Protein AF-A0A1J6J531-F1 (afdb_monomer_lite)

InterPro domains:
  IPR007252 Nuclear pore protein 84/107 [PTHR13003] (1-406)

Organism: Nicotiana attenuata (NCBI:txid49451)

Secondary structure (DSSP, 8-state):
-HHHHTT-GGGHHHHHTTS-HHHHHHHHHHHHHHTTTS-HHHHHHHHHHHHHHS-SS-SSTTS--HHHHHHHHHHHHTSPP----SSHHHHHHHHHHHHHHHHHGGGGTSSPPPTTSTTHHHHHHHHHHHHHHHHHHHHHHHHHHTTS--SS--HHHHHHHHHHHHHHHHHHTT-TT---HHHHHHHHHHHHHHHHHHHHHHHHHHHHHHHHHHTS-TTT--HHHHHHHHHHHHHHHHHHHHHHT-SSS-TT--S-------SS--EEEEEEEEEEE-TTSPEEPP-HHHHHHHHHHHHHTS-HHHHHHTT-EEEEEE-SS-TTEEEEEEEEE--TTTTSS--S----HHHHHHHHHHHTT--TTS-TT-EEEEEEEEEEEE-TTS-EEEE-HHHHHHHHHHHS--

Foldseek 3Di:
DVCVVVLNLLCVLVVLQPDWQVSSLVVLLVVCLVCLVPDLVSLLSNLQSQQVRAAQDDPDNGHHHVVSSLVSNLVVLLDDAADPDPDQLVVLVVLLVSLQSNLSSLLSLLDQHDPPGVPSVVSNVVSLLVSLVSLLQSLLQLLLLLLPLALDQSNNNVSSCVSNVVSVVVCVVVVPPDDDPSSVQSVLLVVLSVLLSVLVNLSSVLSVLVVVQVVDDPVRDDPVSVVSNVVSVVVSVVSLVVQCPDDPRHRLDGPAFDAPPDPAWKKKKKKFKWFKAALVRGTDQDDPVQQVQLQVLLVVLDDPVCCVVFVWDWGWDQDPNYRRIIIIMIMTTDDCAQRHDDHPDLLLPDLLSSLLCQQCQNRDRHDRRIHTNTSHIFMFIAGPVRHTDGGSVSNSSSSCVSRNRD

Sequence (406 aa):
MFLFTKQHEELVGIYASQLARHRCIDLFVHMMELRLNSSVHVRYKIFLSAIEYLPFAPEDDSKGSFEEIIERVLSRSREIRVGKYDNETDVAEQHRLQSLQKALVIQWLCFTPPSRVNNSRSVSMKLLFRALTHSNVLFREFALISMWRVPAMPVGAHTLLSLLAEPLKQLSDDLVSVESHEFSENLKEFQDWSEFYSCDATYRNWLKVELENAEISPVELSDEEKQNEVIAARETLDTSLLLLQRKENPWLVPTEDHILESDEPVFLELHATAMLCSSSGDCLAPDATLCTTLMSALYSSVSEEEVLKRQIMVSVSISSRDNYCVEVVLRCLATEKDGLGSHQFPDGGILAAMLAAGFKGELIRFQAGVTLEISRLDAWYSGGDGSIEGPATYIVHGLCCRCCIP

Structure (mmCIF, N/CA/C/O backbone):
data_AF-A0A1J6J531-F1
#
_entry.id   AF-A0A1J6J531-F1
#
loop_
_atom_site.group_PDB
_atom_site.id
_atom_site.type_symbol
_atom_site.label_atom_id
_atom_site.label_alt_id
_atom_site.label_comp_id
_atom_site.label_asym_id
_atom_site.label_entity_id
_atom_site.label_seq_id
_atom_site.pdbx_PDB_ins_code
_atom_site.Cartn_x
_atom_site.Cartn_y
_atom_site.Cartn_z
_atom_site.occupancy
_atom_site.B_iso_or_equiv
_atom_site.auth_seq_id
_atom_site.auth_comp_id
_atom_site.auth_asym_id
_atom_site.auth_atom_id
_atom_site.pdbx_PDB_model_num
ATOM 1 N N . MET A 1 1 ? 15.854 -19.808 -19.698 1.00 61.78 1 MET A N 1
ATOM 2 C CA . MET A 1 1 ? 16.048 -20.988 -18.820 1.00 61.78 1 MET A CA 1
ATOM 3 C C . MET A 1 1 ? 17.469 -21.544 -18.847 1.00 61.78 1 MET A C 1
ATOM 5 O O . MET A 1 1 ? 18.099 -21.513 -17.803 1.00 61.78 1 MET A O 1
ATOM 9 N N . PHE A 1 2 ? 18.025 -21.977 -19.988 1.00 74.75 2 PHE A N 1
ATOM 10 C CA . PHE A 1 2 ? 19.390 -22.546 -20.032 1.00 74.75 2 PHE A CA 1
ATOM 11 C C . PHE A 1 2 ? 20.480 -21.639 -19.419 1.00 74.75 2 PHE A C 1
ATOM 13 O O . PHE A 1 2 ? 21.255 -22.098 -18.585 1.00 74.75 2 PHE A O 1
ATOM 20 N N . LEU A 1 3 ? 20.496 -20.344 -19.767 1.00 71.94 3 LEU A N 1
ATOM 21 C CA . LEU A 1 3 ? 21.472 -19.376 -19.235 1.00 71.94 3 LEU A CA 1
ATOM 22 C C . LEU A 1 3 ? 21.401 -19.225 -17.706 1.00 71.94 3 LEU A C 1
ATOM 24 O O . LEU A 1 3 ? 22.430 -19.101 -17.055 1.00 71.94 3 LEU A O 1
ATOM 28 N N . PHE A 1 4 ? 20.208 -19.335 -17.118 1.00 66.56 4 PHE A N 1
ATOM 29 C CA . PHE A 1 4 ? 20.008 -19.283 -15.666 1.00 66.56 4 PHE A CA 1
ATOM 30 C C . PHE A 1 4 ? 20.544 -20.512 -14.948 1.00 66.56 4 PHE A C 1
ATOM 32 O O . PHE A 1 4 ? 21.179 -20.402 -13.903 1.00 66.56 4 PHE A O 1
ATOM 39 N N . THR A 1 5 ? 20.317 -21.695 -15.518 1.00 67.75 5 THR A N 1
ATOM 40 C CA . THR A 1 5 ? 20.867 -22.946 -14.981 1.00 67.75 5 THR A CA 1
ATOM 41 C C . THR A 1 5 ? 22.398 -22.942 -15.012 1.00 67.75 5 THR A C 1
ATOM 43 O O . THR A 1 5 ? 23.033 -23.659 -14.244 1.00 67.75 5 THR A O 1
ATOM 46 N N . LYS A 1 6 ? 22.997 -22.125 -15.885 1.00 77.69 6 LYS A N 1
ATOM 47 C CA . LYS A 1 6 ? 24.446 -21.957 -16.020 1.00 77.69 6 LYS A CA 1
ATOM 48 C C . LYS A 1 6 ? 25.005 -20.696 -15.347 1.00 77.69 6 LYS A C 1
ATOM 50 O O . LYS A 1 6 ? 26.194 -20.460 -15.488 1.00 77.69 6 LYS A O 1
ATOM 55 N N . GLN A 1 7 ? 24.195 -19.937 -14.599 1.00 76.44 7 GLN A N 1
ATOM 56 C CA . GLN A 1 7 ? 24.612 -18.701 -13.906 1.00 76.44 7 GLN A CA 1
ATOM 57 C C . GLN A 1 7 ? 25.200 -17.619 -14.837 1.00 76.44 7 GLN A C 1
ATOM 59 O O . GLN A 1 7 ? 26.100 -16.867 -14.452 1.00 76.44 7 GLN A O 1
ATOM 64 N N . HIS A 1 8 ? 24.684 -17.567 -16.068 1.00 82.06 8 HIS A N 1
ATOM 65 C CA . HIS A 1 8 ? 25.039 -16.588 -17.095 1.00 82.06 8 HIS A CA 1
ATOM 66 C C . HIS A 1 8 ? 23.917 -15.567 -17.306 1.00 82.06 8 HIS A C 1
ATOM 68 O O . HIS A 1 8 ? 23.515 -15.284 -18.439 1.00 82.06 8 HIS A O 1
ATOM 74 N N . GLU A 1 9 ? 23.360 -15.045 -16.209 1.00 83.12 9 GLU A N 1
ATOM 75 C CA . GLU A 1 9 ? 22.309 -14.024 -16.240 1.00 83.12 9 GLU A CA 1
ATOM 76 C C . GLU A 1 9 ? 22.733 -12.771 -17.023 1.00 83.12 9 GLU A C 1
ATOM 78 O O . GLU A 1 9 ? 21.895 -12.146 -17.668 1.00 83.12 9 GLU A O 1
ATOM 83 N N . GLU A 1 10 ? 24.031 -12.452 -17.045 1.00 77.31 10 GLU A N 1
ATOM 84 C CA . GLU A 1 10 ? 24.584 -11.306 -17.773 1.00 77.31 10 GLU A CA 1
ATOM 85 C C . GLU A 1 10 ? 24.378 -11.364 -19.300 1.00 77.31 10 GLU A C 1
ATOM 87 O O . GLU A 1 10 ? 24.320 -10.319 -19.948 1.00 77.31 10 GLU A O 1
ATOM 92 N N . LEU A 1 11 ? 24.213 -12.559 -19.883 1.00 83.94 11 LEU A N 1
ATOM 93 C CA . LEU A 1 11 ? 24.074 -12.738 -21.334 1.00 83.94 11 LEU A CA 1
ATOM 94 C C . LEU A 1 11 ? 22.635 -12.590 -21.835 1.00 83.94 11 LEU A C 1
ATOM 96 O O . LEU A 1 11 ? 22.414 -12.603 -23.046 1.00 83.94 11 LEU A O 1
ATOM 100 N N . VAL A 1 12 ? 21.646 -12.482 -20.944 1.00 86.88 12 VAL A N 1
ATOM 101 C CA . VAL A 1 12 ? 20.237 -12.490 -21.356 1.00 86.88 12 VAL A CA 1
ATOM 102 C C . VAL A 1 12 ? 19.900 -11.318 -22.279 1.00 86.88 12 VAL A C 1
ATOM 104 O O . VAL A 1 12 ? 19.232 -11.529 -23.288 1.00 86.88 12 VAL A O 1
ATOM 107 N N . GLY A 1 13 ? 20.393 -10.119 -21.984 1.00 86.31 13 GLY A N 1
ATOM 108 C CA . GLY A 1 13 ? 20.169 -8.895 -22.751 1.00 86.31 13 GLY A CA 1
ATOM 109 C C . GLY A 1 13 ? 20.561 -9.013 -24.219 1.00 86.31 13 GLY A C 1
ATOM 110 O O . GLY A 1 13 ? 19.835 -8.537 -25.092 1.00 86.31 13 GLY A O 1
ATOM 111 N N . ILE A 1 14 ? 21.638 -9.746 -24.519 1.00 87.62 14 ILE A N 1
ATOM 112 C CA . ILE A 1 14 ? 22.077 -10.005 -25.898 1.00 87.62 14 ILE A CA 1
ATOM 113 C C . ILE A 1 14 ? 20.982 -10.730 -26.682 1.00 87.62 14 ILE A C 1
ATOM 115 O O . ILE A 1 14 ? 20.683 -10.360 -27.812 1.00 87.62 14 ILE A O 1
ATOM 119 N N . TYR A 1 15 ? 20.360 -11.746 -26.085 1.00 87.69 15 TYR A N 1
ATOM 120 C CA . TYR A 1 15 ? 19.298 -12.507 -26.743 1.00 87.69 15 TYR A CA 1
ATOM 121 C C . TYR A 1 15 ? 17.961 -11.767 -26.706 1.00 87.69 15 TYR A C 1
ATOM 123 O O . TYR A 1 15 ? 17.234 -11.771 -27.695 1.00 87.69 15 TYR A O 1
ATOM 131 N N . ALA A 1 16 ? 17.644 -11.121 -25.584 1.00 89.81 16 ALA A N 1
ATOM 132 C CA . ALA A 1 16 ? 16.389 -10.409 -25.379 1.00 89.81 16 ALA A CA 1
ATOM 133 C C . ALA A 1 16 ? 16.242 -9.207 -26.324 1.00 89.81 16 ALA A C 1
ATOM 135 O O . ALA A 1 16 ? 15.164 -8.997 -26.870 1.00 89.81 16 ALA A O 1
ATOM 136 N N . SER A 1 17 ? 17.334 -8.486 -26.597 1.00 88.31 17 SER A N 1
ATOM 137 C CA . SER A 1 17 ? 17.359 -7.352 -27.536 1.00 88.31 17 SER A CA 1
ATOM 138 C C . SER A 1 17 ? 17.034 -7.726 -28.991 1.00 88.31 17 SER A C 1
ATOM 140 O O . SER A 1 17 ? 16.712 -6.846 -29.787 1.00 88.31 17 SER A O 1
ATOM 142 N N . GLN A 1 18 ? 17.096 -9.017 -29.342 1.00 90.00 18 GLN A N 1
ATOM 143 C CA . GLN A 1 18 ? 16.726 -9.540 -30.665 1.00 90.00 18 GLN A CA 1
ATOM 144 C C . GLN A 1 18 ? 15.269 -10.016 -30.735 1.00 90.00 18 GLN A C 1
ATOM 146 O O . GLN A 1 18 ? 14.793 -10.423 -31.796 1.00 90.00 18 GLN A O 1
ATOM 151 N N . LEU A 1 19 ? 14.557 -10.025 -29.606 1.00 90.94 19 LEU A N 1
ATOM 152 C CA . LEU A 1 19 ? 13.161 -10.431 -29.551 1.00 90.94 19 LEU A CA 1
ATOM 153 C C . LEU A 1 19 ? 12.241 -9.264 -29.910 1.00 90.94 19 LEU A C 1
ATOM 155 O O . LEU A 1 19 ? 12.568 -8.097 -29.713 1.00 90.94 19 LEU A O 1
ATOM 159 N N . ALA A 1 20 ? 11.035 -9.596 -30.370 1.00 91.62 20 ALA A N 1
ATOM 160 C CA . ALA A 1 20 ? 9.958 -8.619 -30.478 1.00 91.62 20 ALA A CA 1
ATOM 161 C C . ALA A 1 20 ? 9.667 -7.981 -29.107 1.00 91.62 20 ALA A C 1
ATOM 163 O O . ALA A 1 20 ? 9.698 -8.684 -28.091 1.00 91.62 20 ALA A O 1
ATOM 164 N N . ARG A 1 21 ? 9.313 -6.686 -29.099 1.00 92.69 21 ARG A N 1
ATOM 165 C CA . ARG A 1 21 ? 9.022 -5.865 -27.905 1.00 92.69 21 ARG A CA 1
ATOM 166 C C . ARG A 1 21 ? 8.314 -6.619 -26.776 1.00 92.69 21 ARG A C 1
ATOM 168 O O . ARG A 1 21 ? 8.888 -6.778 -25.703 1.00 92.69 21 ARG A O 1
ATOM 175 N N . HIS A 1 22 ? 7.127 -7.169 -27.041 1.00 92.56 22 HIS A N 1
ATOM 176 C CA . HIS A 1 22 ? 6.334 -7.894 -26.037 1.00 92.56 22 HIS A CA 1
ATOM 177 C C . HIS A 1 22 ? 7.084 -9.085 -25.412 1.00 92.56 22 HIS A C 1
ATOM 179 O O . HIS A 1 22 ? 7.066 -9.256 -24.199 1.00 92.56 22 HIS A O 1
ATOM 185 N N . ARG A 1 23 ? 7.817 -9.873 -26.213 1.00 92.81 23 ARG A N 1
ATOM 186 C CA . ARG A 1 23 ? 8.574 -11.035 -25.715 1.00 92.81 23 ARG A CA 1
ATOM 187 C C . ARG A 1 23 ? 9.799 -10.630 -24.909 1.00 92.81 23 ARG A C 1
ATOM 189 O O . ARG A 1 23 ? 10.154 -11.340 -23.974 1.00 92.81 23 ARG A O 1
ATOM 196 N N . CYS A 1 24 ? 10.456 -9.536 -25.294 1.00 93.88 24 CYS A N 1
ATOM 197 C CA . CYS A 1 24 ? 11.568 -8.973 -24.533 1.00 93.88 24 CYS A CA 1
ATOM 198 C C . CYS A 1 24 ? 11.091 -8.549 -23.137 1.00 93.88 24 CYS A C 1
ATOM 200 O O . CYS A 1 24 ? 11.668 -8.976 -22.135 1.00 93.88 24 CYS A O 1
ATOM 202 N N . ILE A 1 25 ? 9.985 -7.797 -23.086 1.00 94.19 25 ILE A N 1
ATOM 203 C CA . ILE A 1 25 ? 9.378 -7.329 -21.837 1.00 94.19 25 ILE A CA 1
ATOM 204 C C . ILE A 1 25 ? 8.967 -8.521 -20.964 1.00 94.19 25 ILE A C 1
ATOM 206 O O . ILE A 1 25 ? 9.441 -8.642 -19.836 1.00 94.19 25 ILE A O 1
ATOM 210 N N . ASP A 1 26 ? 8.163 -9.448 -21.494 1.00 93.81 26 ASP A N 1
ATOM 211 C CA . ASP A 1 26 ? 7.666 -10.598 -20.729 1.00 93.81 26 ASP A CA 1
ATOM 212 C C . ASP A 1 26 ? 8.807 -11.485 -20.198 1.00 93.81 26 ASP A C 1
ATOM 214 O O . ASP A 1 26 ? 8.735 -11.980 -19.070 1.00 93.81 26 ASP A O 1
ATOM 218 N N . LEU A 1 27 ? 9.888 -11.656 -20.972 1.00 93.12 27 LEU A N 1
ATOM 219 C CA . LEU A 1 27 ? 11.069 -12.404 -20.541 1.00 93.12 27 LEU A CA 1
ATOM 220 C C . LEU A 1 27 ? 11.714 -11.763 -19.307 1.00 93.12 27 LEU A C 1
ATOM 222 O O . LEU A 1 27 ? 11.927 -12.453 -18.310 1.00 93.12 27 LEU A O 1
ATOM 226 N N . PHE A 1 28 ? 12.022 -10.465 -19.358 1.00 94.62 28 PHE A N 1
ATOM 227 C CA . PHE A 1 28 ? 12.667 -9.783 -18.235 1.00 94.62 28 PHE A CA 1
ATOM 228 C C . PHE A 1 28 ? 11.761 -9.692 -17.010 1.00 94.62 28 PHE A C 1
ATOM 230 O O . PHE A 1 28 ? 12.235 -9.940 -15.901 1.00 94.62 28 PHE A O 1
ATOM 237 N N . VAL A 1 29 ? 10.468 -9.422 -17.200 1.00 94.88 29 VAL A N 1
ATOM 238 C CA . VAL A 1 29 ? 9.483 -9.401 -16.110 1.00 94.88 29 VAL A CA 1
ATOM 239 C C . VAL A 1 29 ? 9.468 -10.753 -15.394 1.00 94.88 29 VAL A C 1
ATOM 241 O O . VAL A 1 29 ? 9.661 -10.814 -14.181 1.00 94.88 29 VAL A O 1
ATOM 244 N N . HIS A 1 30 ? 9.329 -11.853 -16.140 1.00 91.75 30 HIS A N 1
ATOM 245 C CA . HIS A 1 30 ? 9.325 -13.197 -15.561 1.00 91.75 30 HIS A CA 1
ATOM 246 C C . HIS A 1 30 ? 10.636 -13.521 -14.829 1.00 91.75 30 HIS A C 1
ATOM 248 O O . HIS A 1 30 ? 10.640 -14.138 -13.764 1.00 91.75 30 HIS A O 1
ATOM 254 N N . MET A 1 31 ? 11.771 -13.085 -15.373 1.00 90.19 31 MET A N 1
ATOM 255 C CA . MET A 1 31 ? 13.075 -13.298 -14.750 1.00 90.19 31 MET A CA 1
ATOM 256 C C . MET A 1 31 ? 13.257 -12.532 -13.445 1.00 90.19 31 MET A C 1
ATOM 258 O O . MET A 1 31 ? 13.761 -13.103 -12.476 1.00 90.19 31 MET A O 1
ATOM 262 N N . MET A 1 32 ? 12.884 -11.253 -13.426 1.00 94.06 32 MET A N 1
ATOM 263 C CA . MET A 1 32 ? 12.971 -10.413 -12.234 1.00 94.06 32 MET A CA 1
ATOM 264 C C . MET A 1 32 ? 12.057 -10.952 -11.128 1.00 94.06 32 MET A C 1
ATOM 266 O O . MET A 1 32 ? 12.472 -11.017 -9.973 1.00 94.06 32 MET A O 1
ATOM 270 N N . GLU A 1 33 ? 10.869 -11.451 -11.478 1.00 91.12 33 GLU A N 1
ATOM 271 C CA . GLU A 1 33 ? 9.967 -12.121 -10.534 1.00 91.12 33 GLU A CA 1
ATOM 272 C C . GLU A 1 33 ? 10.566 -13.411 -9.961 1.00 91.12 33 GLU A C 1
ATOM 274 O O . GLU A 1 33 ? 10.599 -13.592 -8.743 1.00 91.12 33 GLU A O 1
ATOM 279 N N . LEU A 1 34 ? 11.088 -14.296 -10.817 1.00 89.44 34 LEU A N 1
ATOM 280 C CA . LEU A 1 34 ? 11.689 -15.564 -10.385 1.00 89.44 34 LEU A CA 1
ATOM 281 C C . LEU A 1 34 ? 12.927 -15.371 -9.501 1.00 89.44 34 LEU A C 1
ATOM 283 O O . LEU A 1 34 ? 13.226 -16.210 -8.650 1.00 89.44 34 LEU A O 1
ATOM 287 N N . ARG A 1 35 ? 13.686 -14.295 -9.725 1.00 90.44 35 ARG A N 1
ATOM 288 C CA . ARG A 1 35 ? 14.960 -14.027 -9.043 1.00 90.44 35 ARG A CA 1
ATOM 289 C C . ARG A 1 35 ? 14.847 -12.986 -7.935 1.00 90.44 35 ARG A C 1
ATOM 291 O O . ARG A 1 35 ? 15.871 -12.599 -7.377 1.00 90.44 35 ARG A O 1
ATOM 298 N N . LEU A 1 36 ? 13.632 -12.596 -7.556 1.00 90.56 36 LEU A N 1
ATOM 299 C CA . LEU A 1 36 ? 13.386 -11.591 -6.523 1.00 90.56 36 LEU A CA 1
ATOM 300 C C . LEU A 1 36 ? 14.042 -11.943 -5.176 1.00 90.56 36 LEU A C 1
ATOM 302 O O . LEU A 1 36 ? 14.670 -11.094 -4.553 1.00 90.56 36 LEU A O 1
ATOM 306 N N . ASN A 1 37 ? 13.981 -13.221 -4.789 1.00 89.50 37 ASN A N 1
ATOM 307 C CA . ASN A 1 37 ? 14.580 -13.747 -3.553 1.00 89.50 37 ASN A CA 1
ATOM 308 C C . ASN A 1 37 ? 16.042 -14.211 -3.722 1.00 89.50 37 ASN A C 1
ATOM 310 O O . ASN A 1 37 ? 16.610 -14.832 -2.828 1.00 89.50 37 ASN A O 1
ATOM 314 N N . SER A 1 38 ? 16.666 -13.965 -4.880 1.00 91.56 38 SER A N 1
ATOM 315 C CA . SER A 1 38 ? 18.082 -14.295 -5.095 1.00 91.56 38 SER A CA 1
ATOM 316 C C . SER A 1 38 ? 19.009 -13.252 -4.463 1.00 91.56 38 SER A C 1
ATOM 318 O O . SER A 1 38 ? 18.594 -12.145 -4.105 1.00 91.56 38 SER A O 1
ATOM 320 N N . SER A 1 39 ? 20.297 -13.589 -4.346 1.00 92.94 39 SER A N 1
ATOM 321 C CA . SER A 1 39 ? 21.298 -12.656 -3.822 1.00 92.94 39 SER A CA 1
ATOM 322 C C . SER A 1 39 ? 21.335 -11.355 -4.632 1.00 92.94 39 SER A C 1
ATOM 324 O O . SER A 1 39 ? 21.059 -11.340 -5.836 1.00 92.94 39 SER A O 1
ATOM 326 N N . VAL A 1 40 ? 21.714 -10.259 -3.971 1.00 92.31 40 VAL A N 1
ATOM 327 C CA . VAL A 1 40 ? 21.825 -8.929 -4.596 1.00 92.31 40 VAL A CA 1
ATOM 328 C C . VAL A 1 40 ? 22.732 -8.974 -5.829 1.00 92.31 40 VAL A C 1
ATOM 330 O O . VAL A 1 40 ? 22.417 -8.368 -6.844 1.00 92.31 40 VAL A O 1
ATOM 333 N N . HIS A 1 41 ? 23.806 -9.771 -5.793 1.00 92.06 41 HIS A N 1
ATOM 334 C CA . HIS A 1 41 ? 24.708 -9.953 -6.931 1.00 92.06 41 HIS A CA 1
ATOM 335 C C . HIS A 1 41 ? 24.013 -10.564 -8.161 1.00 92.06 41 HIS A C 1
ATOM 337 O O . HIS A 1 41 ? 24.207 -10.086 -9.276 1.00 92.06 41 HIS A O 1
ATOM 343 N N . VAL A 1 42 ? 23.176 -11.593 -7.974 1.00 91.81 42 VAL A N 1
ATOM 344 C CA . VAL A 1 42 ? 22.415 -12.213 -9.077 1.00 91.81 42 VAL A CA 1
ATOM 345 C C . VAL A 1 42 ? 21.400 -11.230 -9.651 1.00 91.81 42 VAL A C 1
ATOM 347 O O . VAL A 1 42 ? 21.292 -11.101 -10.868 1.00 91.81 42 VAL A O 1
ATOM 350 N N . ARG A 1 43 ? 20.687 -10.500 -8.787 1.00 94.00 43 ARG A N 1
ATOM 351 C CA . ARG A 1 43 ? 19.747 -9.457 -9.217 1.00 94.00 43 ARG A CA 1
ATOM 352 C C . ARG A 1 43 ? 20.469 -8.352 -9.992 1.00 94.00 43 ARG A C 1
ATOM 354 O O . ARG A 1 43 ? 20.053 -8.010 -11.094 1.00 94.00 43 ARG A O 1
ATOM 361 N N . TYR A 1 44 ? 21.618 -7.896 -9.505 1.00 94.00 44 TYR A N 1
ATOM 362 C CA . TYR A 1 44 ? 22.421 -6.891 -10.195 1.00 94.00 44 TYR A CA 1
ATOM 363 C C . TYR A 1 44 ? 22.852 -7.345 -11.596 1.00 94.00 44 TYR A C 1
ATOM 365 O O . TYR A 1 44 ? 22.740 -6.571 -12.537 1.00 94.00 44 TYR A O 1
ATOM 373 N N . LYS A 1 45 ? 23.248 -8.611 -11.791 1.00 93.25 45 LYS A N 1
ATOM 374 C CA . LYS A 1 45 ? 23.550 -9.140 -13.137 1.00 93.25 45 LYS A CA 1
ATOM 375 C C . LYS A 1 45 ? 22.366 -9.038 -14.104 1.00 93.25 45 LYS A C 1
ATOM 377 O O . LYS A 1 45 ? 22.568 -8.722 -15.273 1.00 93.25 45 LYS A O 1
ATOM 382 N N . ILE A 1 46 ? 21.146 -9.302 -13.634 1.00 94.00 46 ILE A N 1
ATOM 383 C CA . ILE A 1 46 ? 19.927 -9.204 -14.454 1.00 94.00 46 ILE A CA 1
ATOM 384 C C . ILE A 1 46 ? 19.639 -7.746 -14.806 1.00 94.00 46 ILE A C 1
ATOM 386 O O . ILE A 1 46 ? 19.373 -7.443 -15.967 1.00 94.00 46 ILE A O 1
ATOM 390 N N . PHE A 1 47 ? 19.747 -6.852 -13.821 1.00 95.06 47 PHE A N 1
ATOM 391 C CA . PHE A 1 47 ? 19.636 -5.410 -14.026 1.00 95.06 47 PHE A CA 1
ATOM 392 C C . PHE A 1 47 ? 20.650 -4.912 -15.065 1.00 95.06 47 PHE A C 1
ATOM 394 O O . PHE A 1 47 ? 20.259 -4.274 -16.039 1.00 95.06 47 PHE A O 1
ATOM 401 N N . LEU A 1 48 ? 21.927 -5.282 -14.915 1.00 93.38 48 LEU A N 1
ATOM 402 C CA . LEU A 1 48 ? 22.994 -4.958 -15.864 1.00 93.38 48 LEU A CA 1
ATOM 403 C C . LEU A 1 48 ? 22.671 -5.447 -17.275 1.00 93.38 48 LEU A C 1
ATOM 405 O O . LEU A 1 48 ? 22.806 -4.708 -18.245 1.00 93.38 48 LEU A O 1
ATOM 409 N N . SER A 1 49 ? 22.209 -6.691 -17.383 1.00 92.75 49 SER A N 1
ATOM 410 C CA . SER A 1 49 ? 21.850 -7.291 -18.664 1.00 92.75 49 SER A CA 1
ATOM 411 C C . SER A 1 49 ? 20.700 -6.550 -19.356 1.00 92.75 49 SER A C 1
ATOM 413 O O . SER A 1 49 ? 20.651 -6.496 -20.579 1.00 92.75 49 SER A O 1
ATOM 415 N N . ALA A 1 50 ? 19.780 -5.955 -18.600 1.00 93.44 50 ALA A N 1
ATOM 416 C CA . ALA A 1 50 ? 18.698 -5.164 -19.169 1.00 93.44 50 ALA A CA 1
ATOM 417 C C . ALA A 1 50 ? 19.172 -3.750 -19.554 1.00 93.44 50 ALA A C 1
ATOM 419 O O . ALA A 1 50 ? 19.003 -3.341 -20.699 1.00 93.44 50 ALA A O 1
ATOM 420 N N . ILE A 1 51 ? 19.820 -3.032 -18.628 1.00 92.25 51 ILE A N 1
ATOM 421 C CA . ILE A 1 51 ? 20.196 -1.617 -18.792 1.00 92.25 51 ILE A CA 1
ATOM 422 C C . ILE A 1 51 ? 21.291 -1.393 -19.854 1.00 92.25 51 ILE A C 1
ATOM 424 O O . ILE A 1 51 ? 21.405 -0.301 -20.401 1.00 92.25 51 ILE A O 1
ATOM 428 N N . GLU A 1 52 ? 22.119 -2.403 -20.146 1.00 91.19 52 GLU A N 1
ATOM 429 C CA . GLU A 1 52 ? 23.213 -2.289 -21.126 1.00 91.19 52 GLU A CA 1
ATOM 430 C C . GLU A 1 52 ? 22.798 -2.615 -22.558 1.00 91.19 52 GLU A C 1
ATOM 432 O O . GLU A 1 52 ? 23.439 -2.149 -23.500 1.00 91.19 52 GLU A O 1
ATOM 437 N N . TYR A 1 53 ? 21.759 -3.432 -22.728 1.00 90.69 53 TYR A N 1
ATOM 438 C CA . TYR A 1 53 ? 21.370 -3.970 -24.034 1.00 90.69 53 TYR A CA 1
ATOM 439 C C . TYR A 1 53 ? 20.015 -3.461 -24.526 1.00 90.69 53 TYR A C 1
ATOM 441 O O . TYR A 1 53 ? 19.688 -3.666 -25.697 1.00 90.69 53 TYR A O 1
ATOM 449 N N . LEU A 1 54 ? 19.233 -2.811 -23.664 1.00 91.19 54 LEU A N 1
ATOM 450 C CA . LEU A 1 54 ? 17.954 -2.201 -24.010 1.00 91.19 54 LEU A CA 1
ATOM 451 C C . LEU A 1 54 ? 18.032 -0.678 -23.871 1.00 91.19 54 LEU A C 1
ATOM 453 O O . LEU A 1 54 ? 18.742 -0.182 -22.994 1.00 91.19 54 LEU A O 1
ATOM 457 N N . PRO A 1 55 ? 17.288 0.077 -24.699 1.00 90.69 55 PRO A N 1
ATOM 458 C CA . PRO A 1 55 ? 17.108 1.497 -24.449 1.00 90.69 55 PRO A CA 1
ATOM 459 C C . PRO A 1 55 ? 16.394 1.695 -23.105 1.00 90.69 55 PRO A C 1
ATOM 461 O O . PRO A 1 55 ? 15.585 0.861 -22.682 1.00 90.69 55 PRO A O 1
ATOM 464 N N . PHE A 1 56 ? 16.698 2.802 -22.421 1.00 90.69 56 PHE A N 1
ATOM 465 C CA . PHE A 1 56 ? 16.042 3.106 -21.150 1.00 90.69 56 PHE A CA 1
ATOM 466 C C . PHE A 1 56 ? 14.544 3.336 -21.362 1.00 90.69 56 PHE A C 1
ATOM 468 O O . PHE A 1 56 ? 13.750 2.607 -20.784 1.00 90.69 56 PHE A O 1
ATOM 475 N N . ALA A 1 57 ? 14.194 4.295 -22.222 1.00 88.94 57 ALA A N 1
ATOM 476 C CA . ALA A 1 57 ? 12.829 4.653 -22.606 1.00 88.94 57 ALA A CA 1
ATOM 477 C C . ALA A 1 57 ? 12.518 4.130 -24.023 1.00 88.94 57 ALA A C 1
ATOM 479 O O . ALA A 1 57 ? 13.458 3.884 -24.787 1.00 88.94 57 ALA A O 1
ATOM 480 N N . PRO A 1 58 ? 11.242 3.956 -24.404 1.00 84.88 58 PRO A N 1
ATOM 481 C CA . PRO A 1 58 ? 10.883 3.548 -25.759 1.00 84.88 58 PRO A CA 1
ATOM 482 C C . PRO A 1 58 ? 11.284 4.629 -26.776 1.00 84.88 58 PRO A C 1
ATOM 484 O O . PRO A 1 58 ? 10.822 5.765 -26.707 1.00 84.88 58 PRO A O 1
ATOM 487 N N . GLU A 1 59 ? 12.158 4.277 -27.721 1.00 81.81 59 GLU A N 1
ATOM 488 C CA . GLU A 1 59 ? 12.534 5.150 -28.847 1.00 81.81 59 GLU A CA 1
ATOM 489 C C . GLU A 1 59 ? 11.595 4.954 -30.049 1.00 81.81 59 GLU A C 1
ATOM 491 O O . GLU A 1 59 ? 11.277 5.906 -30.759 1.00 81.81 59 GLU A O 1
ATOM 496 N N . ASP A 1 60 ? 11.140 3.714 -30.261 1.00 80.06 60 ASP A N 1
ATOM 497 C CA . ASP A 1 60 ? 10.177 3.308 -31.281 1.00 80.06 60 ASP A CA 1
ATOM 498 C C . ASP A 1 60 ? 9.321 2.124 -30.785 1.00 80.06 60 ASP A C 1
ATOM 500 O O . ASP A 1 60 ? 9.607 1.510 -29.756 1.00 80.06 60 ASP A O 1
ATOM 504 N N . ASP A 1 61 ? 8.268 1.766 -31.527 1.00 78.44 61 ASP A N 1
ATOM 505 C CA . ASP A 1 61 ? 7.384 0.651 -31.156 1.00 78.44 61 ASP A CA 1
ATOM 506 C C . ASP A 1 61 ? 7.978 -0.745 -31.436 1.00 78.44 61 ASP A C 1
ATOM 508 O O .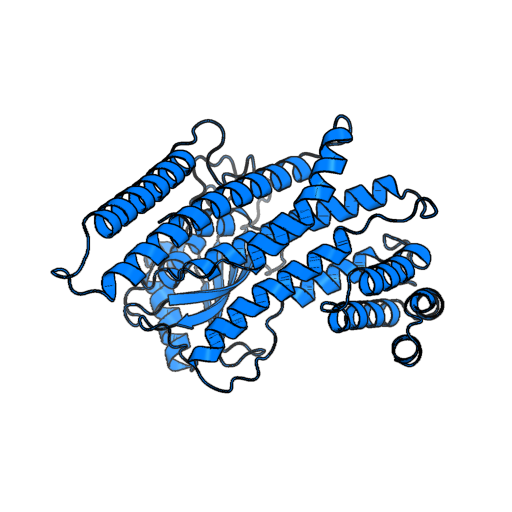 ASP A 1 61 ? 7.330 -1.764 -31.168 1.00 78.44 61 ASP A O 1
ATOM 512 N N . SER A 1 62 ? 9.196 -0.824 -31.982 1.00 80.06 62 SER A N 1
ATOM 513 C CA . SER A 1 62 ? 9.783 -2.075 -32.473 1.00 80.06 62 SER A CA 1
ATOM 514 C C . SER A 1 62 ? 10.505 -2.872 -31.383 1.00 80.06 62 SER A C 1
ATOM 516 O O . SER A 1 62 ? 10.512 -4.110 -31.427 1.00 80.06 62 SER A O 1
ATOM 518 N N . LYS A 1 63 ? 11.069 -2.191 -30.376 1.00 86.88 63 LYS A N 1
ATOM 519 C CA . LYS A 1 63 ? 11.875 -2.799 -29.304 1.00 86.88 63 LYS A CA 1
ATOM 520 C C . LYS A 1 63 ? 11.296 -2.533 -27.920 1.00 86.88 63 LYS A C 1
ATOM 522 O O . LYS A 1 63 ? 10.618 -1.544 -27.693 1.00 86.88 63 LYS A O 1
ATOM 527 N N . GLY A 1 64 ? 11.561 -3.456 -26.997 1.00 90.00 64 GLY A N 1
ATOM 528 C CA . GLY A 1 64 ? 11.234 -3.265 -25.583 1.00 90.00 64 GLY A CA 1
ATOM 529 C C . GLY A 1 64 ? 12.267 -2.386 -24.892 1.00 90.00 64 GLY A C 1
ATOM 530 O O . GLY A 1 64 ? 13.457 -2.472 -25.205 1.00 90.00 64 GLY A O 1
ATOM 531 N N . SER A 1 65 ? 11.805 -1.579 -23.944 1.00 93.56 65 SER A N 1
ATOM 532 C CA . SER A 1 65 ? 12.638 -0.697 -23.127 1.00 93.56 65 SER A CA 1
ATOM 533 C C . SER A 1 65 ? 12.721 -1.159 -21.669 1.00 93.56 65 SER A C 1
ATOM 535 O O . SER A 1 65 ? 11.886 -1.931 -21.185 1.00 93.56 65 SER A O 1
ATOM 537 N N . PHE A 1 66 ? 13.750 -0.694 -20.956 1.00 94.06 66 PHE A N 1
ATOM 538 C CA . PHE A 1 66 ? 13.896 -0.962 -19.522 1.00 94.06 66 PHE A CA 1
ATOM 539 C C . PHE A 1 66 ? 12.745 -0.360 -18.704 1.00 94.06 66 PHE A C 1
ATOM 541 O O . PHE A 1 66 ? 12.269 -0.970 -17.748 1.00 94.06 66 PHE A O 1
ATOM 548 N N . GLU A 1 67 ? 12.282 0.819 -19.104 1.00 93.69 67 GLU A N 1
ATOM 549 C CA . GLU A 1 67 ? 11.188 1.553 -18.479 1.00 93.69 67 GLU A CA 1
ATOM 550 C C . GLU A 1 67 ? 9.883 0.742 -18.469 1.00 93.69 67 GLU A C 1
ATOM 552 O O . GLU A 1 67 ? 9.290 0.548 -17.406 1.00 93.69 67 GLU A O 1
ATOM 557 N N . GLU A 1 68 ? 9.513 0.151 -19.608 1.00 94.81 68 GLU A N 1
ATOM 558 C CA . GLU A 1 68 ? 8.329 -0.714 -19.729 1.00 94.81 68 GLU A CA 1
ATOM 559 C C . GLU A 1 68 ? 8.447 -2.010 -18.917 1.00 94.81 68 GLU A C 1
ATOM 561 O O . GLU A 1 68 ? 7.467 -2.488 -18.339 1.00 94.81 68 GLU A O 1
ATOM 566 N N . ILE A 1 69 ? 9.649 -2.600 -18.869 1.00 96.00 69 ILE A N 1
ATOM 567 C CA . ILE A 1 69 ? 9.922 -3.787 -18.047 1.00 96.00 69 ILE A CA 1
ATOM 568 C C . ILE A 1 69 ? 9.646 -3.465 -16.583 1.00 96.00 69 ILE A C 1
ATOM 570 O O . ILE A 1 69 ? 8.928 -4.207 -15.913 1.00 96.00 69 ILE A O 1
ATOM 574 N N . ILE A 1 70 ? 10.205 -2.360 -16.095 1.00 96.00 70 ILE A N 1
ATOM 575 C CA . ILE A 1 70 ? 10.048 -1.927 -14.712 1.00 96.00 70 ILE A CA 1
ATOM 576 C C . ILE A 1 70 ? 8.593 -1.588 -14.401 1.00 96.00 70 ILE A C 1
ATOM 578 O O . ILE A 1 70 ? 8.088 -2.045 -13.382 1.00 96.00 70 ILE A O 1
ATOM 582 N N . GLU A 1 71 ? 7.890 -0.866 -15.272 1.00 94.56 71 GLU A N 1
ATOM 583 C CA . GLU A 1 71 ? 6.462 -0.573 -15.081 1.00 94.56 71 GLU A CA 1
ATOM 584 C C . GLU A 1 71 ? 5.638 -1.848 -14.942 1.00 94.56 71 GLU A C 1
ATOM 586 O O . GLU A 1 71 ? 4.826 -1.974 -14.022 1.00 94.56 71 GLU A O 1
ATOM 591 N N . ARG A 1 72 ? 5.900 -2.847 -15.793 1.00 95.69 72 ARG A N 1
ATOM 592 C CA . ARG A 1 72 ? 5.215 -4.135 -15.697 1.00 95.69 72 ARG A CA 1
ATOM 593 C C . ARG A 1 72 ? 5.614 -4.912 -14.440 1.00 95.69 72 ARG A C 1
ATOM 595 O O . ARG A 1 72 ? 4.747 -5.546 -13.844 1.00 95.69 72 ARG A O 1
ATOM 602 N N . VAL A 1 73 ? 6.880 -4.868 -14.021 1.00 95.75 73 VAL A N 1
ATOM 603 C CA . VAL A 1 73 ? 7.357 -5.507 -12.781 1.00 95.75 73 VAL A CA 1
ATOM 604 C C . VAL A 1 73 ? 6.705 -4.878 -11.544 1.00 95.75 73 VAL A C 1
ATOM 606 O O . VAL A 1 73 ? 6.229 -5.611 -10.682 1.00 95.75 73 VAL A O 1
ATOM 609 N N . LEU A 1 74 ? 6.634 -3.547 -11.469 1.00 95.25 74 LEU A N 1
ATOM 610 C CA . LEU A 1 74 ? 5.997 -2.807 -10.372 1.00 95.25 74 LEU A CA 1
ATOM 611 C C . LEU A 1 74 ? 4.474 -2.996 -10.355 1.00 95.25 74 LEU A C 1
ATOM 613 O O . LEU A 1 74 ? 3.864 -3.122 -9.299 1.00 95.25 74 LEU A O 1
ATOM 617 N N . SER A 1 75 ? 3.840 -3.052 -11.527 1.00 92.88 75 SER A N 1
ATOM 618 C CA . SER A 1 75 ? 2.410 -3.347 -11.634 1.00 92.88 75 SER A CA 1
ATOM 619 C C . SER A 1 75 ? 2.097 -4.768 -11.149 1.00 92.88 75 SER A C 1
ATOM 621 O O . SER A 1 75 ? 1.220 -4.955 -10.306 1.00 92.88 75 SER A O 1
ATOM 623 N N . ARG A 1 76 ? 2.859 -5.771 -11.612 1.00 92.25 76 ARG A N 1
ATOM 624 C CA . ARG A 1 76 ? 2.664 -7.181 -11.232 1.00 92.25 76 ARG A CA 1
ATOM 625 C C . ARG A 1 76 ? 3.086 -7.496 -9.800 1.00 92.25 76 ARG A C 1
ATOM 627 O O . ARG A 1 76 ? 2.568 -8.446 -9.224 1.00 92.25 76 ARG A O 1
ATOM 634 N N . SER A 1 77 ? 3.997 -6.728 -9.202 1.00 91.62 77 SER A N 1
ATOM 635 C CA . SER A 1 77 ? 4.402 -6.938 -7.806 1.00 91.62 77 SER A CA 1
ATOM 636 C C . SER A 1 77 ? 3.267 -6.670 -6.821 1.00 91.62 77 SER A C 1
ATOM 638 O O . SER A 1 77 ? 3.192 -7.337 -5.791 1.00 91.62 77 SER A O 1
ATOM 640 N N . ARG A 1 78 ? 2.384 -5.722 -7.153 1.00 91.62 78 ARG A N 1
ATOM 641 C CA . ARG A 1 78 ? 1.221 -5.344 -6.343 1.00 91.62 78 ARG A CA 1
ATOM 642 C C . ARG A 1 78 ? 0.025 -6.271 -6.526 1.00 91.62 78 ARG A C 1
ATOM 644 O O . ARG A 1 78 ? -0.910 -6.207 -5.733 1.00 91.62 78 ARG A O 1
ATOM 651 N N . GLU A 1 79 ? 0.040 -7.117 -7.552 1.00 88.56 79 GLU A N 1
ATOM 652 C CA . GLU A 1 79 ? -0.993 -8.124 -7.756 1.00 88.56 79 GLU A CA 1
ATOM 653 C C . GLU A 1 79 ? -0.970 -9.169 -6.640 1.00 88.56 79 GLU A C 1
ATOM 655 O O . GLU A 1 79 ? 0.087 -9.677 -6.260 1.00 88.56 79 GLU A O 1
ATOM 660 N N . ILE A 1 80 ? -2.158 -9.533 -6.161 1.00 82.25 80 ILE A N 1
ATOM 661 C CA . ILE A 1 80 ? -2.305 -10.591 -5.167 1.00 82.25 80 ILE A CA 1
ATOM 662 C C . ILE A 1 80 ? -1.910 -11.914 -5.798 1.00 82.25 80 ILE A C 1
ATOM 664 O O . ILE A 1 80 ? -2.384 -12.286 -6.880 1.00 82.25 80 ILE A O 1
ATOM 668 N N . ARG A 1 81 ? -1.020 -12.623 -5.108 1.00 78.31 81 ARG A N 1
ATOM 669 C CA . ARG A 1 81 ? -0.610 -13.969 -5.489 1.00 78.31 81 ARG A CA 1
ATOM 670 C C . ARG A 1 81 ? -1.521 -14.974 -4.807 1.00 78.31 81 ARG A C 1
ATOM 672 O O . ARG A 1 81 ? -1.794 -14.840 -3.622 1.00 78.31 81 ARG A O 1
ATOM 679 N N . VAL A 1 82 ? -1.920 -16.003 -5.554 1.00 71.44 82 VAL A N 1
ATOM 680 C CA . VAL A 1 82 ? -2.671 -17.139 -5.011 1.00 71.44 82 VAL A CA 1
ATOM 681 C C . VAL A 1 82 ? -1.829 -17.807 -3.926 1.00 71.44 82 VAL A C 1
ATOM 683 O O . VAL A 1 82 ? -0.770 -18.373 -4.230 1.00 71.44 82 VAL A O 1
ATOM 686 N N . GLY A 1 83 ? -2.275 -17.729 -2.675 1.00 64.25 83 GLY A N 1
ATOM 687 C CA . GLY A 1 83 ? -1.676 -18.487 -1.587 1.00 64.25 83 GLY A CA 1
ATOM 688 C C . GLY A 1 83 ? -2.011 -19.972 -1.707 1.00 64.25 83 GLY A C 1
ATOM 689 O O . GLY A 1 83 ? -3.065 -20.367 -2.208 1.00 64.25 83 GLY A O 1
ATOM 690 N N . LYS A 1 84 ? -1.082 -20.824 -1.270 1.00 63.28 84 LYS A N 1
ATOM 691 C CA . LYS A 1 84 ? -1.406 -22.214 -0.936 1.00 63.28 84 LYS A CA 1
ATOM 692 C C . LYS A 1 84 ? -1.752 -22.201 0.544 1.00 63.28 84 LYS A C 1
ATOM 694 O O . LYS A 1 84 ? -0.850 -22.169 1.374 1.00 63.28 84 LYS A O 1
ATOM 699 N N . TYR A 1 85 ? -3.041 -22.114 0.837 1.00 65.69 85 TYR A N 1
ATOM 700 C CA . TYR A 1 85 ? -3.536 -21.995 2.201 1.00 65.69 85 TYR A CA 1
ATOM 701 C C . TYR A 1 85 ? -3.676 -23.390 2.807 1.00 65.69 85 TYR A C 1
ATOM 703 O O . TYR A 1 85 ? -4.514 -24.172 2.356 1.00 65.69 85 TYR A O 1
ATOM 711 N N . ASP A 1 86 ? -2.838 -23.707 3.795 1.00 58.00 86 ASP A N 1
ATOM 712 C CA . ASP A 1 86 ? -2.946 -24.967 4.536 1.00 58.00 86 ASP A CA 1
ATOM 713 C C . ASP A 1 86 ? -3.993 -24.859 5.672 1.00 58.00 86 ASP A C 1
ATOM 715 O O . ASP A 1 86 ? -4.606 -25.870 5.999 1.00 58.00 86 ASP A O 1
ATOM 719 N N . ASN A 1 87 ? -4.243 -23.649 6.219 1.00 62.53 87 ASN A N 1
ATOM 720 C CA . ASN A 1 87 ? -5.255 -23.300 7.245 1.00 62.53 87 ASN A CA 1
ATOM 721 C C . ASN A 1 87 ? -5.723 -21.820 7.125 1.00 62.53 87 ASN A C 1
ATOM 723 O O . ASN A 1 87 ? -5.032 -21.015 6.509 1.00 62.53 87 ASN A O 1
ATOM 727 N N . GLU A 1 88 ? -6.844 -21.431 7.760 1.00 62.41 88 GLU A N 1
ATOM 728 C CA . GLU A 1 88 ? -7.423 -20.062 7.697 1.00 62.41 88 GLU A CA 1
ATOM 729 C C . GLU A 1 88 ? -6.579 -18.975 8.395 1.00 62.41 88 GLU A C 1
ATOM 731 O O . GLU A 1 88 ? -6.474 -17.859 7.891 1.00 62.41 88 GLU A O 1
ATOM 736 N N . THR A 1 89 ? -5.919 -19.292 9.512 1.00 60.44 89 THR A N 1
ATOM 737 C CA . THR A 1 89 ? -5.020 -18.358 10.223 1.00 60.44 89 THR A CA 1
ATOM 738 C C . THR A 1 89 ? -3.715 -18.091 9.472 1.00 60.44 89 THR A C 1
ATOM 740 O O . THR A 1 89 ? -3.100 -17.040 9.636 1.00 60.44 89 THR A O 1
ATOM 743 N N . ASP A 1 90 ? -3.303 -19.018 8.606 1.00 71.75 90 ASP A N 1
ATOM 744 C CA . ASP A 1 90 ? -2.131 -18.863 7.744 1.00 71.75 90 ASP A CA 1
ATOM 745 C C . ASP A 1 90 ? -2.400 -17.855 6.610 1.00 71.75 90 ASP A C 1
ATOM 747 O O . ASP A 1 90 ? -1.478 -17.217 6.115 1.00 71.75 90 ASP A O 1
ATOM 751 N N . VAL A 1 91 ? -3.667 -17.636 6.232 1.00 74.50 91 VAL A N 1
ATOM 752 C CA . VAL A 1 91 ? -4.049 -16.728 5.135 1.00 74.50 91 VAL A CA 1
ATOM 753 C C . VAL A 1 91 ? -3.606 -15.289 5.427 1.00 74.50 91 VAL A C 1
ATOM 755 O O . VAL A 1 91 ? -2.907 -14.683 4.610 1.00 74.50 91 VAL A O 1
ATOM 758 N N . ALA A 1 92 ? -3.951 -14.757 6.605 1.00 73.19 92 ALA A N 1
ATOM 759 C CA . ALA A 1 92 ? -3.632 -13.380 6.985 1.00 73.19 92 ALA A CA 1
ATOM 760 C C . ALA A 1 92 ? -2.113 -13.149 7.098 1.00 73.19 92 ALA A C 1
ATOM 762 O O . ALA A 1 92 ? -1.576 -12.171 6.569 1.00 73.19 92 ALA A O 1
ATOM 763 N N . GLU A 1 93 ? -1.384 -14.088 7.711 1.00 77.88 93 GLU A N 1
ATOM 764 C CA . GLU A 1 93 ? 0.074 -13.990 7.832 1.00 77.88 93 GLU A CA 1
ATOM 765 C C . GLU A 1 93 ? 0.781 -14.165 6.479 1.00 77.88 93 GLU A C 1
ATOM 767 O O . GLU A 1 93 ? 1.725 -13.432 6.177 1.00 77.88 93 GLU A O 1
ATOM 772 N N . GLN A 1 94 ? 0.304 -15.052 5.599 1.00 78.00 94 GLN A N 1
ATOM 773 C CA . GLN A 1 94 ? 0.831 -15.160 4.236 1.00 78.00 94 GLN A CA 1
ATOM 774 C C . GLN A 1 94 ? 0.669 -13.844 3.467 1.00 78.00 94 GLN A C 1
ATOM 776 O O . GLN A 1 94 ? 1.620 -13.402 2.818 1.00 78.00 94 GLN A O 1
ATOM 781 N N . HIS A 1 95 ? -0.492 -13.190 3.560 1.00 75.56 95 HIS A N 1
ATOM 782 C CA . HIS A 1 95 ? -0.731 -11.868 2.966 1.00 75.56 95 HIS A CA 1
ATOM 783 C C . HIS A 1 95 ? 0.188 -10.793 3.560 1.00 75.56 95 HIS A C 1
ATOM 785 O O . HIS A 1 95 ? 0.775 -10.008 2.809 1.00 75.56 95 HIS A O 1
ATOM 791 N N . ARG A 1 96 ? 0.447 -10.818 4.873 1.00 76.94 96 ARG A N 1
ATOM 792 C CA . ARG A 1 96 ? 1.466 -9.958 5.504 1.00 76.94 96 ARG A CA 1
ATOM 793 C C . ARG A 1 96 ? 2.860 -10.216 4.940 1.00 76.94 96 ARG A C 1
ATOM 795 O O . ARG A 1 96 ? 3.571 -9.263 4.613 1.00 76.94 96 ARG A O 1
ATOM 802 N N . LEU A 1 97 ? 3.252 -11.473 4.736 1.00 80.56 97 LEU A N 1
ATOM 803 C CA . LEU A 1 97 ? 4.533 -11.828 4.116 1.00 80.56 97 LEU A CA 1
ATOM 804 C C . LEU A 1 97 ? 4.623 -11.396 2.641 1.00 80.56 97 LEU A C 1
ATOM 806 O O . LEU A 1 97 ? 5.732 -11.180 2.135 1.00 80.56 97 LEU A O 1
ATOM 810 N N . GLN A 1 98 ? 3.497 -11.176 1.948 1.00 85.75 98 GLN A N 1
ATOM 811 C CA . GLN A 1 98 ? 3.514 -10.573 0.609 1.00 85.75 98 GLN A CA 1
ATOM 812 C C . GLN A 1 98 ? 4.042 -9.130 0.632 1.00 85.75 98 GLN A C 1
ATOM 814 O O . GLN A 1 98 ? 4.652 -8.709 -0.354 1.00 85.75 98 GLN A O 1
ATOM 819 N N . SER A 1 99 ? 3.920 -8.396 1.750 1.00 89.12 99 SER A N 1
ATOM 820 C CA . SER A 1 99 ? 4.503 -7.048 1.888 1.00 89.12 99 SER A CA 1
ATOM 821 C C . SER A 1 99 ? 6.024 -7.049 1.689 1.00 89.12 99 SER A C 1
ATOM 823 O O . SER A 1 99 ? 6.565 -6.175 1.013 1.00 89.12 99 SER A O 1
ATOM 825 N N . LEU A 1 100 ? 6.723 -8.082 2.175 1.00 90.56 100 LEU A N 1
ATOM 826 C CA . LEU A 1 100 ? 8.159 -8.251 1.952 1.00 90.56 100 LEU A CA 1
ATOM 827 C C . LEU A 1 100 ? 8.468 -8.456 0.467 1.00 90.56 100 LEU A C 1
ATOM 829 O O . LEU A 1 100 ? 9.400 -7.858 -0.067 1.00 90.56 100 LEU A O 1
ATOM 833 N N . GLN A 1 101 ? 7.680 -9.284 -0.222 1.00 90.50 101 GLN A N 1
ATOM 834 C CA . GLN A 1 101 ? 7.871 -9.519 -1.654 1.00 90.50 101 GLN A CA 1
ATOM 835 C C . GLN A 1 101 ? 7.629 -8.236 -2.458 1.00 90.50 101 GLN A C 1
ATOM 837 O O . GLN A 1 101 ? 8.445 -7.901 -3.314 1.00 90.50 101 GLN A O 1
ATOM 842 N N . LYS A 1 102 ? 6.571 -7.481 -2.140 1.00 93.75 102 LYS A N 1
ATOM 843 C CA . LYS A 1 102 ? 6.301 -6.158 -2.723 1.00 93.75 102 LYS A CA 1
ATOM 844 C C . LYS A 1 102 ? 7.476 -5.199 -2.504 1.00 93.75 102 LYS A C 1
ATOM 846 O O . LYS A 1 102 ? 7.950 -4.585 -3.457 1.00 93.75 102 LYS A O 1
ATOM 851 N N . ALA A 1 103 ? 8.009 -5.147 -1.283 1.00 95.12 103 ALA A N 1
ATOM 852 C CA . ALA A 1 103 ? 9.134 -4.289 -0.927 1.00 95.12 103 ALA A CA 1
ATOM 853 C C . ALA A 1 103 ? 10.420 -4.621 -1.702 1.00 95.12 103 ALA A C 1
ATOM 855 O O . ALA A 1 103 ? 11.100 -3.729 -2.206 1.00 95.12 103 ALA A O 1
ATOM 856 N N . LEU A 1 104 ? 10.753 -5.909 -1.851 1.00 95.00 104 LEU A N 1
ATOM 857 C CA . LEU A 1 104 ? 11.987 -6.346 -2.518 1.00 95.00 104 LEU A CA 1
ATOM 858 C C . LEU A 1 104 ? 12.079 -5.919 -3.987 1.00 95.00 104 LEU A C 1
ATOM 860 O O . LEU A 1 104 ? 13.188 -5.854 -4.526 1.00 95.00 104 LEU A O 1
ATOM 864 N N . VAL A 1 105 ? 10.946 -5.630 -4.633 1.00 95.62 105 VAL A N 1
ATOM 865 C CA . VAL A 1 105 ? 10.903 -5.179 -6.030 1.00 95.62 105 VAL A CA 1
ATOM 866 C C . VAL A 1 105 ? 11.532 -3.796 -6.193 1.00 95.62 105 VAL A C 1
ATOM 868 O O . VAL A 1 105 ? 12.155 -3.532 -7.221 1.00 95.62 105 VAL A O 1
ATOM 871 N N . ILE A 1 106 ? 11.494 -2.950 -5.162 1.00 97.12 106 ILE A N 1
ATOM 872 C CA . ILE A 1 106 ? 12.146 -1.635 -5.191 1.00 97.12 106 ILE A CA 1
ATOM 873 C C . ILE A 1 106 ? 13.663 -1.748 -5.381 1.00 97.12 106 ILE A C 1
ATOM 875 O O . ILE A 1 106 ? 14.270 -0.862 -5.980 1.00 97.12 106 ILE A O 1
ATOM 879 N N . GLN A 1 107 ? 14.288 -2.872 -5.005 1.00 95.62 107 GLN A N 1
ATOM 880 C CA . GLN A 1 107 ? 15.725 -3.050 -5.228 1.00 95.62 107 GLN A CA 1
ATOM 881 C C . GLN A 1 107 ? 16.120 -2.939 -6.712 1.00 95.62 107 GLN A C 1
ATOM 883 O O . GLN A 1 107 ? 17.220 -2.472 -7.001 1.00 95.62 107 GLN A O 1
ATOM 888 N N . TRP A 1 108 ? 15.243 -3.313 -7.653 1.00 96.25 108 TRP A N 1
ATOM 889 C CA . TRP A 1 108 ? 15.523 -3.171 -9.089 1.00 96.25 108 TRP A CA 1
ATOM 890 C C . TRP A 1 108 ? 15.759 -1.716 -9.508 1.00 96.25 108 TRP A C 1
ATOM 892 O O . TRP A 1 108 ? 16.509 -1.471 -10.450 1.00 96.25 108 TRP A O 1
ATOM 902 N N . LEU A 1 109 ? 15.138 -0.772 -8.799 1.00 95.75 109 LEU A N 1
ATOM 903 C CA . LEU A 1 109 ? 15.237 0.667 -9.032 1.00 95.75 109 LEU A CA 1
ATOM 904 C C . LEU A 1 109 ? 16.392 1.308 -8.249 1.00 95.75 109 LEU A C 1
ATOM 906 O O . LEU A 1 109 ? 16.922 2.331 -8.665 1.00 95.75 109 LEU A O 1
ATOM 910 N N . CYS A 1 110 ? 16.814 0.699 -7.140 1.00 94.81 110 CYS A N 1
ATOM 911 C CA . CYS A 1 110 ? 17.919 1.201 -6.319 1.00 94.81 110 CYS A CA 1
ATOM 912 C C . CYS A 1 110 ? 19.311 0.813 -6.847 1.00 94.81 110 CYS A C 1
ATOM 914 O O . CYS A 1 110 ? 20.319 1.188 -6.248 1.00 94.81 110 CYS A O 1
ATOM 916 N N . PHE A 1 111 ? 19.408 0.039 -7.933 1.00 94.00 111 PHE A N 1
ATOM 917 C CA . PHE A 1 111 ? 20.701 -0.296 -8.524 1.00 94.00 111 PHE A CA 1
ATOM 918 C C . PHE A 1 111 ? 21.305 0.886 -9.281 1.00 94.00 111 PHE A C 1
ATOM 920 O O . PHE A 1 111 ? 20.665 1.493 -10.134 1.00 94.00 111 PHE A O 1
ATOM 927 N N . THR A 1 112 ? 22.589 1.150 -9.035 1.00 90.62 112 THR A N 1
ATOM 928 C CA . THR A 1 112 ? 23.347 2.155 -9.782 1.00 90.62 112 THR A CA 1
ATOM 929 C C . THR A 1 112 ? 23.713 1.621 -11.177 1.00 90.62 112 THR A C 1
ATOM 931 O O . THR A 1 112 ? 24.429 0.612 -11.281 1.00 90.62 112 THR A O 1
ATOM 934 N N . PRO A 1 113 ? 23.271 2.281 -12.264 1.00 91.19 113 PRO A N 1
ATOM 935 C CA . PRO A 1 113 ? 23.732 1.995 -13.615 1.00 91.19 113 PRO A CA 1
ATOM 936 C C . PRO A 1 113 ? 25.255 2.177 -13.730 1.00 91.19 113 PRO A C 1
ATOM 938 O O . PRO A 1 113 ? 25.804 3.140 -13.187 1.00 91.19 113 PRO A O 1
ATOM 941 N N . PRO A 1 114 ? 25.965 1.307 -14.466 1.00 89.00 114 PRO A N 1
ATOM 942 C CA . PRO A 1 114 ? 27.380 1.505 -14.765 1.00 89.00 114 PRO A CA 1
ATOM 943 C C . PRO A 1 114 ? 27.646 2.814 -15.511 1.00 89.00 114 PRO A C 1
ATOM 945 O O . PRO A 1 114 ? 26.855 3.232 -16.355 1.00 89.00 114 PRO A O 1
ATOM 948 N N . SER A 1 115 ? 28.831 3.397 -15.317 1.00 86.31 115 SER A N 1
ATOM 949 C CA . SER A 1 115 ? 29.253 4.630 -16.004 1.00 86.31 115 SER A CA 1
ATOM 950 C C . SER A 1 115 ? 29.291 4.521 -17.535 1.00 86.31 115 SER A C 1
ATOM 952 O O . SER A 1 115 ? 29.201 5.535 -18.218 1.00 86.31 115 SER A O 1
ATOM 954 N N . ARG A 1 116 ? 29.392 3.297 -18.074 1.00 86.25 116 ARG A N 1
ATOM 955 C CA . ARG A 1 116 ? 29.320 2.997 -19.515 1.00 86.25 116 ARG A CA 1
ATOM 956 C C . ARG A 1 116 ? 27.925 3.172 -20.127 1.00 86.25 116 ARG A C 1
ATOM 958 O O . ARG A 1 116 ? 27.820 3.227 -21.347 1.00 86.25 116 ARG A O 1
ATOM 965 N N . VAL A 1 117 ? 26.871 3.229 -19.313 1.00 84.56 117 VAL A N 1
ATOM 966 C CA . VAL A 1 117 ? 25.506 3.488 -19.786 1.00 84.56 117 VAL A CA 1
ATOM 967 C C . VAL A 1 117 ? 25.378 4.972 -20.126 1.00 84.56 117 VAL A C 1
ATOM 969 O O . VAL A 1 117 ? 25.724 5.841 -19.320 1.00 84.56 117 VAL A O 1
ATOM 972 N N . ASN A 1 118 ? 24.867 5.268 -21.322 1.00 80.38 118 ASN A N 1
ATOM 973 C CA . ASN A 1 118 ? 24.628 6.640 -21.760 1.00 80.38 118 ASN A CA 1
ATOM 974 C C . ASN A 1 118 ? 23.700 7.359 -20.777 1.00 80.38 118 ASN A C 1
ATOM 976 O O . ASN A 1 118 ? 22.665 6.824 -20.387 1.00 80.38 118 ASN A O 1
ATOM 980 N N . ASN A 1 119 ? 24.065 8.583 -20.392 1.00 83.00 119 ASN A N 1
ATOM 981 C CA . ASN A 1 119 ? 23.309 9.382 -19.427 1.00 83.00 119 ASN A CA 1
ATOM 982 C C . ASN A 1 119 ? 23.057 8.656 -18.090 1.00 83.00 119 ASN A C 1
ATOM 984 O O . ASN A 1 119 ? 22.031 8.896 -17.458 1.00 83.00 119 ASN A O 1
ATOM 988 N N . SER A 1 120 ? 23.990 7.801 -17.643 1.00 86.12 120 SER A N 1
ATOM 989 C CA . SER A 1 120 ? 23.887 7.016 -16.398 1.00 86.12 120 SER A CA 1
ATOM 990 C C . SER A 1 120 ? 23.380 7.826 -15.201 1.00 86.12 120 SER A C 1
ATOM 992 O O . SER A 1 120 ? 22.501 7.355 -14.492 1.00 86.12 120 SER A O 1
ATOM 994 N N . ARG A 1 121 ? 23.834 9.075 -15.027 1.00 85.50 121 ARG A N 1
ATOM 995 C CA . ARG A 1 121 ? 23.338 9.977 -13.971 1.00 85.50 121 ARG A CA 1
ATOM 996 C C . ARG A 1 121 ? 21.844 10.298 -14.097 1.00 85.50 121 ARG A C 1
ATOM 998 O O . ARG A 1 121 ? 21.114 10.202 -13.118 1.00 85.50 121 ARG A O 1
ATOM 1005 N N . SER A 1 122 ? 21.385 10.659 -15.296 1.00 86.75 122 SER A N 1
ATOM 1006 C CA . SER A 1 122 ? 19.966 10.942 -15.555 1.00 86.75 122 SER A CA 1
ATOM 1007 C C . SER A 1 122 ? 19.111 9.686 -15.377 1.00 86.75 122 SER A C 1
ATOM 1009 O O . SER A 1 122 ? 18.034 9.754 -14.792 1.00 86.75 122 SER A O 1
ATOM 1011 N N . VAL A 1 123 ? 19.617 8.531 -15.817 1.00 89.50 123 VAL A N 1
ATOM 1012 C CA . VAL A 1 123 ? 18.973 7.230 -15.604 1.00 89.50 123 VAL A CA 1
ATOM 1013 C C . VAL A 1 123 ? 18.839 6.930 -14.108 1.00 89.50 123 VAL A C 1
ATOM 1015 O O . VAL A 1 123 ? 17.741 6.605 -13.669 1.00 89.50 123 VAL A O 1
ATOM 1018 N N . SER A 1 124 ? 19.896 7.111 -13.308 1.00 89.62 124 SER A N 1
ATOM 1019 C CA . SER A 1 124 ? 19.839 6.942 -11.847 1.00 89.62 124 SER A CA 1
ATOM 1020 C C . SER A 1 124 ? 18.774 7.823 -11.197 1.00 89.62 124 SER A C 1
ATOM 1022 O O . SER A 1 124 ? 18.016 7.338 -10.364 1.00 89.62 124 SER A O 1
ATOM 1024 N N . MET A 1 125 ? 18.682 9.097 -11.597 1.00 87.56 125 MET A N 1
ATOM 1025 C CA . MET A 1 125 ? 17.668 10.023 -11.076 1.00 87.56 125 MET A CA 1
ATOM 1026 C C . MET A 1 125 ? 16.248 9.549 -11.404 1.00 87.56 125 MET A C 1
ATOM 1028 O O . MET A 1 125 ? 15.395 9.518 -10.521 1.00 87.56 125 MET A O 1
ATOM 1032 N N . LYS A 1 126 ? 15.998 9.113 -12.647 1.00 90.44 126 LYS A N 1
ATOM 1033 C CA . LYS A 1 126 ? 14.692 8.565 -13.051 1.00 90.44 126 LYS A CA 1
ATOM 1034 C C . LYS A 1 126 ? 14.332 7.294 -12.282 1.00 90.44 126 LYS A C 1
ATOM 1036 O O . LYS A 1 126 ? 13.176 7.116 -11.907 1.00 90.44 126 LYS A O 1
ATOM 1041 N N . LEU A 1 127 ? 15.307 6.413 -12.052 1.00 93.12 127 LEU A N 1
ATOM 1042 C CA . LEU A 1 127 ? 15.100 5.187 -11.283 1.00 93.12 127 LEU A CA 1
ATOM 1043 C C . LEU A 1 127 ? 14.793 5.481 -9.818 1.00 93.12 127 LEU A C 1
ATOM 1045 O O . LEU A 1 127 ? 13.831 4.926 -9.297 1.00 93.12 127 LEU A O 1
ATOM 1049 N N . LEU A 1 128 ? 15.548 6.380 -9.179 1.00 91.69 128 LEU A N 1
ATOM 1050 C CA . LEU A 1 128 ? 15.281 6.766 -7.796 1.00 91.69 128 LEU A CA 1
ATOM 1051 C C . LEU A 1 128 ? 13.915 7.437 -7.662 1.00 91.69 128 LEU A C 1
ATOM 1053 O O . LEU A 1 128 ? 13.176 7.106 -6.742 1.00 91.69 128 LEU A O 1
ATOM 1057 N N . PHE A 1 129 ? 13.558 8.341 -8.576 1.00 91.00 129 PHE A N 1
ATOM 1058 C CA . PHE A 1 129 ? 12.246 8.978 -8.537 1.00 91.00 129 PHE A CA 1
ATOM 1059 C C . PHE A 1 129 ? 11.120 7.939 -8.627 1.00 91.00 129 PHE A C 1
ATOM 1061 O O . PHE A 1 129 ? 10.241 7.906 -7.772 1.00 91.00 129 PHE A O 1
ATOM 1068 N N . ARG A 1 130 ? 11.219 6.987 -9.566 1.00 93.56 130 ARG A N 1
ATOM 1069 C CA . ARG A 1 130 ? 10.288 5.848 -9.651 1.00 93.56 130 ARG A CA 1
ATOM 1070 C C . ARG A 1 130 ? 10.289 4.989 -8.381 1.00 93.56 130 ARG A C 1
ATOM 1072 O O . ARG A 1 130 ? 9.230 4.513 -7.975 1.00 93.56 130 ARG A O 1
ATOM 1079 N N . ALA A 1 131 ? 11.452 4.782 -7.758 1.00 95.75 131 ALA A N 1
ATOM 1080 C CA . ALA A 1 131 ? 11.576 4.032 -6.509 1.00 95.75 131 ALA A CA 1
ATOM 1081 C C . ALA A 1 131 ? 10.815 4.721 -5.380 1.00 95.75 131 ALA A C 1
ATOM 1083 O O . ALA A 1 131 ? 10.089 4.058 -4.644 1.00 95.75 131 ALA A O 1
ATOM 1084 N N . LEU A 1 132 ? 10.952 6.040 -5.285 1.00 94.00 132 LEU A N 1
ATOM 1085 C CA . LEU A 1 132 ? 10.303 6.876 -4.289 1.00 94.00 132 LEU A CA 1
ATOM 1086 C C . LEU A 1 132 ? 8.781 6.864 -4.469 1.00 94.00 132 LEU A C 1
ATOM 1088 O O . LEU A 1 132 ? 8.066 6.461 -3.553 1.00 94.00 132 LEU A O 1
ATOM 1092 N N . THR A 1 133 ? 8.294 7.182 -5.672 1.00 93.25 133 THR A N 1
ATOM 1093 C CA . THR A 1 133 ? 6.858 7.189 -5.992 1.00 93.25 133 THR A CA 1
ATOM 1094 C C . THR A 1 133 ? 6.210 5.835 -5.719 1.00 93.25 133 THR A C 1
ATOM 1096 O O . THR A 1 133 ? 5.164 5.759 -5.076 1.00 93.25 133 THR A O 1
ATOM 1099 N N . HIS A 1 134 ? 6.835 4.736 -6.154 1.00 96.00 134 HIS A N 1
ATOM 1100 C CA . HIS A 1 134 ? 6.269 3.409 -5.914 1.00 96.00 134 HIS A CA 1
ATOM 1101 C C . HIS A 1 134 ? 6.370 2.984 -4.444 1.00 96.00 134 HIS A C 1
ATOM 1103 O O . HIS A 1 134 ? 5.481 2.296 -3.946 1.00 96.00 134 HIS A O 1
ATOM 1109 N N . SER A 1 135 ? 7.412 3.405 -3.724 1.00 96.94 135 SER A N 1
ATOM 1110 C CA . SER A 1 135 ? 7.524 3.124 -2.289 1.00 96.94 135 SER A CA 1
ATOM 1111 C C . SER A 1 135 ? 6.437 3.832 -1.490 1.00 96.94 135 SER A C 1
ATOM 1113 O O . SER A 1 135 ? 5.865 3.202 -0.612 1.00 96.94 135 SER A O 1
ATOM 1115 N N . ASN A 1 136 ? 6.076 5.073 -1.832 1.00 95.38 136 ASN A N 1
ATOM 1116 C CA . ASN A 1 136 ? 4.949 5.782 -1.210 1.00 95.38 136 ASN A CA 1
ATOM 1117 C C . ASN A 1 136 ? 3.621 5.038 -1.405 1.00 95.38 136 ASN A C 1
ATOM 1119 O O . ASN A 1 136 ? 2.860 4.868 -0.453 1.00 95.38 136 ASN A O 1
ATOM 1123 N N . VAL A 1 137 ? 3.374 4.502 -2.606 1.00 94.56 137 VAL A N 1
ATOM 1124 C CA . VAL A 1 137 ? 2.211 3.631 -2.863 1.00 94.56 137 VAL A CA 1
ATOM 1125 C C . VAL A 1 137 ? 2.220 2.411 -1.939 1.00 94.56 137 VAL A C 1
ATOM 1127 O O . VAL A 1 137 ? 1.202 2.090 -1.329 1.00 94.56 137 VAL A O 1
ATOM 1130 N N . LEU A 1 138 ? 3.367 1.744 -1.801 1.00 95.31 138 LEU A N 1
ATOM 1131 C CA . LEU A 1 138 ? 3.492 0.574 -0.934 1.00 95.31 138 LEU A CA 1
ATOM 1132 C C . LEU A 1 138 ? 3.385 0.922 0.555 1.00 95.31 138 LEU A C 1
ATOM 1134 O O . LEU A 1 138 ? 2.788 0.149 1.295 1.00 95.31 138 LEU A O 1
ATOM 1138 N N . PHE A 1 139 ? 3.905 2.064 1.010 1.00 94.94 139 PHE A N 1
ATOM 1139 C CA . PHE A 1 139 ? 3.766 2.496 2.401 1.00 94.94 139 PHE A CA 1
ATOM 1140 C C . PHE A 1 139 ? 2.305 2.737 2.778 1.00 94.94 139 PHE A C 1
ATOM 1142 O O . PHE A 1 139 ? 1.880 2.264 3.829 1.00 94.94 139 PHE A O 1
ATOM 1149 N N . ARG A 1 140 ? 1.511 3.359 1.894 1.00 92.62 140 ARG A N 1
ATOM 1150 C CA . ARG A 1 140 ? 0.056 3.502 2.086 1.00 92.62 140 ARG A CA 1
ATOM 1151 C C . ARG A 1 140 ? -0.619 2.142 2.288 1.00 92.62 140 ARG A C 1
ATOM 1153 O O . ARG A 1 140 ? -1.375 1.967 3.238 1.00 92.62 140 ARG A O 1
ATOM 1160 N N . GLU A 1 141 ? -0.311 1.162 1.433 1.00 91.44 141 GLU A N 1
ATOM 1161 C CA . GLU A 1 141 ? -0.833 -0.207 1.572 1.00 91.44 141 GLU A CA 1
ATOM 1162 C C . GLU A 1 141 ? -0.365 -0.862 2.879 1.00 91.44 141 GLU A C 1
ATOM 1164 O O . GLU A 1 141 ? -1.169 -1.392 3.641 1.00 91.44 141 GLU A O 1
ATOM 1169 N N . PHE A 1 142 ? 0.937 -0.816 3.164 1.00 90.62 142 PHE A N 1
ATOM 1170 C CA . PHE A 1 142 ? 1.532 -1.498 4.310 1.00 90.62 142 PHE A CA 1
ATOM 1171 C C . PHE A 1 142 ? 1.062 -0.919 5.637 1.00 90.62 142 PHE A C 1
ATOM 1173 O O . PHE A 1 142 ? 0.869 -1.679 6.583 1.00 90.62 142 PHE A O 1
ATOM 1180 N N . ALA A 1 143 ? 0.871 0.395 5.728 1.00 88.88 143 ALA A N 1
ATOM 1181 C CA . ALA A 1 143 ? 0.361 1.036 6.932 1.00 88.88 143 ALA A CA 1
ATOM 1182 C C . ALA A 1 143 ? -1.062 0.549 7.246 1.00 88.88 143 ALA A C 1
ATOM 1184 O O . ALA A 1 143 ? -1.350 0.195 8.386 1.00 88.88 143 ALA A O 1
ATOM 1185 N N . LEU A 1 144 ? -1.908 0.410 6.220 1.00 85.31 144 LEU A N 1
ATOM 1186 C CA . LEU A 1 144 ? -3.277 -0.086 6.364 1.00 85.31 144 LEU A CA 1
ATOM 1187 C C . LEU A 1 144 ? -3.340 -1.594 6.687 1.00 85.31 144 LEU A C 1
ATOM 1189 O O . LEU A 1 144 ? -4.196 -2.001 7.469 1.00 85.31 144 LEU A O 1
ATOM 1193 N N . ILE A 1 145 ? -2.403 -2.408 6.177 1.00 76.25 145 ILE A N 1
ATOM 1194 C CA . ILE A 1 145 ? -2.219 -3.825 6.583 1.00 76.25 145 ILE A CA 1
ATOM 1195 C C . ILE A 1 145 ? -1.813 -3.931 8.058 1.00 76.25 145 ILE A C 1
ATOM 1197 O O . ILE A 1 145 ? -2.207 -4.845 8.780 1.00 76.25 145 ILE A O 1
ATOM 1201 N N . SER A 1 146 ? -0.982 -2.998 8.516 1.00 60.16 146 SER A N 1
ATOM 1202 C CA . SER A 1 146 ? -0.292 -3.079 9.805 1.00 60.16 146 SER A CA 1
ATOM 1203 C C . SER A 1 146 ? -1.133 -2.601 10.994 1.00 60.16 146 SER A C 1
ATOM 1205 O O . SER A 1 146 ? -0.631 -2.611 12.118 1.00 60.16 146 SER A O 1
ATOM 1207 N N . MET A 1 147 ? -2.406 -2.254 10.767 1.00 64.44 147 MET A N 1
ATOM 1208 C CA . MET A 1 147 ? -3.380 -1.869 11.802 1.00 64.44 147 MET A CA 1
ATOM 1209 C C . MET A 1 147 ? -3.749 -2.999 12.760 1.00 64.44 147 MET A C 1
ATOM 1211 O O . MET A 1 147 ? -4.335 -2.769 13.821 1.00 64.44 147 MET A O 1
ATOM 1215 N N . TRP A 1 148 ? -3.367 -4.224 12.415 1.00 61.16 148 TRP A N 1
ATOM 1216 C CA . TRP A 1 148 ? -3.308 -5.306 13.373 1.00 61.16 148 TRP A CA 1
ATOM 1217 C C . TRP A 1 148 ? -2.298 -4.964 14.452 1.00 61.16 148 TRP A C 1
ATOM 1219 O O . TRP A 1 148 ? -1.082 -4.946 14.232 1.00 61.16 148 TRP A O 1
ATOM 1229 N N . ARG A 1 149 ? -2.854 -4.700 15.631 1.00 66.19 149 ARG A N 1
ATOM 1230 C CA . ARG A 1 149 ? -2.179 -4.463 16.899 1.00 66.19 149 ARG A CA 1
ATOM 1231 C C . ARG A 1 149 ? -1.479 -5.749 17.342 1.00 66.19 149 ARG A C 1
ATOM 1233 O O . ARG A 1 149 ? -1.859 -6.363 18.332 1.00 66.19 149 ARG A O 1
ATOM 1240 N N . VAL A 1 150 ? -0.485 -6.177 16.565 1.00 77.50 150 VAL A N 1
ATOM 1241 C CA . VAL A 1 150 ? 0.436 -7.271 16.870 1.00 77.50 150 VAL A CA 1
ATOM 1242 C C . VAL A 1 150 ? 1.840 -6.702 17.089 1.00 77.50 150 VAL A C 1
ATOM 1244 O O . VAL A 1 150 ? 2.249 -5.793 16.362 1.00 77.50 150 VAL A O 1
ATOM 1247 N N . PRO A 1 151 ? 2.630 -7.249 18.026 1.00 84.50 151 PRO A N 1
ATOM 1248 C CA . PRO A 1 151 ? 3.994 -6.775 18.278 1.00 84.50 151 PRO A CA 1
ATOM 1249 C C . PRO A 1 151 ? 4.955 -6.931 17.094 1.00 84.50 151 PRO A C 1
ATOM 1251 O O . PRO A 1 151 ? 6.002 -6.288 17.046 1.00 84.50 151 PRO A O 1
ATOM 1254 N N . ALA A 1 152 ? 4.638 -7.820 16.148 1.00 84.06 152 ALA A N 1
ATOM 1255 C CA . ALA A 1 152 ? 5.510 -8.126 15.024 1.00 84.06 152 ALA A CA 1
ATOM 1256 C C . ALA A 1 152 ? 5.727 -6.898 14.126 1.00 84.06 152 ALA A C 1
ATOM 1258 O O . ALA A 1 152 ? 4.772 -6.265 13.676 1.00 84.06 152 ALA A O 1
ATOM 1259 N N . MET A 1 153 ? 6.995 -6.608 13.840 1.00 84.50 153 MET A N 1
ATOM 1260 C CA . MET A 1 153 ? 7.432 -5.499 12.993 1.00 84.50 153 MET A CA 1
ATOM 1261 C C . MET A 1 153 ? 6.910 -5.645 11.547 1.00 84.50 153 MET A C 1
ATOM 1263 O O . MET A 1 153 ? 6.962 -6.752 10.998 1.00 84.50 153 MET A O 1
ATOM 1267 N N . PRO A 1 154 ? 6.472 -4.558 10.884 1.00 88.19 154 PRO A N 1
ATOM 1268 C CA . PRO A 1 154 ? 5.999 -4.600 9.504 1.00 88.19 154 PRO A CA 1
ATOM 1269 C C . PRO A 1 154 ? 7.185 -4.733 8.537 1.00 88.19 154 PRO A C 1
ATOM 1271 O O . PRO A 1 154 ? 7.743 -3.753 8.040 1.00 88.19 154 PRO A O 1
ATOM 1274 N N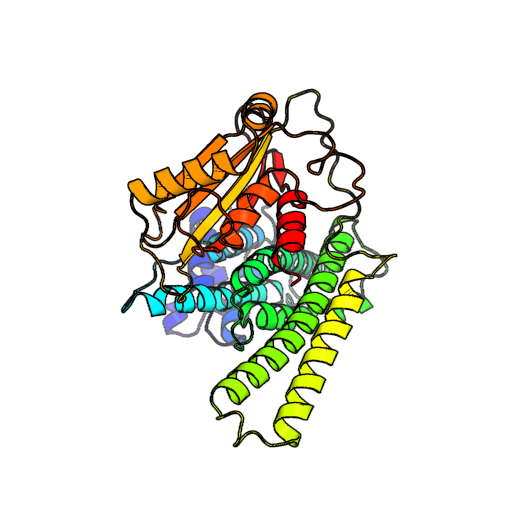 . VAL A 1 155 ? 7.592 -5.978 8.270 1.00 88.62 155 VAL A N 1
ATOM 1275 C CA . VAL A 1 155 ? 8.829 -6.310 7.536 1.00 88.62 155 VAL A CA 1
ATOM 1276 C C . VAL A 1 155 ? 8.903 -5.635 6.160 1.00 88.62 155 VAL A C 1
ATOM 1278 O O . VAL A 1 155 ? 9.980 -5.179 5.767 1.00 88.62 155 VAL A O 1
ATOM 1281 N N . GLY A 1 156 ? 7.783 -5.524 5.436 1.00 92.06 156 GLY A N 1
ATOM 1282 C CA . GLY A 1 156 ? 7.726 -4.827 4.147 1.00 92.06 156 GLY A CA 1
ATOM 1283 C C . GLY A 1 156 ? 8.158 -3.360 4.240 1.00 92.06 156 GLY A C 1
ATOM 1284 O O . GLY A 1 156 ? 9.037 -2.932 3.492 1.00 92.06 156 GLY A O 1
ATOM 1285 N N . ALA A 1 157 ? 7.617 -2.611 5.203 1.00 93.19 157 ALA A N 1
ATOM 1286 C CA . ALA A 1 157 ? 7.926 -1.193 5.386 1.00 93.19 157 ALA A CA 1
ATOM 1287 C C . ALA A 1 157 ? 9.389 -0.964 5.786 1.00 93.19 157 ALA A C 1
ATOM 1289 O O . ALA A 1 157 ? 10.092 -0.169 5.162 1.00 93.19 157 ALA A O 1
ATOM 1290 N N . HIS A 1 158 ? 9.898 -1.723 6.760 1.00 92.88 158 HIS A N 1
ATOM 1291 C CA . HIS A 1 158 ? 11.301 -1.606 7.172 1.00 92.88 158 HIS A CA 1
ATOM 1292 C C . HIS A 1 158 ? 12.277 -2.017 6.063 1.00 92.88 158 HIS A C 1
ATOM 1294 O O . HIS A 1 158 ? 13.353 -1.426 5.929 1.00 92.88 158 HIS A O 1
ATOM 1300 N N . THR A 1 159 ? 11.900 -2.992 5.230 1.00 95.06 159 THR A N 1
ATOM 1301 C CA . THR A 1 159 ? 12.683 -3.362 4.045 1.00 95.06 159 THR A CA 1
ATOM 1302 C C . THR A 1 159 ? 12.737 -2.209 3.043 1.00 95.06 159 THR A C 1
ATOM 1304 O O . THR A 1 159 ? 13.820 -1.902 2.549 1.00 95.06 159 THR A O 1
ATOM 1307 N N . LEU A 1 160 ? 11.611 -1.537 2.774 1.00 95.62 160 LEU A N 1
ATOM 1308 C CA . LEU A 1 160 ? 11.566 -0.365 1.889 1.00 95.62 160 LEU A CA 1
ATOM 1309 C C . LEU A 1 160 ? 12.439 0.784 2.394 1.00 95.62 160 LEU A C 1
ATOM 1311 O O . LEU A 1 160 ? 13.282 1.277 1.643 1.00 95.62 160 LEU A O 1
ATOM 1315 N N . LEU A 1 161 ? 12.289 1.161 3.668 1.00 96.00 161 LEU A N 1
ATOM 1316 C CA . LEU A 1 161 ? 13.106 2.205 4.296 1.00 96.00 161 LEU A CA 1
ATOM 1317 C C . LEU A 1 161 ? 14.603 1.886 4.160 1.00 96.00 161 LEU A C 1
ATOM 1319 O O . LEU A 1 161 ? 15.395 2.738 3.762 1.00 96.00 161 LEU A O 1
ATOM 1323 N N . SER A 1 162 ? 14.983 0.628 4.401 1.00 95.31 162 SER A N 1
ATOM 1324 C CA . SER A 1 162 ? 16.374 0.173 4.286 1.00 95.31 162 SER A CA 1
ATOM 1325 C C . SER A 1 162 ? 16.904 0.214 2.848 1.00 95.31 162 SER A C 1
ATOM 1327 O O . SER A 1 162 ? 18.062 0.566 2.630 1.00 95.31 162 SER A O 1
ATOM 1329 N N . LEU A 1 163 ? 16.079 -0.143 1.857 1.00 95.75 163 LEU A N 1
ATOM 1330 C CA . LEU A 1 163 ? 16.461 -0.120 0.439 1.00 95.75 163 LEU A CA 1
ATOM 1331 C C . LEU A 1 163 ? 16.664 1.303 -0.098 1.00 95.75 163 LEU A C 1
ATOM 1333 O O . LEU A 1 163 ? 17.461 1.484 -1.020 1.00 95.75 163 LEU A O 1
ATOM 1337 N N . LEU A 1 164 ? 15.952 2.289 0.452 1.00 94.75 164 LEU A N 1
ATOM 1338 C CA . LEU A 1 164 ? 15.999 3.686 0.015 1.00 94.75 164 LEU A CA 1
ATOM 1339 C C . LEU A 1 164 ? 17.003 4.553 0.786 1.00 94.75 164 LEU A C 1
ATOM 1341 O O . LEU A 1 164 ? 17.415 5.586 0.263 1.00 94.75 164 LEU A O 1
ATOM 1345 N N . ALA A 1 165 ? 17.436 4.133 1.979 1.00 92.19 165 ALA A N 1
ATOM 1346 C CA . ALA A 1 165 ? 18.304 4.927 2.852 1.00 92.19 165 ALA A CA 1
ATOM 1347 C C . ALA A 1 165 ? 19.591 5.420 2.164 1.00 92.19 165 ALA A C 1
ATOM 1349 O O . ALA A 1 165 ? 19.895 6.612 2.187 1.00 92.19 165 ALA A O 1
ATOM 1350 N N . GLU A 1 166 ? 20.344 4.516 1.533 1.00 90.38 166 GLU A N 1
ATOM 1351 C CA . GLU A 1 166 ? 21.601 4.873 0.865 1.00 90.38 166 GLU A CA 1
ATOM 1352 C C . GLU A 1 166 ? 21.375 5.621 -0.466 1.00 90.38 166 GLU A C 1
ATOM 1354 O O . GLU A 1 166 ? 21.992 6.673 -0.646 1.00 90.38 166 GLU A O 1
ATOM 1359 N N . PRO A 1 167 ? 20.476 5.179 -1.376 1.00 89.62 167 PRO A N 1
ATOM 1360 C CA . PRO A 1 167 ? 20.180 5.929 -2.599 1.00 89.62 167 PRO A CA 1
ATOM 1361 C C . PRO A 1 167 ? 19.732 7.375 -2.357 1.00 89.62 167 PRO A C 1
ATOM 1363 O O . PRO A 1 167 ? 20.207 8.278 -3.042 1.00 89.62 167 PRO A O 1
ATOM 1366 N N . LEU A 1 168 ? 18.859 7.620 -1.373 1.00 88.75 168 LEU A N 1
ATOM 1367 C CA . LEU A 1 168 ? 18.392 8.975 -1.059 1.00 88.75 168 LEU A CA 1
ATOM 1368 C C . LEU A 1 168 ? 19.516 9.850 -0.492 1.00 88.75 168 LEU A C 1
ATOM 1370 O O . LEU A 1 168 ? 19.622 11.017 -0.863 1.00 88.75 168 LEU A O 1
ATOM 1374 N N . LYS A 1 169 ? 20.393 9.283 0.344 1.00 86.00 169 LYS A N 1
ATOM 1375 C CA . LYS A 1 169 ? 21.553 9.993 0.901 1.00 86.00 169 LYS A CA 1
ATOM 1376 C C . LYS A 1 169 ? 22.571 10.385 -0.171 1.00 86.00 169 LYS A C 1
ATOM 1378 O O . LYS A 1 169 ? 23.099 11.488 -0.151 1.00 86.00 169 LYS A O 1
ATOM 1383 N N . GLN A 1 170 ? 22.844 9.495 -1.123 1.00 79.19 170 GLN A N 1
ATOM 1384 C CA . GLN A 1 170 ? 23.767 9.792 -2.223 1.00 79.19 170 GLN A CA 1
ATOM 1385 C C . GLN A 1 170 ? 23.249 10.913 -3.131 1.00 79.19 170 GLN A C 1
ATOM 1387 O O . GLN A 1 170 ? 24.044 11.646 -3.711 1.00 79.19 170 GLN A O 1
ATOM 1392 N N . LEU A 1 171 ? 21.925 11.049 -3.255 1.00 69.62 171 LEU A N 1
ATOM 1393 C CA . LEU A 1 171 ? 21.307 12.088 -4.071 1.00 69.62 171 LEU A CA 1
ATOM 1394 C C . LEU A 1 171 ? 21.067 13.403 -3.322 1.00 69.62 171 LEU A C 1
ATOM 1396 O O . LEU A 1 171 ? 21.138 14.443 -3.972 1.00 69.62 171 LEU A O 1
ATOM 1400 N N . SER A 1 172 ? 20.887 13.416 -1.994 1.00 63.50 172 SER A N 1
ATOM 1401 C CA . SER A 1 172 ? 20.784 14.671 -1.222 1.00 63.50 172 SER A CA 1
ATOM 1402 C C . SER A 1 172 ? 22.012 15.571 -1.376 1.00 63.50 172 SER A C 1
ATOM 1404 O O . SER A 1 172 ? 21.886 16.792 -1.379 1.00 63.50 172 SER A O 1
ATOM 1406 N N . ASP A 1 173 ? 23.186 14.973 -1.581 1.00 61.31 173 ASP A N 1
ATOM 1407 C CA . ASP A 1 173 ? 24.439 15.701 -1.807 1.00 61.31 173 ASP A CA 1
ATOM 1408 C C . ASP A 1 173 ? 24.533 16.298 -3.233 1.00 61.31 173 ASP A C 1
ATOM 1410 O O . ASP A 1 173 ? 25.312 17.218 -3.483 1.00 61.31 173 ASP A O 1
ATOM 1414 N N . ASP A 1 174 ? 23.699 15.812 -4.160 1.00 58.56 174 ASP A N 1
ATOM 1415 C CA . ASP A 1 174 ? 23.750 16.058 -5.608 1.00 58.56 174 ASP A CA 1
ATOM 1416 C C . ASP A 1 174 ? 22.543 16.874 -6.148 1.00 58.56 174 ASP A C 1
ATOM 1418 O O . ASP A 1 174 ? 22.591 17.378 -7.276 1.00 58.56 174 ASP A O 1
ATOM 1422 N N . LEU A 1 175 ? 21.463 17.005 -5.361 1.00 54.94 175 LEU A N 1
ATOM 1423 C CA . LEU A 1 175 ? 20.117 17.469 -5.759 1.00 54.94 175 LEU A CA 1
ATOM 1424 C C . LEU A 1 175 ? 19.926 18.991 -5.877 1.00 54.94 175 LEU A C 1
ATOM 1426 O O . LEU A 1 175 ? 18.908 19.432 -6.403 1.00 54.94 175 LEU A O 1
ATOM 1430 N N . VAL A 1 176 ? 20.916 19.808 -5.502 1.00 50.62 176 VAL A N 1
ATOM 1431 C CA . VAL A 1 176 ? 20.812 21.285 -5.387 1.00 50.62 176 VAL A CA 1
ATOM 1432 C C . VAL A 1 176 ? 20.495 22.020 -6.718 1.00 50.62 176 VAL A C 1
ATOM 1434 O O . VAL A 1 176 ? 20.450 23.245 -6.756 1.00 50.62 176 VAL A O 1
ATOM 1437 N N . SER A 1 177 ? 20.252 21.329 -7.841 1.00 52.50 177 SER A N 1
ATOM 1438 C CA . SER A 1 177 ? 20.044 21.981 -9.149 1.00 52.50 177 SER A CA 1
ATOM 1439 C C . SER A 1 177 ? 18.880 21.489 -10.022 1.00 52.50 177 SER A C 1
ATOM 1441 O O . SER A 1 177 ? 18.635 22.120 -11.051 1.00 52.50 177 SER A O 1
ATOM 1443 N N . VAL A 1 178 ? 18.157 20.412 -9.672 1.00 53.25 178 VAL A N 1
ATOM 1444 C CA . VAL A 1 178 ? 17.174 19.776 -10.589 1.00 53.25 178 VAL A CA 1
ATOM 1445 C C . VAL A 1 178 ? 15.950 19.199 -9.855 1.00 53.25 178 VAL A C 1
ATOM 1447 O O . VAL A 1 178 ? 15.503 18.098 -10.163 1.00 53.25 178 VAL A O 1
ATOM 1450 N N . GLU A 1 179 ? 15.398 19.882 -8.854 1.00 61.03 179 GLU A N 1
ATOM 1451 C CA . GLU A 1 179 ? 14.175 19.384 -8.203 1.00 61.03 179 GLU A CA 1
ATOM 1452 C C . GLU A 1 179 ? 12.931 19.795 -9.003 1.00 61.03 179 GLU A C 1
ATOM 1454 O O . GLU A 1 179 ? 12.657 20.981 -9.195 1.00 61.03 179 GLU A O 1
ATOM 1459 N N . SER A 1 180 ? 12.175 18.807 -9.492 1.00 72.44 180 SER A N 1
ATOM 1460 C CA . SER A 1 180 ? 10.789 19.021 -9.911 1.00 72.44 180 SER A CA 1
ATOM 1461 C C . SER A 1 180 ? 9.897 19.093 -8.668 1.00 72.44 180 SER A C 1
ATOM 1463 O O . SER A 1 180 ? 10.173 18.439 -7.661 1.00 72.44 180 SER A O 1
ATOM 1465 N N . HIS A 1 181 ? 8.800 19.851 -8.745 1.00 78.50 181 HIS A N 1
ATOM 1466 C CA . HIS A 1 181 ? 7.789 19.904 -7.681 1.00 78.50 181 HIS A CA 1
ATOM 1467 C C . HIS A 1 181 ? 7.321 18.495 -7.270 1.00 78.50 181 HIS A C 1
ATOM 1469 O O . HIS A 1 181 ? 7.247 18.168 -6.092 1.00 78.50 181 HIS A O 1
ATOM 1475 N N . GLU A 1 182 ? 7.106 17.620 -8.255 1.00 82.06 182 GLU A N 1
ATOM 1476 C CA . GLU A 1 182 ? 6.663 16.238 -8.052 1.00 82.06 182 GLU A CA 1
ATOM 1477 C C . GLU A 1 182 ? 7.660 15.390 -7.238 1.00 82.06 182 GLU A C 1
ATOM 1479 O O . GLU A 1 182 ? 7.253 14.590 -6.395 1.00 82.06 182 GLU A O 1
ATOM 1484 N N . PHE A 1 183 ? 8.970 15.566 -7.451 1.00 85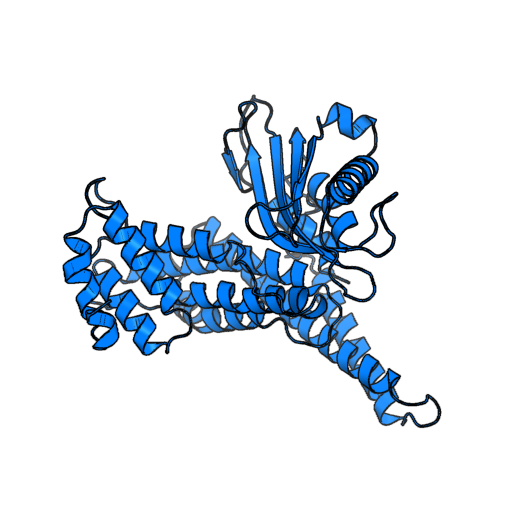.00 183 PHE A N 1
ATOM 1485 C CA . PHE A 1 183 ? 9.992 14.876 -6.657 1.00 85.00 183 PHE A CA 1
ATOM 1486 C C . PHE A 1 183 ? 9.958 15.330 -5.195 1.00 85.00 183 PHE A C 1
ATOM 1488 O O . PHE A 1 183 ? 10.013 14.491 -4.296 1.00 85.00 183 PHE A O 1
ATOM 1495 N N . SER A 1 184 ? 9.832 16.640 -4.966 1.00 85.69 184 SER A N 1
ATOM 1496 C CA . SER A 1 184 ? 9.771 17.227 -3.623 1.00 85.69 184 SER A CA 1
ATOM 1497 C C . SER A 1 184 ? 8.569 16.704 -2.828 1.00 85.69 184 SER A C 1
ATOM 1499 O O . SER A 1 184 ? 8.741 16.234 -1.704 1.00 85.69 184 SER A O 1
ATOM 1501 N N . GLU A 1 185 ? 7.383 16.659 -3.445 1.00 86.44 185 GLU A N 1
ATOM 1502 C CA . GLU A 1 185 ? 6.169 16.105 -2.824 1.00 86.44 185 GLU A CA 1
ATOM 1503 C C . GLU A 1 185 ? 6.328 14.624 -2.455 1.00 86.44 185 GLU A C 1
ATOM 1505 O O . GLU A 1 185 ? 6.008 14.208 -1.341 1.00 86.44 185 GLU A O 1
ATOM 1510 N N . ASN A 1 186 ? 6.885 13.815 -3.362 1.00 90.25 186 ASN A N 1
ATOM 1511 C CA . ASN A 1 186 ? 7.123 12.400 -3.084 1.00 90.25 186 ASN A CA 1
ATOM 1512 C C . ASN A 1 186 ? 8.171 12.193 -1.976 1.00 90.25 186 ASN A C 1
ATOM 1514 O O . ASN A 1 186 ? 8.057 11.248 -1.194 1.00 90.25 186 ASN A O 1
ATOM 1518 N N . LEU A 1 187 ? 9.186 13.056 -1.889 1.00 91.25 187 LEU A N 1
ATOM 1519 C CA . LEU A 1 187 ? 10.201 12.981 -0.838 1.00 91.25 187 LEU A CA 1
ATOM 1520 C C . LEU A 1 187 ? 9.629 13.379 0.523 1.00 91.25 187 LEU A C 1
ATOM 1522 O O . LEU A 1 187 ? 9.921 12.720 1.520 1.00 91.25 187 LEU A O 1
ATOM 1526 N N . LYS A 1 188 ? 8.794 14.418 0.552 1.00 90.50 188 LYS A N 1
ATOM 1527 C CA . LYS A 1 188 ? 8.057 14.849 1.740 1.00 90.50 188 LYS A CA 1
ATOM 1528 C C . LYS A 1 188 ? 7.173 13.721 2.273 1.00 90.50 188 LYS A C 1
ATOM 1530 O O . LYS A 1 188 ? 7.279 13.369 3.443 1.00 90.50 188 LYS A O 1
ATOM 1535 N N . GLU A 1 189 ? 6.379 13.088 1.408 1.00 92.69 189 GLU A N 1
ATOM 1536 C CA . GLU A 1 189 ? 5.553 11.943 1.806 1.00 92.69 189 GLU A CA 1
ATOM 1537 C C . GLU A 1 189 ? 6.405 10.771 2.329 1.00 92.69 189 GLU A C 1
ATOM 1539 O O . GLU A 1 189 ? 6.064 10.146 3.331 1.00 92.69 189 GLU A O 1
ATOM 1544 N N . PHE A 1 190 ? 7.543 10.480 1.696 1.00 94.31 190 PHE A N 1
ATOM 1545 C CA . PHE A 1 190 ? 8.454 9.445 2.187 1.00 94.31 190 PHE A CA 1
ATOM 1546 C C . PHE A 1 190 ? 8.974 9.746 3.601 1.00 94.31 190 PHE A C 1
ATOM 1548 O O . PHE A 1 190 ? 9.079 8.840 4.431 1.00 94.31 190 PHE A O 1
ATOM 1555 N N . GLN A 1 191 ? 9.308 11.007 3.888 1.00 92.44 191 GLN A N 1
ATOM 1556 C CA . GLN A 1 191 ? 9.750 11.435 5.217 1.00 92.44 191 GLN A CA 1
ATOM 1557 C C . GLN A 1 191 ? 8.633 11.265 6.250 1.00 92.44 191 GLN A C 1
ATOM 1559 O O . GLN A 1 191 ? 8.877 10.677 7.305 1.00 92.44 191 GLN A O 1
ATOM 1564 N N . ASP A 1 192 ? 7.406 11.660 5.902 1.00 92.94 192 ASP A N 1
ATOM 1565 C CA . ASP A 1 192 ? 6.216 11.430 6.725 1.00 92.94 192 ASP A CA 1
ATOM 1566 C C . ASP A 1 192 ? 6.023 9.936 7.038 1.00 92.94 192 ASP A C 1
ATOM 1568 O O . ASP A 1 192 ? 5.718 9.569 8.178 1.00 92.94 192 ASP A O 1
ATOM 1572 N N . TRP A 1 193 ? 6.250 9.048 6.063 1.00 94.38 193 TRP A N 1
ATOM 1573 C CA . TRP A 1 193 ? 6.207 7.599 6.282 1.00 94.38 193 TRP A CA 1
ATOM 1574 C C . TRP A 1 193 ? 7.338 7.098 7.180 1.00 94.38 193 TRP A C 1
ATOM 1576 O O . TRP A 1 193 ? 7.099 6.283 8.071 1.00 94.38 193 TRP A O 1
ATOM 1586 N N . SER A 1 194 ? 8.564 7.583 6.987 1.00 93.62 194 SER A N 1
ATOM 1587 C CA . SER A 1 194 ? 9.709 7.220 7.832 1.00 93.62 194 SER A CA 1
ATOM 1588 C C . SER A 1 194 ? 9.458 7.557 9.304 1.00 93.62 194 SER A C 1
ATOM 1590 O O . SER A 1 194 ? 9.821 6.792 10.202 1.00 93.62 194 SER A O 1
ATOM 1592 N N . GLU A 1 195 ? 8.831 8.697 9.569 1.00 92.38 195 GLU A N 1
ATOM 1593 C CA . GLU A 1 195 ? 8.512 9.142 10.923 1.00 92.38 195 GLU A CA 1
ATOM 1594 C C . GLU A 1 195 ? 7.307 8.394 11.495 1.00 92.38 195 GLU A C 1
ATOM 1596 O O . GLU A 1 195 ? 7.347 7.984 12.658 1.00 92.38 195 GLU A O 1
ATOM 1601 N N . PHE A 1 196 ? 6.291 8.114 10.672 1.00 92.56 196 PHE A N 1
ATOM 1602 C CA . PHE A 1 196 ? 5.187 7.232 11.047 1.00 92.56 196 PHE A CA 1
ATOM 1603 C C . PHE A 1 196 ? 5.688 5.856 11.494 1.00 92.56 196 PHE A C 1
ATOM 1605 O O . PHE A 1 196 ? 5.354 5.421 12.590 1.00 92.56 196 PHE A O 1
ATOM 1612 N N . TYR A 1 197 ? 6.541 5.188 10.709 1.00 92.00 197 TYR A N 1
ATOM 1613 C CA . TYR A 1 197 ? 7.059 3.865 11.081 1.00 92.00 197 TYR A CA 1
ATOM 1614 C C . TYR A 1 197 ? 8.013 3.900 12.278 1.00 92.00 197 TYR A C 1
ATOM 1616 O O . TYR A 1 197 ? 8.169 2.896 12.971 1.00 92.00 197 TYR A O 1
ATOM 1624 N N . SER A 1 198 ? 8.616 5.055 12.567 1.00 91.44 198 SER A N 1
ATOM 1625 C CA . SER A 1 198 ? 9.351 5.256 13.819 1.00 91.44 198 SER A CA 1
ATOM 1626 C C . SER A 1 198 ? 8.399 5.307 15.023 1.00 91.44 198 SER A C 1
ATOM 1628 O O . SER A 1 198 ? 8.708 4.723 16.058 1.00 91.44 198 SER A O 1
ATOM 1630 N N . CYS A 1 199 ? 7.225 5.933 14.879 1.00 91.06 199 CYS A N 1
ATOM 1631 C CA . CYS A 1 199 ? 6.169 5.926 15.902 1.00 91.06 199 CYS A CA 1
ATOM 1632 C C . CYS A 1 199 ? 5.485 4.549 16.021 1.00 91.06 199 CYS A C 1
ATOM 1634 O O . CYS A 1 199 ? 5.222 4.071 17.118 1.00 91.06 199 CYS A O 1
ATOM 1636 N N . ASP A 1 200 ? 5.236 3.854 14.910 1.00 89.94 200 ASP A N 1
ATOM 1637 C CA . ASP A 1 200 ? 4.691 2.487 14.922 1.00 89.94 200 ASP A CA 1
ATOM 1638 C C . ASP A 1 200 ? 5.633 1.513 15.655 1.00 89.94 200 ASP A C 1
ATOM 1640 O O . ASP A 1 200 ? 5.179 0.625 16.377 1.00 89.94 200 ASP A O 1
ATOM 1644 N N . ALA A 1 201 ? 6.951 1.710 15.554 1.00 91.19 201 ALA A N 1
ATOM 1645 C CA . ALA A 1 201 ? 7.921 0.907 16.293 1.00 91.19 201 ALA A CA 1
ATOM 1646 C C . ALA A 1 201 ? 7.814 1.089 17.820 1.00 91.19 201 ALA A C 1
ATOM 1648 O O . ALA A 1 201 ? 7.904 0.096 18.548 1.00 91.19 201 ALA A O 1
ATOM 1649 N N . THR A 1 202 ? 7.590 2.315 18.316 1.00 92.56 202 THR A N 1
ATOM 1650 C CA . THR A 1 202 ? 7.382 2.554 19.759 1.00 92.56 202 THR A CA 1
ATOM 1651 C C . THR A 1 202 ? 6.064 1.935 20.219 1.00 92.56 202 THR A C 1
ATOM 1653 O O . THR A 1 202 ? 6.052 1.211 21.215 1.00 92.56 202 THR A O 1
ATOM 1656 N N . TYR A 1 203 ? 5.000 2.083 19.421 1.00 90.62 203 TYR A N 1
ATOM 1657 C CA . TYR A 1 203 ? 3.708 1.440 19.662 1.00 90.62 203 TYR A CA 1
ATOM 1658 C C . TYR A 1 203 ? 3.816 -0.083 19.781 1.00 90.62 203 TYR A C 1
ATOM 1660 O O . TYR A 1 203 ? 3.316 -0.675 20.739 1.00 90.62 203 TYR A O 1
ATOM 1668 N N . ARG A 1 204 ? 4.502 -0.738 18.839 1.00 90.62 204 ARG A N 1
ATOM 1669 C CA . ARG A 1 204 ? 4.694 -2.196 18.870 1.00 90.62 204 ARG A CA 1
ATOM 1670 C C . ARG A 1 204 ? 5.547 -2.645 20.045 1.00 90.62 204 ARG A C 1
ATOM 1672 O O . ARG A 1 204 ? 5.297 -3.721 20.583 1.00 90.62 204 ARG A O 1
ATOM 1679 N N . ASN A 1 205 ? 6.528 -1.839 20.451 1.00 92.62 205 ASN A N 1
ATOM 1680 C CA . ASN A 1 205 ? 7.313 -2.111 21.649 1.00 92.62 205 ASN A CA 1
ATOM 1681 C C . ASN A 1 205 ? 6.438 -2.061 22.910 1.00 92.62 205 ASN A C 1
ATOM 1683 O O . ASN A 1 205 ? 6.486 -2.991 23.709 1.00 92.62 205 ASN A O 1
ATOM 1687 N N . TRP A 1 206 ? 5.590 -1.037 23.055 1.00 93.75 206 TRP A N 1
ATOM 1688 C CA . TRP A 1 206 ? 4.617 -0.977 24.149 1.00 93.75 206 TRP A CA 1
ATOM 1689 C C . TRP A 1 206 ? 3.668 -2.175 24.137 1.00 93.75 206 TRP A C 1
ATOM 1691 O O . TRP A 1 206 ? 3.535 -2.861 25.144 1.00 93.75 206 TRP A O 1
ATOM 1701 N N . LEU A 1 207 ? 3.066 -2.474 22.988 1.00 91.88 207 LEU A N 1
ATOM 1702 C CA . LEU A 1 207 ? 2.138 -3.591 22.849 1.00 91.88 207 LEU A CA 1
ATOM 1703 C C . LEU A 1 207 ? 2.794 -4.935 23.195 1.00 91.88 207 LEU A C 1
ATOM 1705 O O . LEU A 1 207 ? 2.152 -5.808 23.772 1.00 91.88 207 LEU A O 1
ATOM 1709 N N . LYS A 1 208 ? 4.070 -5.115 22.839 1.00 93.94 208 LYS A N 1
ATOM 1710 C CA . LYS A 1 208 ? 4.836 -6.298 23.229 1.00 93.94 208 LYS A CA 1
ATOM 1711 C C . LYS A 1 208 ? 4.893 -6.437 24.751 1.00 93.94 208 LYS A C 1
ATOM 1713 O O . LYS A 1 208 ? 4.580 -7.506 25.259 1.00 93.94 208 LYS A O 1
ATOM 1718 N N . VAL A 1 209 ? 5.263 -5.358 25.444 1.00 94.06 209 VAL A N 1
ATOM 1719 C CA . VAL A 1 209 ? 5.349 -5.326 26.912 1.00 94.06 209 VAL A CA 1
ATOM 1720 C C . VAL A 1 209 ? 3.980 -5.579 27.546 1.00 94.06 209 VAL A C 1
ATOM 1722 O O . VAL A 1 209 ? 3.882 -6.381 28.466 1.00 94.06 209 VAL A O 1
ATOM 1725 N N . GLU A 1 210 ? 2.920 -4.959 27.022 1.00 92.62 210 GLU A N 1
ATOM 1726 C CA . GLU A 1 210 ? 1.540 -5.159 27.487 1.00 92.62 210 GLU A CA 1
ATOM 1727 C C . GLU A 1 210 ? 1.122 -6.636 27.416 1.00 92.62 210 GLU A C 1
ATOM 1729 O O . GLU A 1 210 ? 0.589 -7.188 28.376 1.00 92.62 210 GLU A O 1
ATOM 1734 N N . LEU A 1 211 ? 1.385 -7.295 26.282 1.00 91.81 211 LEU A N 1
ATOM 1735 C CA . LEU A 1 211 ? 1.027 -8.700 26.090 1.00 91.81 211 LEU A CA 1
ATOM 1736 C C . LEU A 1 211 ? 1.861 -9.636 26.973 1.00 91.81 211 LEU A C 1
ATOM 1738 O O . LEU A 1 211 ? 1.300 -10.560 27.553 1.00 91.81 211 LEU A O 1
ATOM 1742 N N . GLU A 1 212 ? 3.166 -9.382 27.112 1.00 92.94 212 GLU A N 1
ATOM 1743 C CA . GLU A 1 212 ? 4.041 -10.140 28.019 1.00 92.94 212 GLU A CA 1
ATOM 1744 C C . GLU A 1 212 ? 3.575 -10.009 29.482 1.00 92.94 212 GLU A C 1
ATOM 1746 O O . GLU A 1 212 ? 3.508 -11.005 30.202 1.00 92.94 212 GLU A O 1
ATOM 1751 N N . ASN A 1 213 ? 3.164 -8.809 29.907 1.00 92.56 213 ASN A N 1
ATOM 1752 C CA . ASN A 1 213 ? 2.616 -8.569 31.244 1.00 92.56 213 ASN A CA 1
ATOM 1753 C C . ASN A 1 213 ? 1.254 -9.250 31.448 1.00 92.56 213 ASN A C 1
ATOM 1755 O O . ASN A 1 213 ? 0.992 -9.787 32.524 1.00 92.56 213 ASN A O 1
ATOM 1759 N N . ALA A 1 214 ? 0.387 -9.262 30.432 1.00 90.94 214 ALA A N 1
ATOM 1760 C CA . ALA A 1 214 ? -0.942 -9.871 30.509 1.00 90.94 214 ALA A CA 1
ATOM 1761 C C . ALA A 1 214 ? -0.913 -11.401 30.702 1.00 90.94 214 ALA A C 1
ATOM 1763 O O . ALA A 1 214 ? -1.889 -11.976 31.190 1.00 90.94 214 ALA A O 1
ATOM 1764 N N . GLU A 1 215 ? 0.192 -12.065 30.346 1.00 91.69 215 GLU A N 1
ATOM 1765 C CA . GLU A 1 215 ? 0.410 -13.496 30.601 1.00 91.69 215 GLU A CA 1
ATOM 1766 C C . GLU A 1 215 ? 0.737 -13.802 32.075 1.00 91.69 215 GLU A C 1
ATOM 1768 O O . GLU A 1 215 ? 0.613 -14.950 32.514 1.00 91.69 215 GLU A O 1
ATOM 1773 N N . ILE A 1 216 ? 1.120 -12.787 32.856 1.00 91.38 216 ILE A N 1
ATOM 1774 C CA . ILE A 1 216 ? 1.524 -12.909 34.259 1.00 91.38 216 ILE A CA 1
ATOM 1775 C C . ILE A 1 216 ? 0.349 -12.530 35.170 1.00 91.38 216 ILE A C 1
ATOM 1777 O O . ILE A 1 216 ? -0.390 -11.573 34.937 1.00 91.38 216 ILE A O 1
ATOM 1781 N N . SER A 1 217 ? 0.162 -13.271 36.265 1.00 89.06 217 SER A N 1
ATOM 1782 C CA . SER A 1 217 ? -0.845 -12.916 37.270 1.00 89.06 217 SER A CA 1
ATOM 1783 C C . SER A 1 217 ? -0.549 -11.530 37.872 1.00 89.06 217 SER A C 1
ATOM 1785 O O . SER A 1 217 ? 0.592 -11.282 38.267 1.00 89.06 217 SER A O 1
ATOM 1787 N N . PRO A 1 218 ? -1.549 -10.648 38.087 1.00 86.19 218 PRO A N 1
ATOM 1788 C CA . PRO A 1 218 ? -1.323 -9.308 38.648 1.00 86.19 218 PRO A CA 1
ATOM 1789 C C . PRO A 1 218 ? -0.597 -9.280 40.006 1.00 86.19 218 PRO A C 1
ATOM 1791 O O . PRO A 1 218 ? -0.031 -8.258 40.394 1.00 86.19 218 PRO A O 1
ATOM 1794 N N . VAL A 1 219 ? -0.643 -10.390 40.751 1.00 87.75 219 VAL A N 1
ATOM 1795 C CA . VAL A 1 219 ? 0.013 -10.559 42.060 1.00 87.75 219 VAL A CA 1
ATOM 1796 C C . VAL A 1 219 ? 1.494 -10.938 41.922 1.00 87.75 219 VAL A C 1
ATOM 1798 O O . VAL A 1 219 ? 2.275 -10.680 42.834 1.00 87.75 219 VAL A O 1
ATOM 1801 N N . GLU A 1 220 ? 1.873 -11.541 40.797 1.00 89.75 220 GLU A N 1
ATOM 1802 C CA . GLU A 1 220 ? 3.237 -11.994 40.485 1.00 89.75 220 GLU A CA 1
ATOM 1803 C C . GLU A 1 220 ? 4.029 -10.947 39.687 1.00 89.75 220 GLU A C 1
ATOM 1805 O O . GLU A 1 220 ? 5.253 -11.018 39.631 1.00 89.75 220 GLU A O 1
ATOM 1810 N N . LEU A 1 221 ? 3.328 -9.953 39.138 1.00 91.62 221 LEU A N 1
ATOM 1811 C CA . LEU A 1 221 ? 3.876 -8.859 38.344 1.00 91.62 221 LEU A CA 1
ATOM 1812 C C . LEU A 1 221 ? 4.727 -7.916 39.209 1.00 91.62 221 LEU A C 1
ATOM 1814 O O . LEU A 1 221 ? 4.228 -7.261 40.139 1.00 91.62 221 LEU A O 1
ATOM 1818 N N . SER A 1 222 ? 6.017 -7.855 38.892 1.00 92.69 222 SER A N 1
ATOM 1819 C CA . SER A 1 222 ? 7.023 -7.062 39.595 1.00 92.69 222 SER A CA 1
ATOM 1820 C C . SER A 1 222 ? 6.826 -5.558 39.388 1.00 92.69 222 SER A C 1
ATOM 1822 O O . SER A 1 222 ? 6.181 -5.100 38.442 1.00 92.69 222 SER A O 1
ATOM 1824 N N . ASP A 1 223 ? 7.404 -4.753 40.281 1.00 92.06 223 ASP A N 1
ATOM 1825 C CA . ASP A 1 223 ? 7.386 -3.294 40.129 1.00 92.06 223 ASP A CA 1
ATOM 1826 C C . ASP A 1 223 ? 8.187 -2.833 38.897 1.00 92.06 223 ASP A C 1
ATOM 1828 O O . ASP A 1 223 ? 7.858 -1.808 38.301 1.00 92.06 223 ASP A O 1
ATOM 1832 N N . GLU A 1 224 ? 9.202 -3.600 38.481 1.00 92.00 224 GLU A N 1
ATOM 1833 C CA . GLU A 1 224 ? 9.992 -3.325 37.275 1.00 92.00 224 GLU A CA 1
ATOM 1834 C C . GLU A 1 224 ? 9.162 -3.513 35.997 1.00 92.00 224 GLU A C 1
ATOM 1836 O O . GLU A 1 224 ? 9.178 -2.637 35.133 1.00 92.00 224 GLU A O 1
ATOM 1841 N N . GLU A 1 225 ? 8.384 -4.595 35.899 1.00 91.88 225 GLU A N 1
ATOM 1842 C CA . GLU A 1 225 ? 7.496 -4.875 34.756 1.00 91.88 225 GLU A CA 1
ATOM 1843 C C . GLU A 1 225 ? 6.399 -3.812 34.614 1.00 91.88 225 GLU A C 1
ATOM 1845 O O . GLU A 1 225 ? 6.172 -3.294 33.517 1.00 91.88 225 GLU A O 1
ATOM 1850 N N . LYS A 1 226 ? 5.789 -3.398 35.734 1.00 91.31 226 LYS A N 1
ATOM 1851 C CA . LYS A 1 226 ? 4.803 -2.300 35.757 1.00 91.31 226 LYS A CA 1
ATOM 1852 C C . LYS A 1 226 ? 5.422 -0.980 35.318 1.00 91.31 226 LYS A C 1
ATOM 1854 O O . LYS A 1 226 ? 4.822 -0.215 34.565 1.00 91.31 226 LYS A O 1
ATOM 1859 N N . GLN A 1 227 ? 6.628 -0.685 35.800 1.00 94.50 227 GLN A N 1
ATOM 1860 C CA . GLN A 1 227 ? 7.312 0.551 35.447 1.00 94.50 227 GLN A CA 1
ATOM 1861 C C . GLN A 1 227 ? 7.726 0.562 33.970 1.00 94.50 227 GLN A C 1
ATOM 1863 O O . GLN A 1 227 ? 7.639 1.609 33.328 1.00 94.50 227 GLN A O 1
ATOM 1868 N N . ASN A 1 228 ? 8.147 -0.581 33.426 1.00 94.19 228 ASN A N 1
ATOM 1869 C CA . ASN A 1 228 ? 8.504 -0.726 32.018 1.00 94.19 228 ASN A CA 1
ATOM 1870 C C . ASN A 1 228 ? 7.300 -0.482 31.093 1.00 94.19 228 ASN A C 1
ATOM 1872 O O . ASN A 1 228 ? 7.412 0.285 30.139 1.00 94.19 228 ASN A O 1
ATOM 1876 N N . GLU A 1 229 ? 6.134 -1.047 31.419 1.00 93.75 229 GLU A N 1
ATOM 1877 C CA . GLU A 1 229 ? 4.880 -0.815 30.686 1.00 93.75 229 GLU A CA 1
ATOM 1878 C C . GLU A 1 229 ? 4.522 0.676 30.635 1.00 93.75 229 GLU A C 1
ATOM 1880 O O . GLU A 1 229 ? 4.282 1.229 29.561 1.00 93.75 229 GLU A O 1
ATOM 1885 N N . VAL A 1 230 ? 4.593 1.366 31.781 1.00 95.19 230 VAL A N 1
ATOM 1886 C CA . VAL A 1 230 ? 4.331 2.813 31.871 1.00 95.19 230 VAL A CA 1
ATOM 1887 C C . VAL A 1 230 ? 5.334 3.630 31.051 1.00 95.19 230 VAL A C 1
ATOM 1889 O O . VAL A 1 230 ? 4.951 4.631 30.438 1.00 95.19 230 VAL A O 1
ATOM 1892 N N . ILE A 1 231 ? 6.613 3.242 31.039 1.00 96.44 231 ILE A N 1
ATOM 1893 C CA . ILE A 1 231 ? 7.649 3.914 30.239 1.00 96.44 231 ILE A CA 1
ATOM 1894 C C . ILE A 1 231 ? 7.363 3.734 28.744 1.00 96.44 231 ILE A C 1
ATOM 1896 O O . ILE A 1 231 ? 7.327 4.731 28.022 1.00 96.44 231 ILE A O 1
ATOM 1900 N N . ALA A 1 232 ? 7.102 2.505 28.294 1.00 95.38 232 ALA A N 1
ATOM 1901 C CA . ALA A 1 232 ? 6.827 2.211 26.889 1.00 95.38 232 ALA A CA 1
ATOM 1902 C C . ALA A 1 232 ? 5.526 2.877 26.400 1.00 95.38 232 ALA A C 1
ATOM 1904 O O . ALA A 1 232 ? 5.481 3.438 25.300 1.00 95.38 232 ALA A O 1
ATOM 1905 N N . ALA A 1 233 ? 4.483 2.894 27.240 1.00 94.50 233 ALA A N 1
ATOM 1906 C CA . ALA A 1 233 ? 3.229 3.587 26.953 1.00 94.50 233 ALA A CA 1
ATOM 1907 C C . ALA A 1 233 ? 3.449 5.097 26.796 1.00 94.50 233 ALA A C 1
ATOM 1909 O O . ALA A 1 233 ? 2.956 5.711 25.850 1.00 94.50 233 ALA A O 1
ATOM 1910 N N . ARG A 1 234 ? 4.228 5.705 27.702 1.00 96.12 234 ARG A N 1
ATOM 1911 C CA . ARG A 1 234 ? 4.558 7.134 27.642 1.00 96.12 234 ARG A CA 1
ATOM 1912 C C . ARG A 1 234 ? 5.342 7.478 26.381 1.00 96.12 234 ARG A C 1
ATOM 1914 O O . ARG A 1 234 ? 4.978 8.431 25.705 1.00 96.12 234 ARG A O 1
ATOM 1921 N N . GLU A 1 235 ? 6.370 6.703 26.050 1.00 95.00 235 GLU A N 1
ATOM 1922 C CA . GLU A 1 235 ? 7.172 6.914 24.840 1.00 95.00 235 GLU A CA 1
ATOM 1923 C C . GLU A 1 235 ? 6.306 6.864 23.571 1.00 95.00 235 GLU A C 1
ATOM 1925 O O . GLU A 1 235 ? 6.401 7.740 22.708 1.00 95.00 235 GLU A O 1
ATOM 1930 N N . THR A 1 236 ? 5.403 5.885 23.485 1.00 92.31 236 THR A N 1
ATOM 1931 C CA . THR A 1 236 ? 4.451 5.750 22.373 1.00 92.31 236 THR A CA 1
ATOM 1932 C C . THR A 1 236 ? 3.518 6.956 22.264 1.00 92.31 236 THR A C 1
ATOM 1934 O O . THR A 1 236 ? 3.325 7.505 21.176 1.00 92.31 236 THR A O 1
ATOM 1937 N N . LEU A 1 237 ? 2.942 7.396 23.386 1.00 92.56 237 LEU A N 1
ATOM 1938 C CA . LEU A 1 237 ? 2.030 8.539 23.415 1.00 92.56 237 LEU A CA 1
ATOM 1939 C C . LEU A 1 237 ? 2.747 9.845 23.064 1.00 92.56 237 LEU A C 1
ATOM 1941 O O . LEU A 1 237 ? 2.225 10.624 22.270 1.00 92.56 237 LEU A O 1
ATOM 1945 N N . ASP A 1 238 ? 3.941 10.072 23.611 1.00 93.75 238 ASP A N 1
ATOM 1946 C CA . ASP A 1 238 ? 4.721 11.286 23.364 1.00 93.75 238 ASP A CA 1
ATOM 1947 C C . ASP A 1 238 ? 5.146 11.372 21.887 1.00 93.75 238 ASP A C 1
ATOM 1949 O O . ASP A 1 238 ? 4.984 12.417 21.255 1.00 93.75 238 ASP A O 1
ATOM 1953 N N . THR A 1 239 ? 5.623 10.268 21.299 1.00 91.81 239 THR A N 1
ATOM 1954 C CA . THR A 1 239 ? 6.003 10.215 19.873 1.00 91.81 239 THR A CA 1
ATOM 1955 C C . THR A 1 239 ? 4.805 10.410 18.941 1.00 91.81 239 THR A C 1
ATOM 1957 O O . THR A 1 239 ? 4.871 11.229 18.021 1.00 91.81 239 THR A O 1
ATOM 1960 N N . SER A 1 240 ? 3.677 9.755 19.225 1.00 89.69 240 SER A N 1
ATOM 1961 C CA . SER A 1 240 ? 2.435 9.919 18.452 1.00 89.69 240 SER A CA 1
ATOM 1962 C C . SER A 1 240 ? 1.883 11.346 18.548 1.00 89.69 240 SER A C 1
ATOM 1964 O O . SER A 1 240 ? 1.455 11.928 17.549 1.00 89.69 240 SER A O 1
ATOM 1966 N N . LEU A 1 241 ? 1.936 11.953 19.738 1.00 90.19 241 LEU A N 1
ATOM 1967 C CA . LEU A 1 241 ? 1.493 13.328 19.952 1.00 90.19 241 LEU A CA 1
ATOM 1968 C C . LEU A 1 241 ? 2.357 14.326 19.172 1.00 90.19 241 LEU A C 1
ATOM 1970 O O . LEU A 1 241 ? 1.818 15.257 18.575 1.00 90.19 241 LEU A O 1
ATOM 1974 N N . LEU A 1 242 ? 3.677 14.123 19.138 1.00 90.38 242 LEU A N 1
ATOM 1975 C CA . LEU A 1 242 ? 4.597 14.957 18.359 1.00 90.38 242 LEU A CA 1
ATOM 1976 C C . LEU A 1 242 ? 4.306 14.890 16.856 1.00 90.38 242 LEU A C 1
ATOM 1978 O O . LEU A 1 242 ? 4.365 15.924 16.189 1.00 90.38 242 LEU A O 1
ATOM 1982 N N . LEU A 1 243 ? 3.966 13.709 16.332 1.00 88.31 243 LEU A N 1
ATOM 1983 C CA . LEU A 1 243 ? 3.556 13.538 14.935 1.00 88.31 243 LEU A CA 1
ATOM 1984 C C . LEU A 1 243 ? 2.262 14.315 14.635 1.00 88.31 243 LEU A C 1
ATOM 1986 O O . LEU A 1 243 ? 2.195 15.057 13.656 1.00 88.31 243 LEU A O 1
ATOM 1990 N N . LEU A 1 244 ? 1.263 14.209 15.517 1.00 85.69 244 LEU A N 1
ATOM 1991 C CA . LEU A 1 244 ? -0.048 14.855 15.366 1.00 85.69 244 LEU A CA 1
ATOM 1992 C C . LEU A 1 244 ? -0.029 16.379 15.550 1.00 85.69 244 LEU A C 1
ATOM 1994 O O . LEU A 1 244 ? -0.855 17.084 14.974 1.00 85.69 244 LEU A O 1
ATOM 1998 N N . GLN A 1 245 ? 0.881 16.910 16.368 1.00 88.19 245 GLN A N 1
ATOM 1999 C CA . GLN A 1 245 ? 0.928 18.338 16.710 1.00 88.19 245 GLN A CA 1
ATOM 2000 C C . GLN A 1 245 ? 1.729 19.200 15.724 1.00 88.19 245 GLN A C 1
ATOM 2002 O O . GLN A 1 245 ? 1.941 20.393 15.975 1.00 88.19 245 GLN A O 1
ATOM 2007 N N . ARG A 1 246 ? 2.177 18.636 14.601 1.00 86.62 246 ARG A N 1
ATOM 2008 C CA . ARG A 1 246 ? 2.926 19.374 13.580 1.00 86.62 246 ARG A CA 1
ATOM 2009 C C . ARG A 1 246 ? 2.073 20.473 12.960 1.00 86.62 246 ARG A C 1
ATOM 2011 O O . ARG A 1 246 ? 1.027 20.213 12.378 1.00 86.62 246 ARG A O 1
ATOM 2018 N N . LYS A 1 247 ? 2.549 21.714 13.073 1.00 79.88 247 LYS A N 1
ATOM 2019 C CA . LYS A 1 247 ? 1.852 22.897 12.542 1.00 79.88 247 LYS A CA 1
ATOM 2020 C C . LYS A 1 247 ? 2.340 23.312 11.161 1.00 79.88 247 LYS A C 1
ATOM 2022 O O . LYS A 1 247 ? 1.535 23.736 10.346 1.00 79.88 247 LYS A O 1
ATOM 2027 N N . GLU A 1 248 ? 3.648 23.233 10.929 1.00 78.38 248 GLU A N 1
ATOM 2028 C CA . GLU A 1 248 ? 4.272 23.715 9.688 1.00 78.38 248 GLU A CA 1
ATOM 2029 C C . GLU A 1 248 ? 4.217 22.672 8.570 1.00 78.38 248 GLU A C 1
ATOM 2031 O O . GLU A 1 248 ? 4.031 23.025 7.412 1.00 78.38 248 GLU A O 1
ATOM 2036 N N . ASN A 1 249 ? 4.329 21.391 8.928 1.00 79.50 249 ASN A N 1
ATOM 2037 C CA . ASN A 1 249 ? 4.229 20.270 8.002 1.00 79.50 249 ASN A CA 1
ATOM 2038 C C . ASN A 1 249 ? 3.345 19.170 8.612 1.00 79.50 249 ASN A C 1
ATOM 2040 O O . ASN A 1 249 ? 3.872 18.257 9.256 1.00 79.50 249 ASN A O 1
ATOM 2044 N N . PRO A 1 250 ? 2.009 19.297 8.536 1.00 85.12 250 PRO A N 1
ATOM 2045 C CA . PRO A 1 250 ? 1.132 18.279 9.083 1.00 85.12 250 PRO A CA 1
ATOM 2046 C C . PRO A 1 250 ? 1.244 16.985 8.266 1.00 85.12 250 PRO A C 1
ATOM 2048 O O . PRO A 1 250 ? 1.443 17.013 7.053 1.00 85.12 250 PRO A O 1
ATOM 2051 N N . TRP A 1 251 ? 1.134 15.856 8.962 1.00 88.38 251 TRP A N 1
ATOM 2052 C CA . TRP A 1 251 ? 1.413 14.533 8.408 1.00 88.38 251 TRP A CA 1
ATOM 2053 C C . TRP A 1 251 ? 0.488 14.179 7.235 1.00 88.38 251 TRP A C 1
ATOM 2055 O O . TRP A 1 251 ? -0.734 14.283 7.368 1.00 88.38 251 TRP A O 1
ATOM 2065 N N . LEU A 1 252 ? 1.075 13.751 6.109 1.00 87.62 252 LEU A N 1
ATOM 2066 C CA . LEU A 1 252 ? 0.380 13.341 4.880 1.00 87.62 252 LEU A CA 1
ATOM 2067 C C . LEU A 1 252 ? -0.594 14.391 4.320 1.00 87.62 252 LEU A C 1
ATOM 2069 O O . LEU A 1 252 ? -1.593 14.050 3.683 1.00 87.62 252 LEU A O 1
ATOM 2073 N N . VAL A 1 253 ? -0.308 15.679 4.533 1.00 80.44 253 VAL A N 1
ATOM 2074 C CA . VAL A 1 253 ? -1.010 16.765 3.840 1.00 80.44 253 VAL A CA 1
ATOM 2075 C C . VAL A 1 253 ? -0.284 17.055 2.519 1.00 80.44 253 VAL A C 1
ATOM 2077 O O . VAL A 1 253 ? 0.845 17.572 2.557 1.00 80.44 253 VAL A O 1
ATOM 2080 N N . PRO A 1 254 ? -0.895 16.758 1.354 1.00 69.75 254 PRO A N 1
ATOM 2081 C CA . PRO A 1 254 ? -0.319 17.140 0.070 1.00 69.75 254 PRO A CA 1
ATOM 2082 C C . PRO A 1 254 ? -0.287 18.664 -0.049 1.00 69.75 254 PRO A C 1
ATOM 2084 O O . PRO A 1 254 ? -1.162 19.352 0.485 1.00 69.75 254 PRO A O 1
ATOM 2087 N N . THR A 1 255 ? 0.733 19.201 -0.718 1.00 61.41 255 THR A N 1
ATOM 2088 C CA . THR A 1 255 ? 0.927 20.654 -0.765 1.00 61.41 255 THR A CA 1
ATOM 2089 C C . THR A 1 255 ? -0.057 21.310 -1.740 1.00 61.41 255 THR A C 1
ATOM 2091 O O . THR A 1 255 ? -0.660 22.307 -1.360 1.00 61.41 255 THR A O 1
ATOM 2094 N N . GLU A 1 256 ? -0.322 20.698 -2.906 1.00 59.16 256 GLU A N 1
ATOM 2095 C CA . GLU A 1 256 ? -1.449 20.978 -3.822 1.00 59.16 256 GLU A CA 1
ATOM 2096 C C . GLU A 1 256 ? -1.707 19.732 -4.706 1.00 59.16 256 GLU A C 1
ATOM 2098 O O . GLU A 1 256 ? -0.764 19.197 -5.289 1.00 59.16 256 GLU A O 1
ATOM 2103 N N . ASP A 1 257 ? -2.956 19.261 -4.828 1.00 54.34 257 ASP A N 1
ATOM 2104 C CA . ASP A 1 257 ? -3.325 18.265 -5.855 1.00 54.34 257 ASP A CA 1
ATOM 2105 C C . ASP A 1 257 ? -3.540 18.988 -7.199 1.00 54.34 257 ASP A C 1
ATOM 2107 O O . ASP A 1 257 ? -3.961 20.149 -7.234 1.00 54.34 257 ASP A O 1
ATOM 2111 N N . HIS A 1 258 ? -3.250 18.320 -8.321 1.00 55.09 258 HIS A N 1
ATOM 2112 C CA . HIS A 1 258 ? -3.466 18.895 -9.650 1.00 55.09 258 HIS A CA 1
ATOM 2113 C C . HIS A 1 258 ? -4.917 19.365 -9.818 1.00 55.09 258 HIS A C 1
ATOM 2115 O O . HIS A 1 258 ? -5.857 18.574 -9.748 1.00 55.09 258 HIS A O 1
ATOM 2121 N N . ILE A 1 259 ? -5.088 20.664 -10.074 1.00 54.81 259 ILE A N 1
ATOM 2122 C CA . ILE A 1 259 ? -6.385 21.253 -10.396 1.00 54.81 259 ILE A CA 1
ATOM 2123 C C . ILE A 1 259 ? -6.798 20.717 -11.769 1.00 54.81 259 ILE A C 1
ATOM 2125 O O . ILE A 1 259 ? -6.248 21.116 -12.796 1.00 54.81 259 ILE A O 1
ATOM 2129 N N . LEU A 1 260 ? -7.759 19.795 -11.785 1.00 56.72 260 LEU A N 1
ATOM 2130 C CA . LEU A 1 260 ? -8.475 19.424 -13.000 1.00 56.72 260 LEU A CA 1
ATOM 2131 C C . LEU A 1 260 ? -9.349 20.617 -13.411 1.00 56.72 260 LEU A C 1
ATOM 2133 O O . LEU A 1 260 ? -10.453 20.801 -12.905 1.00 56.72 260 LEU A O 1
ATOM 2137 N N . GLU A 1 261 ? -8.837 21.458 -14.310 1.00 55.41 261 GLU A N 1
ATOM 2138 C CA . GLU A 1 261 ? -9.631 22.474 -15.009 1.00 55.41 261 GLU A CA 1
ATOM 2139 C C . GLU A 1 261 ? -10.487 21.779 -16.081 1.00 55.41 261 GLU A C 1
ATOM 2141 O O . GLU A 1 261 ? -10.151 21.775 -17.264 1.00 55.41 261 GLU A O 1
ATOM 2146 N N . SER A 1 262 ? -11.576 21.131 -15.663 1.00 59.06 262 SER A N 1
ATOM 2147 C CA . SER A 1 262 ? -12.573 20.560 -16.572 1.00 59.06 262 SER A CA 1
ATOM 2148 C C . SER A 1 262 ? -13.965 21.076 -16.221 1.00 59.06 262 SER A C 1
ATOM 2150 O O . SER A 1 262 ? -14.370 21.049 -15.061 1.00 59.06 262 SER A O 1
ATOM 2152 N N . ASP A 1 263 ? -14.704 21.532 -17.236 1.00 62.78 263 ASP A N 1
ATOM 2153 C CA . ASP A 1 263 ? -16.123 21.902 -17.118 1.00 62.78 263 ASP A CA 1
ATOM 2154 C C . ASP A 1 263 ? -17.036 20.658 -17.003 1.00 62.78 263 ASP A C 1
ATOM 2156 O O . ASP A 1 263 ? -18.233 20.781 -16.726 1.00 62.78 263 ASP A O 1
ATOM 2160 N N . GLU A 1 264 ? -16.497 19.454 -17.235 1.00 75.69 264 GLU A N 1
ATOM 2161 C CA . GLU A 1 264 ? -17.234 18.192 -17.164 1.00 75.69 264 GLU A CA 1
ATOM 2162 C C . GLU A 1 264 ? -17.237 17.586 -15.748 1.00 75.69 264 GLU A C 1
ATOM 2164 O O . GLU A 1 264 ? -16.292 17.768 -14.978 1.00 75.69 264 GLU A O 1
ATOM 2169 N N . PRO A 1 265 ? -18.300 16.844 -15.372 1.00 77.88 265 PRO A N 1
ATOM 2170 C CA . PRO A 1 265 ? -18.368 16.193 -14.070 1.00 77.88 265 PRO A CA 1
ATOM 2171 C C . PRO A 1 265 ? -17.302 15.097 -13.939 1.00 77.88 265 PRO A C 1
ATOM 2173 O O . PRO A 1 265 ? -17.382 14.057 -14.594 1.00 77.88 265 PRO A O 1
ATOM 2176 N N . VAL A 1 266 ? -16.356 15.314 -13.028 1.00 88.12 266 VAL A N 1
ATOM 2177 C CA . VAL A 1 266 ? -15.327 14.340 -12.648 1.00 88.12 266 VAL A CA 1
ATOM 2178 C C . VAL A 1 266 ? -15.870 13.403 -11.567 1.00 88.12 266 VAL A C 1
ATOM 2180 O O . VAL A 1 266 ? -16.521 13.835 -10.613 1.00 88.12 266 VAL A O 1
ATOM 2183 N N . PHE A 1 267 ? -15.591 12.111 -11.692 1.00 91.62 267 PHE A N 1
ATOM 2184 C CA . PHE A 1 267 ? -15.892 11.086 -10.697 1.00 91.62 267 PHE A CA 1
ATOM 2185 C C . PHE A 1 267 ? -14.621 10.638 -9.981 1.00 91.62 267 PHE A C 1
ATOM 2187 O O . PHE A 1 267 ? -13.545 10.570 -10.561 1.00 91.62 267 PHE A O 1
ATOM 2194 N N . LEU A 1 268 ? -14.764 10.266 -8.720 1.00 92.88 268 LEU A N 1
ATOM 2195 C CA . LEU A 1 268 ? -13.740 9.616 -7.920 1.00 92.88 268 LEU A CA 1
ATOM 2196 C C . LEU A 1 268 ? -14.006 8.124 -7.903 1.00 92.88 268 LEU A C 1
ATOM 2198 O O . LEU A 1 268 ? -15.149 7.715 -7.700 1.00 92.88 268 LEU A O 1
ATOM 2202 N N . GLU A 1 269 ? -12.956 7.330 -8.033 1.00 94.75 269 GLU A N 1
ATOM 2203 C CA . GLU A 1 269 ? -13.000 5.884 -7.876 1.00 94.75 269 GLU A CA 1
ATOM 2204 C C . GLU A 1 269 ? -11.955 5.432 -6.861 1.00 94.75 269 GLU A C 1
ATOM 2206 O O . GLU A 1 269 ? -10.793 5.817 -6.948 1.00 94.75 269 GLU A O 1
ATOM 2211 N N . LEU A 1 270 ? -12.367 4.598 -5.908 1.00 95.75 270 LEU A N 1
ATOM 2212 C CA . LEU A 1 270 ? -11.512 3.948 -4.921 1.00 95.75 270 LEU A CA 1
ATOM 2213 C C . LEU A 1 270 ? -11.692 2.441 -5.055 1.00 95.75 270 LEU A C 1
ATOM 2215 O O . LEU A 1 270 ? -12.791 1.926 -4.843 1.00 95.75 270 LEU A O 1
ATOM 2219 N N . HIS A 1 271 ? -10.627 1.738 -5.429 1.00 95.56 271 HIS A N 1
ATOM 2220 C CA . HIS A 1 271 ? -10.634 0.286 -5.566 1.00 95.56 271 HIS A CA 1
ATOM 2221 C C . HIS A 1 271 ? -9.718 -0.318 -4.511 1.00 95.56 271 HIS A C 1
ATOM 2223 O O . HIS A 1 271 ? -8.565 0.079 -4.337 1.00 95.56 271 HIS A O 1
ATOM 2229 N N . ALA A 1 272 ? -10.257 -1.296 -3.806 1.00 95.25 272 ALA A N 1
ATOM 2230 C CA . ALA A 1 272 ? -9.646 -1.941 -2.669 1.00 95.25 272 ALA A CA 1
ATOM 2231 C C . ALA A 1 272 ? -9.785 -3.449 -2.835 1.00 95.25 272 ALA A C 1
ATOM 2233 O O . ALA A 1 272 ? -10.899 -3.952 -2.966 1.00 95.25 272 ALA A O 1
ATOM 2234 N N . THR A 1 273 ? -8.678 -4.174 -2.757 1.00 94.19 273 THR A N 1
ATOM 2235 C CA . THR A 1 273 ? -8.725 -5.620 -2.567 1.00 94.19 273 THR A CA 1
ATOM 2236 C C . THR A 1 273 ? -8.403 -5.925 -1.115 1.00 94.19 273 THR A C 1
ATOM 2238 O O . THR A 1 273 ? -7.366 -5.488 -0.610 1.00 94.19 273 THR A O 1
ATOM 2241 N N . ALA A 1 274 ? -9.288 -6.650 -0.435 1.00 92.44 274 ALA A N 1
ATOM 2242 C CA . ALA A 1 274 ? -9.188 -6.888 0.999 1.00 92.44 274 ALA A CA 1
ATOM 2243 C C . ALA A 1 274 ? -9.524 -8.327 1.381 1.00 92.44 274 ALA A C 1
ATOM 2245 O O . ALA A 1 274 ? -10.335 -8.974 0.724 1.00 92.44 274 ALA A O 1
ATOM 2246 N N . MET A 1 275 ? -8.959 -8.802 2.484 1.00 91.19 275 MET A N 1
ATOM 2247 C CA . MET A 1 275 ? -9.507 -9.933 3.230 1.00 91.19 275 MET A CA 1
ATOM 2248 C C . MET A 1 275 ? -10.485 -9.424 4.281 1.00 91.19 275 MET A C 1
ATOM 2250 O O . MET A 1 275 ? -10.405 -8.280 4.730 1.00 91.19 275 MET A O 1
ATOM 2254 N N . LEU A 1 276 ? -11.410 -10.288 4.675 1.00 91.19 276 LEU A N 1
ATOM 2255 C CA . LEU A 1 276 ? -12.315 -10.030 5.782 1.00 91.19 276 LEU A CA 1
ATOM 2256 C C . LEU A 1 276 ? -11.826 -10.804 6.982 1.00 91.19 276 LEU A C 1
ATOM 2258 O O . LEU A 1 276 ? -11.754 -12.027 6.916 1.00 91.19 276 LEU A O 1
ATOM 2262 N N . CYS A 1 277 ? -11.539 -10.114 8.072 1.00 88.38 277 CYS A N 1
ATOM 2263 C CA . CYS A 1 277 ? -11.005 -10.760 9.255 1.00 88.38 277 CYS A CA 1
ATOM 2264 C C . CYS A 1 277 ? -11.888 -10.485 10.457 1.00 88.38 277 CYS A C 1
ATOM 2266 O O . CYS A 1 277 ? -12.336 -9.368 10.693 1.00 88.38 277 CYS A O 1
ATOM 2268 N N . SER A 1 278 ? -12.190 -11.542 11.196 1.00 86.75 278 SER A N 1
ATOM 2269 C CA . SER A 1 278 ? -12.962 -11.458 12.429 1.00 86.75 278 SER A CA 1
ATOM 2270 C C . SER A 1 278 ? -12.152 -10.814 13.556 1.00 86.75 278 SER A C 1
ATOM 2272 O O . SER A 1 278 ? -10.931 -10.686 13.482 1.00 86.75 278 SER A O 1
ATOM 2274 N N . SER A 1 279 ? -12.820 -10.467 14.656 1.00 79.81 279 SER A N 1
ATOM 2275 C CA . SER A 1 279 ? -12.160 -9.900 15.836 1.00 79.81 279 SER A CA 1
ATOM 2276 C C . SER A 1 279 ? -11.154 -10.848 16.506 1.00 79.81 279 SER A C 1
ATOM 2278 O O . SER A 1 279 ? -10.339 -10.387 17.299 1.00 79.81 279 SER A O 1
ATOM 2280 N N . SER A 1 280 ? -11.220 -12.160 16.239 1.00 77.62 280 SER A N 1
ATOM 2281 C CA . SER A 1 280 ? -10.212 -13.136 16.686 1.00 77.62 280 SER A CA 1
ATOM 2282 C C . SER A 1 280 ? -8.979 -13.181 15.780 1.00 77.62 280 SER A C 1
ATOM 2284 O O . SER A 1 280 ? -7.991 -13.808 16.151 1.00 77.62 280 SER A O 1
ATOM 2286 N N . GLY A 1 281 ? -9.020 -12.522 14.619 1.00 77.31 281 GLY A N 1
ATOM 2287 C CA . GLY A 1 281 ? -7.995 -12.605 13.582 1.00 77.31 281 GLY A CA 1
ATOM 2288 C C . GLY A 1 281 ? -8.211 -13.743 12.579 1.00 77.31 281 GLY A C 1
ATOM 2289 O O . GLY A 1 281 ? -7.383 -13.960 11.701 1.00 77.31 281 GLY A O 1
ATOM 2290 N N . ASP A 1 282 ? -9.320 -14.478 12.659 1.00 83.44 282 ASP A N 1
ATOM 2291 C CA . ASP A 1 282 ? -9.603 -15.515 11.665 1.00 83.44 282 ASP A CA 1
ATOM 2292 C C . ASP A 1 282 ? -10.118 -14.884 10.366 1.00 83.44 282 ASP A C 1
ATOM 2294 O O . ASP A 1 282 ? -11.033 -14.048 10.398 1.00 83.44 282 ASP A O 1
ATOM 2298 N N . CYS A 1 283 ? -9.545 -15.302 9.234 1.00 86.56 283 CYS A N 1
ATOM 2299 C CA . CYS A 1 283 ? -9.961 -14.865 7.907 1.00 86.56 283 CYS A CA 1
ATOM 2300 C C . CYS A 1 283 ? -11.287 -15.530 7.513 1.00 86.56 283 CYS A C 1
ATOM 2302 O O . CYS A 1 283 ? -11.427 -16.751 7.535 1.00 86.56 283 CYS A O 1
ATOM 2304 N N . LEU A 1 284 ? -12.253 -14.723 7.087 1.00 89.50 284 LEU A N 1
ATOM 2305 C CA . LEU A 1 284 ? -13.564 -15.152 6.623 1.00 89.50 284 LEU A CA 1
ATOM 2306 C C . LEU A 1 284 ? -13.538 -15.315 5.104 1.00 89.50 284 LEU A C 1
ATOM 2308 O O . LEU A 1 284 ? -13.355 -14.343 4.370 1.00 89.50 284 LEU A O 1
ATOM 2312 N N . ALA A 1 285 ? -13.764 -16.538 4.624 1.00 90.94 285 ALA A N 1
ATOM 2313 C CA . ALA A 1 285 ? -13.938 -16.776 3.198 1.00 90.94 285 ALA A CA 1
ATOM 2314 C C . ALA A 1 285 ? -15.198 -16.036 2.695 1.00 90.94 285 ALA A C 1
ATOM 2316 O O . ALA A 1 285 ? -16.293 -16.268 3.219 1.00 90.94 285 ALA A O 1
ATOM 2317 N N . PRO A 1 286 ? -15.082 -15.141 1.699 1.00 93.38 286 PRO A N 1
ATOM 2318 C CA . PRO A 1 286 ? -16.219 -14.399 1.187 1.00 93.38 286 PRO A CA 1
ATOM 2319 C C . PRO A 1 286 ? -17.167 -15.296 0.383 1.00 93.38 286 PRO A C 1
ATOM 2321 O O . PRO A 1 286 ? -16.755 -16.148 -0.404 1.00 93.38 286 PRO A O 1
ATOM 2324 N N . ASP A 1 287 ? -18.465 -15.043 0.534 1.00 94.81 287 ASP A N 1
ATOM 2325 C CA . ASP A 1 287 ? -19.518 -15.603 -0.306 1.00 94.81 287 ASP A CA 1
ATOM 2326 C C . ASP A 1 287 ? -20.437 -14.492 -0.846 1.00 94.81 287 ASP A C 1
ATOM 2328 O O . ASP A 1 287 ? -20.321 -13.318 -0.484 1.00 94.81 287 ASP A O 1
ATOM 2332 N N . ALA A 1 288 ? -21.374 -14.850 -1.728 1.00 95.25 288 ALA A N 1
ATOM 2333 C CA . ALA A 1 288 ? -22.289 -13.882 -2.334 1.00 95.25 288 ALA A CA 1
ATOM 2334 C C . ALA A 1 288 ? -23.161 -13.136 -1.301 1.00 95.25 288 ALA A C 1
ATOM 2336 O O . ALA A 1 288 ? -23.495 -11.963 -1.498 1.00 95.25 288 ALA A O 1
ATOM 2337 N N . THR A 1 289 ? -23.522 -13.795 -0.197 1.00 95.56 289 THR A N 1
ATOM 2338 C CA . THR A 1 289 ? -24.327 -13.205 0.881 1.00 95.56 289 THR A CA 1
ATOM 2339 C C . THR A 1 289 ? -23.506 -12.175 1.643 1.00 95.56 289 THR A C 1
ATOM 2341 O O . THR A 1 289 ? -23.978 -11.064 1.897 1.00 95.56 289 THR A O 1
ATOM 2344 N N . LEU A 1 290 ? -22.260 -12.514 1.963 1.00 95.19 290 LEU A N 1
ATOM 2345 C CA . LEU A 1 290 ? -21.329 -11.649 2.664 1.00 95.19 290 LEU A CA 1
ATOM 2346 C C . LEU A 1 290 ? -20.983 -10.431 1.803 1.00 95.19 290 LEU A C 1
ATOM 2348 O O . LEU A 1 290 ? -21.111 -9.309 2.289 1.00 95.19 290 LEU A O 1
ATOM 2352 N N . CYS A 1 291 ? -20.675 -10.612 0.513 1.00 96.94 291 CYS A N 1
ATOM 2353 C CA . CYS A 1 291 ? -20.452 -9.497 -0.415 1.00 96.94 291 CYS A CA 1
ATOM 2354 C C . CYS A 1 291 ? -21.667 -8.557 -0.489 1.00 96.94 291 CYS A C 1
ATOM 2356 O O . CYS A 1 291 ? -21.510 -7.339 -0.415 1.00 96.94 291 CYS A O 1
ATOM 2358 N N . THR A 1 292 ? -22.885 -9.106 -0.563 1.00 97.00 292 THR A N 1
ATOM 2359 C CA . THR A 1 292 ? -24.123 -8.304 -0.587 1.00 97.00 292 THR A CA 1
ATOM 2360 C C . THR A 1 292 ? -24.325 -7.536 0.723 1.00 97.00 292 THR A C 1
ATOM 2362 O O . THR A 1 292 ? -24.712 -6.366 0.711 1.00 97.00 292 THR A O 1
ATOM 2365 N N . THR A 1 293 ? -24.032 -8.172 1.858 1.00 96.88 293 THR A N 1
ATOM 2366 C CA . THR A 1 293 ? -24.157 -7.553 3.186 1.00 96.88 293 THR A CA 1
ATOM 2367 C C . THR A 1 293 ? -23.128 -6.439 3.367 1.00 96.88 293 THR A C 1
ATOM 2369 O O . THR A 1 293 ? -23.487 -5.349 3.808 1.00 96.88 293 THR A O 1
ATOM 2372 N N . LEU A 1 294 ? -21.875 -6.669 2.962 1.00 97.06 294 LEU A N 1
ATOM 2373 C CA . LEU A 1 294 ? -20.810 -5.665 2.985 1.00 97.06 294 LEU A CA 1
ATOM 2374 C C . LEU A 1 294 ? -21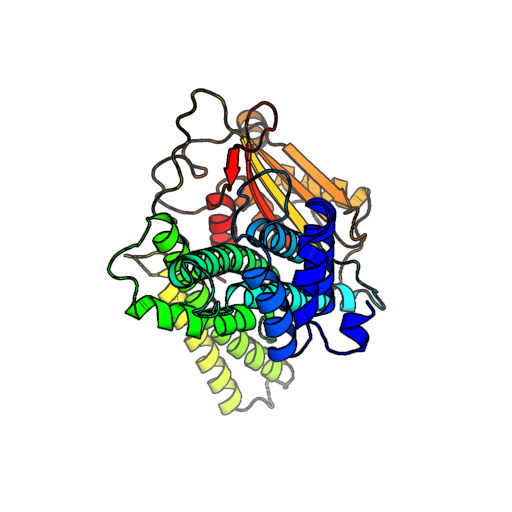.160 -4.466 2.095 1.00 97.06 294 LEU A C 1
ATOM 2376 O O . LEU A 1 294 ? -21.067 -3.324 2.540 1.00 97.06 294 LEU A O 1
ATOM 2380 N N . MET A 1 295 ? -21.643 -4.715 0.875 1.00 97.44 295 MET A N 1
ATOM 2381 C CA . MET A 1 295 ? -22.118 -3.666 -0.033 1.00 97.44 295 MET A CA 1
ATOM 2382 C C . MET A 1 295 ? -23.236 -2.829 0.610 1.00 97.44 295 MET A C 1
ATOM 2384 O O . MET A 1 295 ? -23.181 -1.600 0.596 1.00 97.44 295 MET A O 1
ATOM 2388 N N . SER A 1 296 ? -24.230 -3.478 1.226 1.00 96.75 296 SER A N 1
ATOM 2389 C CA . SER A 1 296 ? -25.323 -2.784 1.918 1.00 96.75 296 SER A CA 1
ATOM 2390 C C . SER A 1 296 ? -24.848 -1.990 3.140 1.00 96.75 296 SER A C 1
ATOM 2392 O O . SER A 1 296 ? -25.407 -0.929 3.431 1.00 96.75 296 SER A O 1
ATOM 2394 N N . ALA A 1 297 ? -23.858 -2.497 3.875 1.00 96.88 297 ALA A N 1
ATOM 2395 C CA . ALA A 1 297 ? -23.291 -1.826 5.038 1.00 96.88 297 ALA A CA 1
ATOM 2396 C C . ALA A 1 297 ? -22.481 -0.587 4.632 1.00 96.88 297 ALA A C 1
ATOM 2398 O O . ALA A 1 297 ? -22.634 0.470 5.241 1.00 96.88 297 ALA A O 1
ATOM 2399 N N . LEU A 1 298 ? -21.709 -0.678 3.544 1.00 96.50 298 LEU A N 1
ATOM 2400 C CA . LEU A 1 298 ? -21.005 0.459 2.948 1.00 96.50 298 LEU A CA 1
ATOM 2401 C C . LEU A 1 298 ? -21.989 1.547 2.502 1.00 96.50 298 LEU A C 1
ATOM 2403 O O . LEU A 1 298 ? -21.814 2.701 2.880 1.00 96.50 298 LEU A O 1
ATOM 2407 N N . TYR A 1 299 ? -23.080 1.200 1.811 1.00 95.62 299 TYR A N 1
ATOM 2408 C CA . TYR A 1 299 ? -24.143 2.170 1.506 1.00 95.62 299 TYR A CA 1
ATOM 2409 C C . TYR A 1 299 ? -24.768 2.791 2.761 1.00 95.62 299 TYR A C 1
ATOM 2411 O O . TYR A 1 299 ? -25.090 3.973 2.763 1.00 95.62 299 TYR A O 1
ATOM 2419 N N . SER A 1 300 ? -24.915 2.016 3.838 1.00 93.94 300 SER A N 1
ATOM 2420 C CA . SER A 1 300 ? -25.496 2.494 5.102 1.00 93.94 300 SER A CA 1
ATOM 2421 C C . SER A 1 300 ? -24.545 3.373 5.924 1.00 93.94 300 SER A C 1
ATOM 2423 O O . SER A 1 300 ? -24.978 3.949 6.921 1.00 93.94 300 SER A O 1
ATOM 2425 N N . SER A 1 301 ? -23.267 3.474 5.541 1.00 93.06 301 SER A N 1
ATOM 2426 C CA . SER A 1 301 ? -22.285 4.345 6.206 1.00 93.06 301 SER A CA 1
ATOM 2427 C C . SER A 1 301 ? -22.432 5.826 5.829 1.00 93.06 301 SER A C 1
ATOM 2429 O O . SER A 1 301 ? -21.835 6.692 6.465 1.00 93.06 301 SER A O 1
ATOM 2431 N N . VAL A 1 302 ? -23.257 6.120 4.822 1.00 92.94 302 VAL A N 1
ATOM 2432 C CA . VAL A 1 302 ? -23.535 7.460 4.294 1.00 92.94 302 VAL A CA 1
ATOM 2433 C C . VAL A 1 302 ? -25.046 7.705 4.249 1.00 92.94 302 VAL A C 1
ATOM 2435 O O . VAL A 1 302 ? -25.842 6.767 4.245 1.00 92.94 302 VAL A O 1
ATOM 2438 N N . SER A 1 303 ? -25.469 8.971 4.260 1.00 93.56 303 SER A N 1
ATOM 2439 C CA . SER A 1 303 ? -26.897 9.309 4.214 1.00 93.56 303 SER A CA 1
ATOM 2440 C C . SER A 1 303 ? -27.489 9.059 2.822 1.00 93.56 303 SER A C 1
ATOM 2442 O O . SER A 1 303 ? -26.806 9.206 1.810 1.00 93.56 303 SER A O 1
ATOM 2444 N N . GLU A 1 304 ? -28.787 8.744 2.754 1.00 92.88 304 GLU A N 1
ATOM 2445 C CA . GLU A 1 304 ? -29.496 8.564 1.473 1.00 92.88 304 GLU A CA 1
ATOM 2446 C C . GLU A 1 304 ? -29.420 9.817 0.582 1.00 92.88 304 GLU A C 1
ATOM 2448 O O . GLU A 1 304 ? -29.329 9.711 -0.640 1.00 92.88 304 GLU A O 1
ATOM 2453 N N . GLU A 1 305 ? -29.406 11.006 1.192 1.00 94.75 305 GLU A N 1
ATOM 2454 C CA . GLU A 1 305 ? -29.237 12.278 0.485 1.00 94.75 305 GLU A CA 1
ATOM 2455 C C . GLU A 1 305 ? -27.875 12.360 -0.214 1.00 94.75 305 GLU A C 1
ATOM 2457 O O . GLU A 1 305 ? -27.815 12.697 -1.397 1.00 94.75 305 GLU A O 1
ATOM 2462 N N . GLU A 1 306 ? -26.791 12.001 0.481 1.00 92.94 306 GLU A N 1
ATOM 2463 C CA . GLU A 1 306 ? -25.450 11.999 -0.106 1.00 92.94 306 GLU A CA 1
ATOM 2464 C C . GLU A 1 306 ? -25.306 10.908 -1.171 1.00 92.94 306 GLU A C 1
ATOM 2466 O O . GLU A 1 306 ? -24.726 11.174 -2.222 1.00 92.94 306 GLU A O 1
ATOM 2471 N N . VAL A 1 307 ? -25.907 9.725 -0.982 1.00 94.25 307 VAL A N 1
ATOM 2472 C CA . VAL A 1 307 ? -25.927 8.667 -2.012 1.00 94.25 307 VAL A CA 1
ATOM 2473 C C . VAL A 1 307 ? -26.516 9.182 -3.324 1.00 94.25 307 VAL A C 1
ATOM 2475 O O . VAL A 1 307 ? -25.929 8.967 -4.386 1.00 94.25 307 VAL A O 1
ATOM 2478 N N . LEU A 1 308 ? -27.641 9.898 -3.263 1.00 94.62 308 LEU A N 1
ATOM 2479 C CA . LEU A 1 308 ? -28.294 10.455 -4.448 1.00 94.62 308 LEU A CA 1
ATOM 2480 C C . LEU A 1 308 ? -27.509 11.632 -5.037 1.00 94.62 308 LEU A C 1
ATOM 2482 O O . LEU A 1 308 ? -27.246 11.663 -6.238 1.00 94.62 308 LEU A O 1
ATOM 2486 N N . LYS A 1 309 ? -27.117 12.594 -4.197 1.00 94.38 309 LYS A N 1
ATOM 2487 C CA . LYS A 1 309 ? -26.441 13.828 -4.621 1.00 94.38 309 LYS A CA 1
ATOM 2488 C C . LYS A 1 309 ? -25.068 13.557 -5.228 1.00 94.38 309 LYS A C 1
ATOM 2490 O O . LYS A 1 309 ? -24.713 14.155 -6.240 1.00 94.38 309 LYS A O 1
ATOM 2495 N N . ARG A 1 310 ? -24.301 12.659 -4.609 1.00 93.25 310 ARG A N 1
ATOM 2496 C CA . ARG A 1 310 ? -22.948 12.279 -5.029 1.00 93.25 310 ARG A CA 1
ATOM 2497 C C . ARG A 1 310 ? -22.946 11.087 -5.981 1.00 93.25 310 ARG A C 1
ATOM 2499 O O . ARG A 1 310 ? -21.869 10.650 -6.360 1.00 93.25 310 ARG A O 1
ATOM 2506 N N . GLN A 1 311 ? -24.114 10.564 -6.368 1.00 95.00 311 GLN A N 1
ATOM 2507 C CA . GLN A 1 311 ? -24.246 9.404 -7.257 1.00 95.00 311 GLN A CA 1
ATOM 2508 C C . GLN A 1 311 ? -23.362 8.229 -6.805 1.00 95.00 311 GLN A C 1
ATOM 2510 O O . GLN A 1 311 ? -22.584 7.680 -7.585 1.00 95.00 311 GLN A O 1
ATOM 2515 N N . ILE A 1 312 ? -23.432 7.888 -5.515 1.00 95.88 312 ILE A N 1
ATOM 2516 C CA . ILE A 1 312 ? -22.535 6.895 -4.919 1.00 95.88 312 ILE A CA 1
ATOM 2517 C C . ILE A 1 312 ? -22.853 5.509 -5.478 1.00 95.88 312 ILE A C 1
ATOM 2519 O O . ILE A 1 312 ? -23.985 5.022 -5.402 1.00 95.88 312 ILE A O 1
ATOM 2523 N N . MET A 1 313 ? -21.825 4.843 -5.986 1.00 96.12 313 MET A N 1
ATOM 2524 C CA . MET A 1 313 ? -21.876 3.458 -6.424 1.00 96.12 313 MET A CA 1
ATOM 2525 C C . MET A 1 313 ? -20.928 2.622 -5.572 1.00 96.12 313 MET A C 1
ATOM 2527 O O . MET A 1 313 ? -19.761 2.969 -5.407 1.00 96.12 313 MET A O 1
ATOM 2531 N N . VAL A 1 314 ? -21.437 1.511 -5.046 1.00 97.44 314 VAL A N 1
ATOM 2532 C CA . VAL A 1 314 ? -20.657 0.521 -4.303 1.00 97.44 314 VAL A CA 1
ATOM 2533 C C . VAL A 1 314 ? -20.795 -0.809 -5.023 1.00 97.44 314 VAL A C 1
ATOM 2535 O O . VAL A 1 314 ? -21.907 -1.272 -5.270 1.00 97.44 314 VAL A O 1
ATOM 2538 N N . SER A 1 315 ? -19.668 -1.433 -5.332 1.00 97.44 315 SER A N 1
ATOM 2539 C CA . SER A 1 315 ? -19.603 -2.799 -5.836 1.00 97.44 315 SER A CA 1
ATOM 2540 C C . SER A 1 315 ? -18.692 -3.615 -4.935 1.00 97.44 315 SER A C 1
ATOM 2542 O O . SER A 1 315 ? -17.598 -3.175 -4.585 1.00 97.44 315 SER A O 1
ATOM 2544 N N . VAL A 1 316 ? -19.156 -4.800 -4.551 1.00 98.00 316 VAL A N 1
ATOM 2545 C CA . VAL A 1 316 ? -18.384 -5.764 -3.769 1.00 98.00 316 VAL A CA 1
ATOM 2546 C C . VAL A 1 316 ? -18.496 -7.114 -4.453 1.00 98.00 316 VAL A C 1
ATOM 2548 O O . VAL A 1 316 ? -19.600 -7.599 -4.704 1.00 98.00 316 VAL A O 1
ATOM 2551 N N . SER A 1 317 ? -17.361 -7.736 -4.744 1.00 97.38 317 SER A N 1
ATOM 2552 C CA . SER A 1 317 ? -17.316 -9.048 -5.390 1.00 97.38 317 SER A CA 1
ATOM 2553 C C . SER A 1 317 ? -16.185 -9.902 -4.834 1.00 97.38 317 SER A C 1
ATOM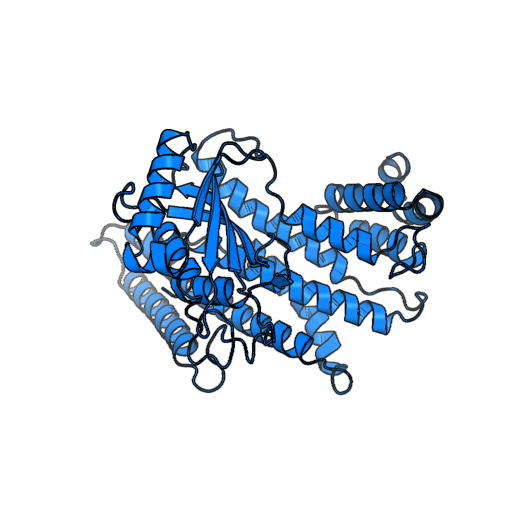 2555 O O . SER A 1 317 ? -15.233 -9.378 -4.268 1.00 97.38 317 SER A O 1
ATOM 2557 N N . ILE A 1 318 ? -16.289 -11.221 -4.980 1.00 96.44 318 ILE A N 1
ATOM 2558 C CA . ILE A 1 318 ? -15.188 -12.133 -4.655 1.00 96.44 318 ILE A CA 1
ATOM 2559 C C . ILE A 1 318 ? -14.089 -11.927 -5.699 1.00 96.44 318 ILE A C 1
ATOM 2561 O O . ILE A 1 318 ? -14.380 -11.883 -6.900 1.00 96.44 318 ILE A O 1
ATOM 2565 N N . SER A 1 319 ? -12.835 -11.813 -5.263 1.00 92.75 319 SER A N 1
ATOM 2566 C CA . SER A 1 319 ? -11.721 -11.642 -6.189 1.00 92.75 319 SER A CA 1
ATOM 2567 C C . SER A 1 319 ? -11.579 -12.865 -7.092 1.00 92.75 319 SER A C 1
ATOM 2569 O O . SER A 1 319 ? -11.599 -14.017 -6.664 1.00 92.75 319 SER A O 1
ATOM 2571 N N . SER A 1 320 ? -11.398 -12.605 -8.386 1.00 89.75 320 SER A N 1
ATOM 2572 C CA . SER A 1 320 ? -11.132 -13.654 -9.378 1.00 89.75 320 SER A CA 1
ATOM 2573 C C . SER A 1 320 ? -9.734 -14.264 -9.244 1.00 89.75 320 SER A C 1
ATOM 2575 O O . SER A 1 320 ? -9.467 -15.320 -9.821 1.00 89.75 320 SER A O 1
ATOM 2577 N N . ARG A 1 321 ? -8.836 -13.592 -8.512 1.00 86.81 321 ARG A N 1
ATOM 2578 C CA . ARG A 1 321 ? -7.447 -14.016 -8.304 1.00 86.81 321 ARG A CA 1
ATOM 2579 C C . ARG A 1 321 ? -7.286 -14.821 -7.023 1.00 86.81 321 ARG A C 1
ATOM 2581 O O . ARG A 1 321 ? -6.526 -15.780 -7.025 1.00 86.81 321 ARG A O 1
ATOM 2588 N N . ASP A 1 322 ? -7.994 -14.447 -5.965 1.00 87.75 322 ASP A N 1
ATOM 2589 C CA . ASP A 1 322 ? -7.919 -15.101 -4.662 1.00 87.75 322 ASP A CA 1
ATOM 2590 C C . ASP A 1 322 ? -9.316 -15.208 -4.049 1.00 87.75 322 ASP A C 1
ATOM 2592 O O . ASP A 1 322 ? -9.971 -14.205 -3.775 1.00 87.75 322 ASP A O 1
ATOM 2596 N N . ASN A 1 323 ? -9.777 -16.435 -3.822 1.00 89.25 323 ASN A N 1
ATOM 2597 C CA . ASN A 1 323 ? -11.114 -16.691 -3.303 1.00 89.25 323 ASN A CA 1
ATOM 2598 C C . ASN A 1 323 ? -11.284 -16.315 -1.823 1.00 89.25 323 ASN A C 1
ATOM 2600 O O . ASN A 1 323 ? -12.410 -16.387 -1.342 1.00 89.25 323 ASN A O 1
ATOM 2604 N N . TYR A 1 324 ? -10.216 -15.915 -1.126 1.00 89.75 324 TYR A N 1
ATOM 2605 C CA . TYR A 1 324 ? -10.270 -15.333 0.220 1.00 89.75 324 TYR A CA 1
ATOM 2606 C C . TYR A 1 324 ? -10.340 -13.801 0.224 1.00 89.75 324 TYR A C 1
ATOM 2608 O 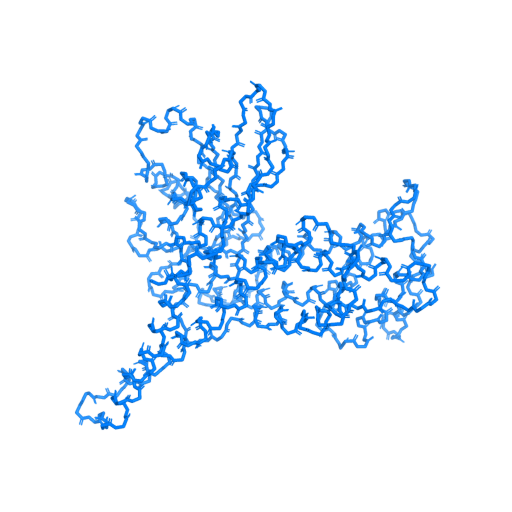O . TYR A 1 324 ? -10.552 -13.197 1.275 1.00 89.75 324 TYR A O 1
ATOM 2616 N N . CYS A 1 325 ? -10.200 -13.157 -0.936 1.00 92.00 325 CYS A N 1
ATOM 2617 C CA . CYS A 1 325 ? -10.268 -11.706 -1.045 1.00 92.00 325 CYS A CA 1
ATOM 2618 C C . CYS A 1 325 ? -11.601 -11.230 -1.627 1.00 92.00 325 CYS A C 1
ATOM 2620 O O . CYS A 1 325 ? -12.204 -11.867 -2.494 1.00 92.00 325 CYS A O 1
ATOM 2622 N N . VAL A 1 326 ? -12.021 -10.045 -1.196 1.00 95.31 326 VAL A N 1
ATOM 2623 C CA . VAL A 1 326 ? -13.074 -9.247 -1.819 1.00 95.31 326 VAL A CA 1
ATOM 2624 C C . VAL A 1 326 ? -12.463 -8.075 -2.576 1.00 95.31 326 VAL A C 1
ATOM 2626 O O . VAL A 1 326 ? -11.510 -7.453 -2.115 1.00 95.31 326 VAL A O 1
ATOM 2629 N N . GLU A 1 327 ? -13.038 -7.764 -3.728 1.00 96.88 327 GLU A N 1
ATOM 2630 C CA . GLU A 1 327 ? -12.808 -6.527 -4.468 1.00 96.88 327 GLU A CA 1
ATOM 2631 C C . GLU A 1 327 ? -13.933 -5.556 -4.109 1.00 96.88 327 GLU A C 1
ATOM 2633 O O . GLU A 1 327 ? -15.110 -5.846 -4.350 1.00 96.88 327 GLU A O 1
ATOM 2638 N N . VAL A 1 328 ? -13.571 -4.417 -3.529 1.00 97.50 328 VAL A N 1
ATOM 2639 C CA . VAL A 1 328 ? -14.461 -3.314 -3.172 1.00 97.50 328 VAL A CA 1
ATOM 2640 C C . VAL A 1 328 ? -14.163 -2.148 -4.104 1.00 97.50 328 VAL A C 1
ATOM 2642 O O . VAL A 1 328 ? -13.049 -1.633 -4.130 1.00 97.50 328 VAL A O 1
ATOM 2645 N N . VAL A 1 329 ? -15.169 -1.718 -4.856 1.00 96.94 329 VAL A N 1
ATOM 2646 C CA . VAL A 1 329 ? -15.093 -0.558 -5.747 1.00 96.94 329 VAL A CA 1
ATOM 2647 C C . VAL A 1 329 ? -16.115 0.466 -5.282 1.00 96.94 329 VAL A C 1
ATOM 2649 O O . VAL A 1 329 ? -17.318 0.196 -5.287 1.00 96.94 329 VAL A O 1
ATOM 2652 N N . LEU A 1 330 ? -15.631 1.635 -4.872 1.00 96.88 330 LEU A N 1
ATOM 2653 C CA . LEU A 1 330 ? -16.455 2.782 -4.509 1.00 96.88 330 LEU A CA 1
ATOM 2654 C C . LEU A 1 330 ? -16.286 3.868 -5.566 1.00 96.88 330 LEU A C 1
ATOM 2656 O O . LEU A 1 330 ? -15.160 4.195 -5.932 1.00 96.88 330 LEU A O 1
ATOM 2660 N N . ARG A 1 331 ? -17.391 4.452 -6.024 1.00 94.94 331 ARG A N 1
ATOM 2661 C CA . ARG A 1 331 ? -17.383 5.569 -6.972 1.00 94.94 331 ARG A CA 1
ATOM 2662 C C . ARG A 1 331 ? -18.341 6.661 -6.527 1.00 94.94 331 ARG A C 1
ATOM 2664 O O . ARG A 1 331 ? -19.433 6.352 -6.055 1.00 94.94 331 ARG A O 1
ATOM 2671 N N . CYS A 1 332 ? -17.964 7.925 -6.686 1.00 94.44 332 CYS A N 1
ATOM 2672 C CA . CYS A 1 332 ? -18.871 9.055 -6.477 1.00 94.44 332 CYS A CA 1
ATOM 2673 C C . CYS A 1 332 ? -18.502 10.248 -7.365 1.00 94.44 332 CYS A C 1
ATOM 2675 O O . CYS A 1 332 ? -17.371 10.371 -7.818 1.00 94.44 332 CYS A O 1
ATOM 2677 N N . LEU A 1 333 ? -19.454 11.142 -7.613 1.00 93.00 333 LEU A N 1
ATOM 2678 C CA . LEU A 1 333 ? -19.214 12.439 -8.242 1.00 93.00 333 LEU A CA 1
ATOM 2679 C C . LEU A 1 333 ? -18.291 13.271 -7.342 1.00 93.00 333 LEU A C 1
ATOM 2681 O O . LEU A 1 333 ? -18.558 13.350 -6.144 1.00 93.00 333 LEU A O 1
ATOM 2685 N N . ALA A 1 334 ? -17.239 13.881 -7.884 1.00 89.12 334 ALA A N 1
ATOM 2686 C CA . ALA A 1 334 ? -16.302 14.717 -7.135 1.00 89.12 334 ALA A CA 1
ATOM 2687 C C . ALA A 1 334 ? -16.914 16.078 -6.757 1.00 89.12 334 ALA A C 1
ATOM 2689 O O . ALA A 1 334 ? -17.812 16.591 -7.425 1.00 89.12 334 ALA A O 1
ATOM 2690 N N . THR A 1 335 ? -16.416 16.682 -5.679 1.00 86.06 335 THR A N 1
ATOM 2691 C CA . THR A 1 335 ? -16.703 18.078 -5.307 1.00 86.06 335 THR A CA 1
ATOM 2692 C C . THR A 1 335 ? -15.413 18.808 -4.936 1.00 86.06 335 THR A C 1
ATOM 2694 O O . THR A 1 335 ? -14.383 18.173 -4.728 1.00 86.06 335 THR A O 1
ATOM 2697 N N . GLU A 1 336 ? -15.477 20.135 -4.778 1.00 77.62 336 GLU A N 1
ATOM 2698 C CA . GLU A 1 336 ? -14.355 21.018 -4.384 1.00 77.62 336 GLU A CA 1
ATOM 2699 C C . GLU A 1 336 ? -13.650 20.650 -3.060 1.00 77.62 336 GLU A C 1
ATOM 2701 O O . GLU A 1 336 ? -12.731 21.334 -2.636 1.00 77.62 336 GLU A O 1
ATOM 2706 N N . LYS A 1 337 ? -14.097 19.625 -2.331 1.00 74.88 337 LYS A N 1
ATOM 2707 C CA . LYS A 1 337 ? -13.441 19.174 -1.093 1.00 74.88 337 LYS A CA 1
ATOM 2708 C C . LYS A 1 337 ? -12.805 17.797 -1.209 1.00 74.88 337 LYS A C 1
ATOM 2710 O O . LYS A 1 337 ? -12.227 17.331 -0.240 1.00 74.88 337 LYS A O 1
ATOM 2715 N N . ASP A 1 338 ? -12.897 17.147 -2.364 1.00 77.31 338 ASP A N 1
ATOM 2716 C CA . ASP A 1 338 ? -12.402 15.783 -2.547 1.00 77.31 338 ASP A CA 1
ATOM 2717 C C . ASP A 1 338 ? -11.080 15.743 -3.324 1.00 77.31 338 ASP A C 1
ATOM 2719 O O . ASP A 1 338 ? -10.953 15.018 -4.307 1.00 77.31 338 ASP A O 1
ATOM 2723 N N . GLY A 1 339 ? -10.110 16.564 -2.925 1.00 71.19 339 GLY A N 1
ATOM 2724 C CA . GLY A 1 339 ? -8.831 16.671 -3.639 1.00 71.19 339 GLY A CA 1
ATOM 2725 C C . GLY A 1 339 ? -8.803 17.762 -4.719 1.00 71.19 339 GLY A C 1
ATOM 2726 O O . GLY A 1 339 ? -7.730 18.160 -5.159 1.00 71.19 339 GLY A O 1
ATOM 2727 N N . LEU A 1 340 ? -9.946 18.369 -5.052 1.00 72.94 340 LEU A N 1
ATOM 2728 C CA . LEU A 1 340 ? -10.030 19.493 -5.992 1.00 72.94 340 LEU A CA 1
ATOM 2729 C C . LEU A 1 340 ? -9.881 20.848 -5.272 1.00 72.94 340 LEU A C 1
ATOM 2731 O O . LEU A 1 340 ? -10.740 21.202 -4.479 1.00 72.94 340 LEU A O 1
ATOM 2735 N N . GLY A 1 341 ? -8.841 21.637 -5.560 1.00 65.69 341 GLY A N 1
ATOM 2736 C CA . GLY A 1 341 ? -8.665 22.992 -4.999 1.00 65.69 341 GLY A CA 1
ATOM 2737 C C . GLY A 1 341 ? -7.814 23.061 -3.720 1.00 65.69 341 GLY A C 1
ATOM 2738 O O . GLY A 1 341 ? -7.038 22.158 -3.432 1.00 65.69 341 GLY A O 1
ATOM 2739 N N . SER A 1 342 ? -7.896 24.167 -2.965 1.00 61.62 342 SER A N 1
ATOM 2740 C CA . SER A 1 342 ? -7.060 24.375 -1.769 1.00 61.62 342 SER A CA 1
ATOM 2741 C C . SER A 1 342 ? -7.586 23.590 -0.562 1.00 61.62 342 SER A C 1
ATOM 2743 O O . SER A 1 342 ? -8.677 23.884 -0.060 1.00 61.62 342 SER A O 1
ATOM 2745 N N . HIS A 1 343 ? -6.793 22.653 -0.045 1.00 64.19 343 HIS A N 1
ATOM 2746 C CA . HIS A 1 343 ? -7.199 21.784 1.063 1.00 64.19 343 HIS A CA 1
ATOM 2747 C C . HIS A 1 343 ? -6.768 22.340 2.415 1.00 64.19 343 HIS A C 1
ATOM 2749 O O . HIS A 1 343 ? -5.602 22.652 2.628 1.00 64.19 343 HIS A O 1
ATOM 2755 N N . GLN A 1 344 ? -7.709 22.427 3.358 1.00 56.75 344 GLN A N 1
ATOM 2756 C CA . GLN A 1 344 ? -7.382 22.736 4.757 1.00 56.75 344 GLN A CA 1
ATOM 2757 C C . GLN A 1 344 ? -7.068 21.475 5.574 1.00 56.75 344 GLN A C 1
ATOM 2759 O O . GLN A 1 344 ? -6.295 21.563 6.523 1.00 56.75 344 GLN A O 1
ATOM 2764 N N . PHE A 1 345 ? -7.638 20.314 5.212 1.00 65.56 345 PHE A N 1
ATOM 2765 C CA . PHE A 1 345 ? -7.438 19.041 5.917 1.00 65.56 345 PHE A CA 1
ATOM 2766 C C . PHE A 1 345 ? -7.535 17.840 4.949 1.00 65.56 345 PHE A C 1
ATOM 2768 O O . PHE A 1 345 ? -8.486 17.784 4.162 1.00 65.56 345 PHE A O 1
ATOM 2775 N N . PRO A 1 346 ? -6.603 16.865 5.000 1.00 71.75 346 PRO A N 1
ATOM 2776 C CA . PRO A 1 346 ? -6.655 15.645 4.199 1.00 71.75 346 PRO A CA 1
ATOM 2777 C C . PRO A 1 346 ? -7.593 14.640 4.868 1.00 71.75 346 PRO A C 1
ATOM 2779 O O . PRO A 1 346 ? -7.167 13.724 5.567 1.00 71.75 346 PRO A O 1
ATOM 2782 N N . ASP A 1 347 ? -8.899 14.834 4.705 1.00 83.69 347 ASP A N 1
ATOM 2783 C CA . ASP A 1 347 ? -9.893 13.914 5.257 1.00 83.69 347 ASP A CA 1
ATOM 2784 C C . ASP A 1 347 ? -10.275 12.797 4.267 1.00 83.69 347 ASP A C 1
ATOM 2786 O O . ASP A 1 347 ? -10.994 11.866 4.635 1.00 83.69 347 ASP A O 1
ATOM 2790 N N . GLY A 1 348 ? -9.775 12.864 3.027 1.00 87.75 348 GLY A N 1
ATOM 2791 C CA . GLY A 1 348 ? -9.973 11.862 1.977 1.00 87.75 348 GLY A CA 1
ATOM 2792 C C . GLY A 1 348 ? -11.404 11.794 1.439 1.00 87.75 348 GLY A C 1
ATOM 2793 O O . GLY A 1 348 ? -11.733 10.891 0.665 1.00 87.75 348 GLY A O 1
ATOM 2794 N N . GLY A 1 349 ? -12.262 12.727 1.856 1.00 89.94 349 GLY A N 1
ATOM 2795 C CA . GLY A 1 349 ? -13.648 12.819 1.440 1.00 89.94 349 GLY A CA 1
ATOM 2796 C C . GLY A 1 349 ? -14.499 11.621 1.858 1.00 89.94 349 GLY A C 1
ATOM 2797 O O . GLY A 1 349 ? -14.190 10.847 2.773 1.00 89.94 349 GLY A O 1
ATOM 2798 N N . ILE A 1 350 ? -15.623 11.476 1.157 1.00 92.81 350 ILE A N 1
ATOM 2799 C CA . ILE A 1 350 ? -16.647 10.480 1.484 1.00 92.81 350 ILE A CA 1
ATOM 2800 C C . ILE A 1 350 ? -16.171 9.041 1.244 1.00 92.81 350 ILE A C 1
ATOM 2802 O O . ILE A 1 350 ? -16.457 8.166 2.058 1.00 92.81 350 ILE A O 1
ATOM 2806 N N . LEU A 1 351 ? -15.392 8.791 0.184 1.00 94.94 351 LEU A N 1
ATOM 2807 C CA . LEU A 1 351 ? -14.922 7.441 -0.150 1.00 94.94 351 LEU A CA 1
ATOM 2808 C C . LEU A 1 351 ? -13.929 6.911 0.893 1.00 94.94 351 LEU A C 1
ATOM 2810 O O . LEU A 1 351 ? -14.046 5.759 1.315 1.00 94.94 351 LEU A O 1
ATOM 2814 N N . ALA A 1 352 ? -13.006 7.757 1.365 1.00 93.75 352 ALA A N 1
ATOM 2815 C CA . ALA A 1 352 ? -12.093 7.390 2.444 1.00 93.75 352 ALA A CA 1
ATOM 2816 C C . ALA A 1 352 ? -12.846 7.111 3.750 1.00 93.75 352 ALA A C 1
ATOM 2818 O O . ALA A 1 352 ? -12.537 6.140 4.434 1.00 93.75 352 ALA A O 1
ATOM 2819 N N . ALA A 1 353 ? -13.857 7.918 4.090 1.00 93.56 353 ALA A N 1
ATOM 2820 C CA . ALA A 1 353 ? -14.666 7.707 5.290 1.00 93.56 353 ALA A CA 1
ATOM 2821 C C . ALA A 1 353 ? -15.450 6.382 5.248 1.00 93.56 353 ALA A C 1
ATOM 2823 O O . ALA A 1 353 ? -15.444 5.636 6.229 1.00 93.56 353 ALA A O 1
ATOM 2824 N N . MET A 1 354 ? -16.077 6.069 4.106 1.00 94.94 354 MET A N 1
ATOM 2825 C CA . MET A 1 354 ? -16.795 4.807 3.895 1.00 94.94 354 MET A CA 1
ATOM 2826 C C . MET A 1 354 ? -15.868 3.604 4.076 1.00 94.94 354 MET A C 1
ATOM 2828 O O . MET A 1 354 ? -16.195 2.672 4.813 1.00 94.94 354 MET A O 1
ATOM 2832 N N . LEU A 1 355 ? -14.698 3.626 3.425 1.00 95.06 355 LEU A N 1
ATOM 2833 C CA . LEU A 1 355 ? -13.767 2.507 3.509 1.00 95.06 355 LEU A CA 1
ATOM 2834 C C . LEU A 1 355 ? -13.147 2.406 4.912 1.00 95.06 355 LEU A C 1
ATOM 2836 O O . LEU A 1 355 ? -13.066 1.301 5.443 1.00 95.06 355 LEU A O 1
ATOM 2840 N N . ALA A 1 356 ? -12.808 3.536 5.554 1.00 93.31 356 ALA A N 1
ATOM 2841 C CA . ALA A 1 356 ? -12.288 3.602 6.928 1.00 93.31 356 ALA A CA 1
ATOM 2842 C C . ALA A 1 356 ? -13.188 2.878 7.940 1.00 93.31 356 ALA A C 1
ATOM 2844 O O . ALA A 1 356 ? -12.677 2.154 8.794 1.00 93.31 356 ALA A O 1
ATOM 2845 N N . ALA A 1 357 ? -14.514 3.016 7.825 1.00 92.56 357 ALA A N 1
ATOM 2846 C CA . ALA A 1 357 ? -15.451 2.285 8.679 1.00 92.56 357 ALA A CA 1
ATOM 2847 C C . ALA A 1 357 ? -15.318 0.760 8.509 1.00 92.56 357 ALA A C 1
ATOM 2849 O O . ALA A 1 357 ? -15.404 0.015 9.484 1.00 92.56 357 ALA A O 1
ATOM 2850 N N . GLY A 1 358 ? -15.056 0.289 7.285 1.00 91.75 358 GLY A N 1
ATOM 2851 C CA . GLY A 1 358 ? -14.767 -1.118 6.997 1.00 91.75 358 GLY A CA 1
ATOM 2852 C C . GLY A 1 358 ? -13.458 -1.598 7.616 1.00 91.75 358 GLY A C 1
ATOM 2853 O O . GLY A 1 358 ? -13.432 -2.647 8.253 1.00 91.75 358 GLY A O 1
ATOM 2854 N N . PHE A 1 359 ? -12.385 -0.813 7.513 1.00 88.06 359 PHE A N 1
ATOM 2855 C CA . PHE A 1 359 ? -11.105 -1.144 8.153 1.00 88.06 359 PHE A CA 1
ATOM 2856 C C . PHE A 1 359 ? -11.202 -1.258 9.665 1.00 88.06 359 PHE A C 1
ATOM 2858 O O . PHE A 1 359 ? -10.621 -2.159 10.260 1.00 88.06 359 PHE A O 1
ATOM 2865 N N . LYS A 1 360 ? -11.923 -0.330 10.293 1.00 88.69 360 LYS A N 1
ATOM 2866 C CA . LYS A 1 360 ? -12.039 -0.272 11.752 1.00 88.69 360 LYS A CA 1
ATOM 2867 C C . LYS A 1 360 ? -13.037 -1.287 12.313 1.00 88.69 360 LYS A C 1
ATOM 2869 O O . LYS A 1 360 ? -13.154 -1.415 13.527 1.00 88.69 360 LYS A O 1
ATOM 2874 N N . GLY A 1 361 ? -13.759 -2.005 11.447 1.00 89.50 361 GLY A N 1
ATOM 2875 C CA . GLY A 1 361 ? -14.839 -2.906 11.850 1.00 89.50 361 GLY A CA 1
ATOM 2876 C C . GLY A 1 361 ? -16.044 -2.172 12.443 1.00 89.50 361 GLY A C 1
ATOM 2877 O O . GLY A 1 361 ? -16.778 -2.721 13.265 1.00 89.50 361 GLY A O 1
ATOM 2878 N N . GLU A 1 362 ? -16.240 -0.923 12.017 1.00 91.00 362 GLU A N 1
ATOM 2879 C CA . GLU A 1 362 ? -17.258 0.024 12.485 1.00 91.00 362 GLU A CA 1
ATOM 2880 C C . GLU A 1 362 ? -18.459 0.116 11.523 1.00 91.00 362 GLU A C 1
ATOM 2882 O O . GLU A 1 362 ? -19.336 0.968 11.683 1.00 91.00 362 GLU A O 1
ATOM 2887 N N . LEU A 1 363 ? -18.528 -0.756 10.508 1.00 92.62 363 LEU A N 1
ATOM 2888 C CA . LEU A 1 363 ? -19.634 -0.775 9.553 1.00 92.62 363 LEU A CA 1
ATOM 2889 C C . LEU A 1 363 ? -20.961 -1.135 10.227 1.00 92.62 363 LEU A C 1
ATOM 2891 O O . LEU A 1 363 ? -21.195 -2.253 10.692 1.00 92.62 363 LEU A O 1
ATOM 2895 N N . ILE A 1 364 ? -21.882 -0.175 10.205 1.00 86.94 364 ILE A N 1
ATOM 2896 C CA . ILE A 1 364 ? -23.239 -0.348 10.712 1.00 86.94 364 ILE A CA 1
ATOM 2897 C C . ILE A 1 364 ? -23.952 -1.403 9.856 1.00 86.94 364 ILE A C 1
ATOM 2899 O O . ILE A 1 364 ? -23.913 -1.349 8.629 1.00 86.94 364 ILE A O 1
ATOM 2903 N N . ARG A 1 365 ? -24.647 -2.345 10.508 1.00 87.75 365 ARG A N 1
ATOM 2904 C CA . ARG A 1 365 ? -25.362 -3.472 9.866 1.00 87.75 365 ARG A CA 1
ATOM 2905 C C . ARG A 1 365 ? -24.451 -4.501 9.191 1.00 87.75 365 ARG A C 1
ATOM 2907 O O . ARG A 1 365 ? -24.948 -5.346 8.452 1.00 87.75 365 ARG A O 1
ATOM 2914 N N . PHE A 1 366 ? -23.155 -4.466 9.481 1.00 92.81 366 PHE A N 1
ATOM 2915 C CA . PHE A 1 366 ? -22.247 -5.569 9.203 1.00 92.81 366 PHE A CA 1
ATOM 2916 C C . PHE A 1 366 ? -21.968 -6.380 10.474 1.00 92.81 366 PHE A C 1
ATOM 2918 O O . PHE A 1 366 ? -22.437 -6.039 11.564 1.00 92.81 366 PHE A O 1
ATOM 2925 N N . GLN A 1 367 ? -21.233 -7.482 10.341 1.00 88.12 367 GLN A N 1
ATOM 2926 C CA . GLN A 1 367 ? -20.811 -8.267 11.495 1.00 88.12 367 GLN A CA 1
ATOM 2927 C C . GLN A 1 367 ? -19.850 -7.437 12.360 1.00 88.12 367 GLN A C 1
ATOM 2929 O O . GLN A 1 367 ? -18.822 -6.961 11.883 1.00 88.12 367 GLN A O 1
ATOM 2934 N N . ALA A 1 368 ? -20.207 -7.253 13.633 1.00 86.38 368 ALA A N 1
ATOM 2935 C CA . ALA A 1 368 ? -19.445 -6.418 14.554 1.00 86.38 368 ALA A CA 1
ATOM 2936 C C . ALA A 1 368 ? -18.007 -6.931 14.717 1.00 86.38 368 ALA A C 1
ATOM 2938 O O . ALA A 1 368 ? -17.795 -8.125 14.938 1.00 86.38 368 ALA A O 1
ATOM 2939 N N . GLY A 1 369 ? -17.039 -6.017 14.626 1.00 84.88 369 GLY A N 1
ATOM 2940 C CA . GLY A 1 369 ? -15.620 -6.332 14.786 1.00 84.88 369 GLY A CA 1
ATOM 2941 C C . GLY A 1 369 ? -14.979 -7.056 13.600 1.00 84.88 369 GLY A C 1
ATOM 2942 O O . GLY A 1 369 ? -13.812 -7.414 13.710 1.00 84.88 369 GLY A O 1
ATOM 2943 N N . VAL A 1 370 ? -15.699 -7.271 12.488 1.00 90.19 370 VAL A N 1
ATOM 2944 C CA . VAL A 1 370 ? -15.080 -7.755 11.245 1.00 90.19 370 VAL A CA 1
ATOM 2945 C C . VAL A 1 370 ? -14.441 -6.586 10.512 1.00 90.19 370 VAL A C 1
ATOM 2947 O O . VAL A 1 370 ? -15.127 -5.622 10.177 1.00 90.19 370 VAL A O 1
ATOM 2950 N N . THR A 1 371 ? -13.145 -6.688 10.244 1.00 90.69 371 THR A N 1
ATOM 2951 C CA . THR A 1 371 ? -12.334 -5.659 9.595 1.00 90.69 371 THR A CA 1
ATOM 2952 C C . THR A 1 371 ? -12.027 -6.018 8.142 1.00 90.69 371 THR A C 1
ATOM 2954 O O . THR A 1 371 ? -12.038 -7.187 7.747 1.00 90.69 371 THR A O 1
ATOM 2957 N N . LEU A 1 372 ? -11.761 -4.989 7.335 1.00 91.00 372 LEU A N 1
ATOM 2958 C CA . LEU A 1 372 ? -11.171 -5.131 6.005 1.00 91.00 372 LEU A CA 1
ATOM 2959 C C . LEU A 1 372 ? -9.650 -4.998 6.101 1.00 91.00 372 LEU A C 1
ATOM 2961 O O . LEU A 1 372 ? -9.138 -3.925 6.412 1.00 91.00 372 LEU A O 1
ATOM 2965 N N . GLU A 1 373 ? -8.930 -6.065 5.782 1.00 88.25 373 GLU A N 1
ATOM 2966 C CA . GLU A 1 373 ? -7.475 -6.050 5.646 1.00 88.25 373 GLU A CA 1
ATOM 2967 C C . GLU A 1 373 ? -7.074 -5.863 4.197 1.00 88.25 373 GLU A C 1
ATOM 2969 O O . GLU A 1 373 ? -7.176 -6.779 3.382 1.00 88.25 373 GLU A O 1
ATOM 2974 N N . ILE A 1 374 ? -6.608 -4.665 3.865 1.00 88.00 374 ILE A N 1
ATOM 2975 C CA . ILE A 1 374 ? -6.249 -4.334 2.492 1.00 88.00 374 ILE A CA 1
ATOM 2976 C C . ILE A 1 374 ? -4.974 -5.019 2.071 1.00 88.00 374 ILE A C 1
ATOM 2978 O O . ILE A 1 374 ? -3.921 -4.787 2.636 1.00 88.00 374 ILE A O 1
ATOM 2982 N N . SER A 1 375 ? -5.039 -5.759 0.979 1.00 86.94 375 SER A N 1
ATOM 2983 C CA . SER A 1 375 ? -3.860 -6.246 0.279 1.00 86.94 375 SER A CA 1
ATOM 2984 C C . SER A 1 375 ? -3.451 -5.307 -0.853 1.00 86.94 375 SER A C 1
ATOM 2986 O O . SER A 1 375 ? -2.266 -5.251 -1.178 1.00 86.94 375 SER A O 1
ATOM 2988 N N . ARG A 1 376 ? -4.384 -4.549 -1.444 1.00 91.62 376 ARG A N 1
ATOM 2989 C CA . ARG A 1 376 ? -4.116 -3.570 -2.509 1.00 91.62 376 ARG A CA 1
ATOM 2990 C C . ARG A 1 376 ? -5.115 -2.416 -2.474 1.00 91.62 376 ARG A C 1
ATOM 2992 O O . ARG A 1 376 ? -6.303 -2.644 -2.270 1.00 91.62 376 ARG A O 1
ATOM 2999 N N . LEU A 1 377 ? -4.637 -1.199 -2.729 1.00 93.38 377 LEU A N 1
ATOM 3000 C CA . LEU A 1 377 ? -5.470 0.002 -2.758 1.00 93.38 377 LEU A CA 1
ATOM 3001 C C . LEU A 1 377 ? -5.045 0.946 -3.880 1.00 93.38 377 LEU A C 1
ATOM 3003 O O . LEU A 1 377 ? -3.869 1.285 -3.992 1.00 93.38 377 LEU A O 1
ATOM 3007 N N . ASP A 1 378 ? -6.001 1.402 -4.676 1.00 93.56 378 ASP A N 1
ATOM 3008 C CA . ASP A 1 378 ? -5.782 2.376 -5.738 1.00 93.56 378 ASP A CA 1
ATOM 3009 C C . ASP A 1 378 ? -6.955 3.367 -5.791 1.00 93.56 378 ASP A C 1
ATOM 3011 O O . ASP A 1 378 ? -8.096 3.007 -5.499 1.00 93.56 378 ASP A O 1
ATOM 3015 N N . ALA A 1 379 ? -6.678 4.619 -6.157 1.00 93.50 379 ALA A N 1
ATOM 3016 C CA . ALA A 1 379 ? -7.698 5.652 -6.291 1.00 93.50 379 ALA A CA 1
ATOM 3017 C C . ALA A 1 379 ? -7.429 6.545 -7.503 1.00 93.50 379 ALA A C 1
ATOM 3019 O O . ALA A 1 379 ? -6.274 6.901 -7.760 1.00 93.50 379 ALA A O 1
ATOM 3020 N N . TRP A 1 380 ? -8.485 6.941 -8.213 1.00 92.25 380 TRP A N 1
ATOM 3021 C CA . TRP A 1 380 ? -8.386 7.721 -9.445 1.00 92.25 380 TRP A CA 1
ATOM 3022 C C . TRP A 1 380 ? -9.509 8.741 -9.598 1.00 92.25 380 TRP A C 1
ATOM 3024 O O . TRP A 1 380 ? -10.623 8.546 -9.112 1.00 92.25 380 TRP A O 1
ATOM 3034 N N . TYR A 1 381 ? -9.208 9.792 -10.351 1.00 89.38 381 TYR A N 1
ATOM 3035 C CA . TYR A 1 381 ? -10.197 10.609 -11.036 1.00 89.38 381 TYR A CA 1
ATOM 3036 C C . TYR A 1 381 ? -10.608 9.904 -12.335 1.00 89.38 381 TYR A C 1
ATOM 3038 O O . TYR A 1 381 ? -9.769 9.321 -13.030 1.00 89.38 381 TYR A O 1
ATOM 3046 N N . SER A 1 382 ? -11.897 9.938 -12.652 1.00 88.44 382 SER A N 1
ATOM 3047 C CA . SER A 1 382 ? -12.480 9.314 -13.836 1.00 88.44 382 SER A CA 1
ATOM 3048 C C . SER A 1 382 ? -13.502 10.227 -14.506 1.00 88.44 382 SER A C 1
ATOM 3050 O O . SER A 1 382 ? -14.280 10.901 -13.829 1.00 88.44 382 SER A O 1
ATOM 3052 N N . GLY A 1 383 ? -13.527 10.218 -15.835 1.00 84.69 383 GLY A N 1
ATOM 3053 C CA . GLY A 1 383 ? -14.518 10.937 -16.625 1.00 84.69 383 GLY A CA 1
ATOM 3054 C C . GLY A 1 383 ? -15.908 10.298 -16.548 1.00 84.69 383 GLY A C 1
ATOM 3055 O O . GLY A 1 383 ? -16.101 9.174 -16.063 1.00 84.69 383 GLY A O 1
ATOM 3056 N N . GLY A 1 384 ? -16.914 10.994 -17.082 1.00 76.69 384 GLY A N 1
ATOM 3057 C CA . GLY A 1 384 ? -18.283 10.470 -17.176 1.00 76.69 384 GLY A CA 1
ATOM 3058 C C . GLY A 1 384 ? -18.396 9.185 -18.014 1.00 76.69 384 GLY A C 1
ATOM 3059 O O . GLY A 1 384 ? -19.282 8.365 -17.769 1.00 76.69 384 GLY A O 1
ATOM 3060 N N . ASP A 1 385 ? -17.473 8.979 -18.955 1.00 80.38 385 ASP A N 1
ATOM 3061 C CA . ASP A 1 385 ? -17.351 7.785 -19.800 1.00 80.38 385 ASP A CA 1
ATOM 3062 C C . ASP A 1 385 ? -16.583 6.622 -19.137 1.00 80.38 385 ASP A C 1
ATOM 3064 O O . ASP A 1 385 ? -16.507 5.534 -19.711 1.00 80.38 385 ASP A O 1
ATOM 3068 N N . GLY A 1 386 ? -16.050 6.827 -17.925 1.00 75.44 386 GLY A N 1
ATOM 3069 C CA . GLY A 1 386 ? -15.243 5.849 -17.190 1.00 75.44 386 GLY A CA 1
ATOM 3070 C C . GLY A 1 386 ? -13.766 5.822 -17.595 1.00 75.44 386 GLY A C 1
ATOM 3071 O O . GLY A 1 386 ? -13.041 4.916 -17.182 1.00 75.44 386 GLY A O 1
ATOM 3072 N N . SER A 1 387 ? -13.304 6.779 -18.405 1.00 82.88 387 SER A N 1
ATOM 3073 C CA . SER A 1 387 ? -11.876 6.959 -18.675 1.00 82.88 387 SER A CA 1
ATOM 3074 C C . SER A 1 387 ? -11.147 7.427 -17.410 1.00 82.88 387 SER A C 1
ATOM 3076 O O . SER A 1 387 ? -11.674 8.222 -16.640 1.00 82.88 387 SER A O 1
ATOM 3078 N N . ILE A 1 388 ? -9.946 6.901 -17.158 1.00 83.44 388 ILE A N 1
ATOM 3079 C CA . ILE A 1 388 ? -9.128 7.284 -15.999 1.00 83.44 388 ILE A CA 1
ATOM 3080 C C . ILE A 1 388 ? -8.333 8.539 -16.364 1.00 83.44 388 ILE A C 1
ATOM 3082 O O . ILE A 1 388 ? -7.559 8.513 -17.321 1.00 83.44 388 ILE A O 1
ATOM 3086 N N . GLU A 1 389 ? -8.493 9.609 -15.587 1.00 79.38 389 GLU A N 1
ATOM 3087 C CA . GLU A 1 389 ? -7.841 10.904 -15.829 1.00 79.38 389 GLU A CA 1
ATOM 3088 C C . GLU A 1 389 ? -6.513 11.037 -15.068 1.00 79.38 389 GLU A C 1
ATOM 3090 O O . GLU A 1 389 ? -5.541 11.576 -15.594 1.00 79.38 389 GLU A O 1
ATOM 3095 N N . GLY A 1 390 ? -6.436 10.503 -13.846 1.00 82.94 390 GLY A N 1
ATOM 3096 C CA . GLY A 1 390 ? -5.234 10.574 -13.013 1.00 82.94 390 GLY A CA 1
ATOM 3097 C C . GLY A 1 390 ? -5.427 9.965 -11.623 1.00 82.94 390 GLY A C 1
ATOM 3098 O O . GLY A 1 390 ? -6.549 9.614 -11.261 1.00 82.94 390 GLY A O 1
ATOM 3099 N N . PRO A 1 391 ? -4.356 9.796 -10.829 1.00 87.31 391 PRO A N 1
ATOM 3100 C CA . PRO A 1 391 ? -4.464 9.265 -9.475 1.00 87.31 391 PRO A CA 1
ATOM 3101 C C . PRO A 1 391 ? -5.138 10.272 -8.528 1.00 87.31 391 PRO A C 1
ATOM 3103 O O . PRO A 1 391 ? -4.793 11.448 -8.521 1.00 87.31 391 PRO A O 1
ATOM 3106 N N . ALA A 1 392 ? -6.054 9.795 -7.685 1.00 88.62 392 ALA A N 1
ATOM 3107 C CA . ALA A 1 392 ? -6.715 10.586 -6.643 1.00 88.62 392 ALA A CA 1
ATOM 3108 C C . ALA A 1 392 ? -6.057 10.320 -5.281 1.00 88.62 392 ALA A C 1
ATOM 3110 O O . ALA A 1 392 ? -6.632 9.686 -4.390 1.00 88.62 392 ALA A O 1
ATOM 3111 N N . THR A 1 393 ? -4.801 10.753 -5.133 1.00 86.75 393 THR A N 1
ATOM 3112 C CA . THR A 1 393 ? -3.971 10.444 -3.957 1.00 86.75 393 THR A CA 1
ATOM 3113 C C . THR A 1 393 ? -4.542 10.988 -2.653 1.00 86.75 393 THR A C 1
ATOM 3115 O O . THR A 1 393 ? -4.430 10.299 -1.638 1.00 86.75 393 THR A O 1
ATOM 3118 N N . TYR A 1 394 ? -5.257 12.117 -2.702 1.00 87.44 394 TYR A N 1
ATOM 3119 C CA . TYR A 1 394 ? -6.001 12.692 -1.579 1.00 87.44 394 TYR A CA 1
ATOM 3120 C C . TYR A 1 394 ? -6.873 11.676 -0.826 1.00 87.44 394 TYR A C 1
ATOM 3122 O O . TYR A 1 394 ? -6.882 11.653 0.407 1.00 87.44 394 TYR A O 1
ATOM 3130 N N . ILE A 1 395 ? -7.578 10.799 -1.551 1.00 91.38 395 ILE A N 1
ATOM 3131 C CA . ILE A 1 395 ? -8.468 9.794 -0.950 1.00 91.38 395 ILE A CA 1
ATOM 3132 C C . ILE A 1 395 ? -7.656 8.819 -0.099 1.00 91.38 395 ILE A C 1
ATOM 3134 O O . ILE A 1 395 ? -8.022 8.518 1.037 1.00 91.38 395 ILE A O 1
ATOM 3138 N N . VAL A 1 396 ? -6.536 8.337 -0.639 1.00 91.81 396 VAL A N 1
ATOM 3139 C CA . VAL A 1 396 ? -5.690 7.359 0.047 1.00 91.81 396 VAL A CA 1
ATOM 3140 C C . VAL A 1 396 ? -4.944 8.001 1.214 1.00 91.81 396 VAL A C 1
ATOM 3142 O O . VAL A 1 396 ? -4.887 7.403 2.285 1.00 91.81 396 VAL A O 1
ATOM 3145 N N . HIS A 1 397 ? -4.427 9.223 1.052 1.00 90.50 397 HIS A N 1
ATOM 3146 C CA . HIS A 1 397 ? -3.810 9.974 2.150 1.00 90.50 397 HIS A CA 1
ATOM 3147 C C . HIS A 1 397 ? -4.793 10.179 3.297 1.00 90.50 397 HIS A C 1
ATOM 3149 O O . HIS A 1 397 ? -4.485 9.831 4.433 1.00 90.50 397 HIS A O 1
ATOM 3155 N N . GLY A 1 398 ? -6.005 10.655 3.005 1.00 90.31 398 GLY A N 1
ATOM 3156 C CA . GLY A 1 398 ? -7.017 10.863 4.034 1.00 90.31 398 GLY A CA 1
ATOM 3157 C C . GLY A 1 398 ? -7.492 9.571 4.691 1.00 90.31 398 GLY A C 1
ATOM 3158 O O . GLY A 1 398 ? -7.742 9.543 5.896 1.00 90.31 398 GLY A O 1
ATOM 3159 N N . LEU A 1 399 ? -7.546 8.469 3.943 1.00 91.69 399 LEU A N 1
ATOM 3160 C CA . LEU A 1 399 ? -7.792 7.148 4.512 1.00 91.69 399 LEU A CA 1
ATOM 3161 C C . LEU A 1 399 ? -6.683 6.739 5.493 1.00 91.69 399 LEU A C 1
ATOM 3163 O O . LEU A 1 399 ? -6.985 6.323 6.610 1.00 91.69 399 LEU A O 1
ATOM 3167 N N . CYS A 1 400 ? -5.413 6.904 5.118 1.00 91.50 400 CYS A N 1
ATOM 3168 C CA . CYS A 1 400 ? -4.284 6.663 6.015 1.00 91.50 400 CYS A CA 1
ATOM 3169 C C . CYS A 1 400 ? -4.339 7.574 7.253 1.00 91.50 400 CYS A C 1
ATOM 3171 O O . CYS A 1 400 ? -4.182 7.081 8.366 1.00 91.50 400 CYS A O 1
ATOM 3173 N N . CYS A 1 401 ? -4.661 8.861 7.102 1.00 88.44 401 CYS A N 1
ATOM 3174 C CA . CYS A 1 401 ? -4.870 9.789 8.221 1.00 88.44 401 CYS A CA 1
ATOM 3175 C C . CYS A 1 401 ? -5.984 9.339 9.172 1.00 88.44 401 CYS A C 1
ATOM 3177 O O . CYS A 1 401 ? -5.854 9.472 10.387 1.00 88.44 401 CYS A O 1
ATOM 3179 N N . ARG A 1 402 ? -7.076 8.778 8.641 1.00 88.38 402 ARG A N 1
ATOM 3180 C CA . ARG A 1 402 ? -8.191 8.263 9.451 1.00 88.38 402 ARG A CA 1
ATOM 3181 C C . ARG A 1 402 ? -7.856 6.968 10.173 1.00 88.38 402 ARG A C 1
ATOM 3183 O O . ARG A 1 402 ? -8.442 6.719 11.228 1.00 88.38 402 ARG A O 1
ATOM 3190 N N . CYS A 1 403 ? -7.033 6.116 9.572 1.00 88.06 403 CYS A N 1
ATOM 3191 C CA . CYS A 1 403 ? -6.840 4.744 10.026 1.00 88.06 403 CYS A CA 1
ATOM 3192 C C . CYS A 1 403 ? -5.544 4.550 10.809 1.00 88.06 403 CYS A C 1
ATOM 3194 O O . CYS A 1 403 ? -5.589 3.887 11.832 1.00 88.06 403 CYS A O 1
ATOM 3196 N N . CYS A 1 404 ? -4.422 5.106 10.355 1.00 84.88 404 CYS A N 1
ATOM 3197 C CA . CYS A 1 404 ? -3.091 4.705 10.808 1.00 84.88 404 CYS A CA 1
ATOM 3198 C C . CYS A 1 404 ? -2.675 5.288 12.162 1.00 84.88 404 CYS A C 1
ATOM 3200 O O . CYS A 1 404 ? -1.846 4.685 12.839 1.00 84.88 404 CYS A O 1
ATOM 3202 N N . ILE A 1 405 ? -3.204 6.450 12.558 1.00 68.69 405 ILE A N 1
ATOM 3203 C CA . ILE A 1 405 ? -2.865 7.050 13.852 1.00 68.69 405 ILE A CA 1
ATOM 3204 C C . ILE A 1 405 ? -3.880 6.570 14.912 1.00 68.69 405 ILE A C 1
ATOM 3206 O O . ILE A 1 405 ? -5.079 6.763 14.687 1.00 68.69 405 ILE A O 1
ATOM 3210 N N . PRO A 1 406 ? -3.427 5.926 16.013 1.00 52.44 406 PRO A N 1
ATOM 3211 C CA . PRO A 1 406 ? -4.285 5.327 17.044 1.00 52.44 406 PRO A CA 1
ATOM 3212 C C . PRO A 1 406 ? -5.245 6.273 17.769 1.00 52.44 406 PRO A C 1
ATOM 3214 O O . PRO A 1 406 ? -4.868 7.442 18.023 1.00 52.44 406 PRO A O 1
#

Radius of gyration: 22.94 Å; chains: 1; bounding box: 59×49×74 Å

pLDDT: mean 86.9, std 10.38, range [50.62, 98.0]